Protein AF-0000000066936288 (afdb_homodimer)

pLDDT: mean 89.57, std 16.71, range [20.44, 98.94]

Secondary structure (DSSP, 8-state):
-----GGGGSPPP-GGGGTTSS-EEEEEEE-SSGGGGGHHHHHHHHHTSTTEEEEEEE-HHHHTT-EEEETTEEEGGGGGGSTTEEEEEEGGGGGSS---TTPPPHHHHHHHH-SEEEEEEE-HHHHHHHHTT---SHHHHHHHT--SSSSSSSS--EEEEEE---HHHHHSHHHHHHHHIIIIISSSSTT--EEE---EEEE-TTS-EEEEEPPPHHHHHHHHHHHHT-SSHHHHHHHH-/-----GGGGSPPP-GGGGTTSS-EEEEEEE-SSGGGGGHHHHHHHHHTSTTEEEEEEE-HHHHTT-EEEETTEEEGGGGGGSTTEEEEEEGGGGGSS---TTPPPHHHHHHHH-SEEEEEEE-HHHHHHHHTT---SHHHHHHHT--SSSSSSSS--EEEEEE---HHHHTSHHHHHHHHIIIIITTSSTT-SEEE---EEEE-TTS-EEEEEPPPHHHHHHHHHHHHT-TTHHHHHHHT-

InterPro domains:
  IPR003382 Flavoprotein [PF02441] (25-227)
  IPR036551 Flavin prenyltransferase-like [G3DSA:3.40.50.1950] (8-231)
  IPR036551 Flavin prenyltransferase-like [SSF52507] (21-228)

Structure (mmCIF, N/CA/C/O backbone):
data_AF-0000000066936288-model_v1
#
loop_
_entity.id
_entity.type
_entity.pdbx_description
1 polymer 'Flavoprotein domain-containing protein'
#
loop_
_atom_site.group_PDB
_atom_site.id
_atom_site.type_symbol
_atom_site.label_atom_id
_atom_site.label_alt_id
_atom_site.label_comp_id
_atom_site.label_asym_id
_atom_site.label_entity_id
_atom_site.label_seq_id
_atom_site.pdbx_PDB_ins_code
_atom_site.Cartn_x
_atom_site.Cartn_y
_atom_site.Cartn_z
_atom_site.occupancy
_atom_site.B_iso_or_equiv
_atom_site.auth_seq_id
_atom_site.auth_comp_id
_atom_site.auth_asym_id
_atom_site.auth_atom_id
_atom_site.pdbx_PDB_model_num
ATOM 1 N N . MET A 1 1 ? -22.75 30.391 -0.508 1 21.92 1 MET A N 1
ATOM 2 C CA . MET A 1 1 ? -21.438 30.922 -0.88 1 21.92 1 MET A CA 1
ATOM 3 C C . MET A 1 1 ? -20.438 29.781 -1.119 1 21.92 1 MET A C 1
ATOM 5 O O . MET A 1 1 ? -20.188 28.969 -0.222 1 21.92 1 MET A O 1
ATOM 9 N N . THR A 1 2 ? -20.422 29.188 -2.332 1 26.06 2 THR A N 1
ATOM 10 C CA . THR A 1 2 ? -19.625 28.047 -2.773 1 26.06 2 THR A CA 1
ATOM 11 C C . THR A 1 2 ? -18.172 28.219 -2.369 1 26.06 2 THR A C 1
ATOM 13 O O . THR A 1 2 ? -17.5 29.141 -2.818 1 26.06 2 THR A O 1
ATOM 16 N N . THR A 1 3 ? -17.875 28.094 -1.131 1 28.8 3 THR A N 1
ATOM 17 C CA . THR A 1 3 ? -16.531 28.328 -0.634 1 28.8 3 THR A CA 1
ATOM 18 C C . THR A 1 3 ? -15.5 27.625 -1.521 1 28.8 3 THR A C 1
ATOM 20 O O . THR A 1 3 ? -15.492 26.391 -1.613 1 28.8 3 THR A O 1
ATOM 23 N N . THR A 1 4 ? -15.258 28.141 -2.727 1 33.56 4 THR A N 1
ATOM 24 C CA . THR A 1 4 ? -14.297 27.812 -3.777 1 33.56 4 THR A CA 1
ATOM 25 C C . THR A 1 4 ? -12.906 27.609 -3.191 1 33.56 4 THR A C 1
ATOM 27 O O . THR A 1 4 ? -12.555 28.219 -2.182 1 33.56 4 THR A O 1
ATOM 30 N N . ASN A 1 5 ? -12.375 26.375 -3.205 1 42.38 5 ASN A N 1
ATOM 31 C CA . ASN A 1 5 ? -10.938 26.375 -2.959 1 42.38 5 ASN A CA 1
ATOM 32 C C . ASN A 1 5 ? -10.305 27.688 -3.42 1 42.38 5 ASN A C 1
ATOM 34 O O . ASN A 1 5 ? -10.758 28.297 -4.395 1 42.38 5 ASN A O 1
ATOM 38 N N . PRO A 1 6 ? -9.797 28.5 -2.543 1 40.56 6 PRO A N 1
ATOM 39 C CA . PRO A 1 6 ? -9.305 29.766 -3.066 1 40.56 6 PRO A CA 1
ATOM 40 C C . PRO A 1 6 ? -8.852 29.672 -4.523 1 40.56 6 PRO A C 1
ATOM 42 O O . PRO A 1 6 ? -8.297 30.641 -5.062 1 40.56 6 PRO A O 1
ATOM 45 N N . THR A 1 7 ? -8.93 28.438 -5.062 1 41.88 7 THR A N 1
ATOM 46 C CA . THR A 1 7 ? -8.5 28.641 -6.441 1 41.88 7 THR A CA 1
ATOM 47 C C . THR A 1 7 ? -9.562 29.406 -7.23 1 41.88 7 THR A C 1
ATOM 49 O O . THR A 1 7 ? -9.5 29.469 -8.461 1 41.88 7 THR A O 1
ATOM 52 N N . SER A 1 8 ? -10.641 29.656 -6.621 1 36.88 8 SER A N 1
ATOM 53 C CA . SER A 1 8 ? -11.531 30.312 -7.578 1 36.88 8 SER A CA 1
ATOM 54 C C . SER A 1 8 ? -10.852 31.5 -8.258 1 36.88 8 SER A C 1
ATOM 56 O O . SER A 1 8 ? -11.281 31.938 -9.32 1 36.88 8 SER A O 1
ATOM 58 N N . SER A 1 9 ? -10.242 32.375 -7.508 1 44.16 9 SER A N 1
ATOM 59 C CA . SER A 1 9 ? -9.75 33.531 -8.234 1 44.16 9 SER A CA 1
ATOM 60 C C . SER A 1 9 ? -8.594 33.156 -9.156 1 44.16 9 SER A C 1
ATOM 62 O O . SER A 1 9 ? -7.988 34.031 -9.781 1 44.16 9 SER A O 1
ATOM 64 N N . GLY A 1 10 ? -8.492 31.953 -9.648 1 58.69 10 GLY A N 1
ATOM 65 C CA . GLY A 1 10 ? -7.473 31.531 -10.594 1 58.69 10 GLY A CA 1
ATOM 66 C C . GLY A 1 10 ? -6.07 31.578 -10.016 1 58.69 10 GLY A C 1
ATOM 67 O O . GLY A 1 10 ? -5.105 31.219 -10.695 1 58.69 10 GLY A O 1
ATOM 68 N N . GLU A 1 11 ? -5.922 32.188 -8.742 1 71.62 11 GLU A N 1
ATOM 69 C CA . GLU A 1 11 ? -4.555 32.344 -8.266 1 71.62 11 GLU A CA 1
ATOM 70 C C . GLU A 1 11 ? -4.086 31.141 -7.477 1 71.62 11 GLU A C 1
ATOM 72 O O . GLU A 1 11 ? -4.859 30.531 -6.73 1 71.62 11 GLU A O 1
ATOM 77 N N . ARG A 1 12 ? -2.887 30.812 -7.609 1 84.44 12 ARG A N 1
ATOM 78 C CA . ARG A 1 12 ? -2.219 29.703 -6.93 1 84.44 12 ARG A CA 1
ATOM 79 C C . ARG A 1 12 ? -2.037 30 -5.445 1 84.44 12 ARG A C 1
ATOM 81 O O . ARG A 1 12 ? -1.773 31.141 -5.066 1 84.44 12 ARG A O 1
ATOM 88 N N . PHE A 1 13 ? -2.285 29.047 -4.582 1 91.81 13 PHE A N 1
ATOM 89 C CA . PHE A 1 13 ? -2.094 29.172 -3.145 1 91.81 13 PHE A CA 1
ATOM 90 C C . PHE A 1 13 ? -0.708 29.719 -2.826 1 91.81 13 PHE A C 1
ATOM 92 O O . PHE A 1 13 ? 0.282 29.312 -3.439 1 91.81 13 PHE A O 1
ATOM 99 N N . SER A 1 14 ? -0.741 30.688 -1.933 1 94.12 14 SER A N 1
ATOM 100 C CA . SER A 1 14 ? 0.514 31.297 -1.49 1 94.12 14 SER A CA 1
ATOM 101 C C . SER A 1 14 ? 0.59 31.359 0.031 1 94.12 14 SER A C 1
ATOM 103 O O . SER A 1 14 ? -0.27 31.969 0.676 1 94.12 14 SER A O 1
ATOM 105 N N . ALA A 1 15 ? 1.593 30.781 0.597 1 96.19 15 ALA A N 1
ATOM 106 C CA . ALA A 1 15 ? 1.812 30.781 2.041 1 96.19 15 ALA A CA 1
ATOM 107 C C . ALA A 1 15 ? 2.043 32.188 2.559 1 96.19 15 ALA A C 1
ATOM 109 O O . ALA A 1 15 ? 1.669 32.531 3.688 1 96.19 15 ALA A O 1
ATOM 110 N N . ALA A 1 16 ? 2.652 33.031 1.725 1 94.56 16 ALA A N 1
ATOM 111 C CA . ALA A 1 16 ? 3.037 34.406 2.107 1 94.56 16 ALA A CA 1
ATOM 112 C C . ALA A 1 16 ? 1.824 35.188 2.568 1 94.56 16 ALA A C 1
ATOM 114 O O . ALA A 1 16 ? 1.937 36.062 3.451 1 94.56 16 ALA A O 1
ATOM 115 N N . ALA A 1 17 ? 0.7 34.906 2.008 1 94.5 17 ALA A N 1
ATOM 116 C CA . ALA A 1 17 ? -0.534 35.594 2.33 1 94.5 17 ALA A CA 1
ATOM 117 C C . ALA A 1 17 ? -0.953 35.344 3.775 1 94.5 17 ALA A C 1
ATOM 119 O O . ALA A 1 17 ? -1.767 36.094 4.332 1 94.5 17 ALA A O 1
ATOM 120 N N . TYR A 1 18 ? -0.385 34.344 4.391 1 95.69 18 TYR A N 1
ATOM 121 C CA . TYR A 1 18 ? -0.826 33.938 5.723 1 95.69 18 TYR A CA 1
ATOM 122 C C . TYR A 1 18 ? 0.306 34.062 6.734 1 95.69 18 TYR A C 1
ATOM 124 O O . TYR A 1 18 ? 0.187 33.594 7.871 1 95.69 18 TYR A O 1
ATOM 132 N N . GLU A 1 19 ? 1.289 34.656 6.176 1 90.62 19 GLU A N 1
ATOM 133 C CA . GLU A 1 19 ? 2.434 34.844 7.066 1 90.62 19 GLU A CA 1
ATOM 134 C C . GLU A 1 19 ? 2.086 35.75 8.234 1 90.62 19 GLU A C 1
ATOM 136 O O . GLU A 1 19 ? 1.449 36.781 8.055 1 90.62 19 GLU A O 1
ATOM 141 N N . ASN A 1 20 ? 2.172 35.5 9.492 1 91.19 20 ASN A N 1
ATOM 142 C CA . ASN A 1 20 ? 2.012 36.281 10.703 1 91.19 20 ASN A CA 1
ATOM 143 C C . ASN A 1 20 ? 0.54 36.531 11.023 1 91.19 20 ASN A C 1
ATOM 145 O O . ASN A 1 20 ? 0.18 37.625 11.508 1 91.19 20 ASN A O 1
ATOM 149 N N . ASP A 1 21 ? -0.331 35.688 10.562 1 95.19 21 ASP A N 1
ATOM 150 C CA . ASP A 1 21 ? -1.757 35.844 10.828 1 95.19 21 ASP A CA 1
ATOM 151 C C . ASP A 1 21 ? -2.102 35.406 12.25 1 95.19 21 ASP A C 1
ATOM 153 O O . ASP A 1 21 ? -3.268 35.438 12.648 1 95.19 21 ASP A O 1
ATOM 157 N N . GLY A 1 22 ? -1.112 35 13 1 94.62 22 GLY A N 1
ATOM 158 C CA . GLY A 1 22 ? -1.29 34.625 14.398 1 94.62 22 GLY A CA 1
ATOM 159 C C . GLY A 1 22 ? -1.948 33.281 14.594 1 94.62 22 GLY A C 1
ATOM 160 O O . GLY A 1 22 ? -2.334 32.938 15.711 1 94.62 22 GLY A O 1
ATOM 161 N N . LYS A 1 23 ? -2.027 32.5 13.562 1 97.31 23 LYS A N 1
ATOM 162 C CA . LYS A 1 23 ? -2.703 31.219 13.656 1 97.31 23 LYS A CA 1
ATOM 163 C C . LYS A 1 23 ? -1.698 30.062 13.617 1 97.31 23 LYS A C 1
ATOM 165 O O . LYS A 1 23 ? -0.566 30.234 13.164 1 97.31 23 LYS A O 1
ATOM 170 N N . HIS A 1 24 ? -2.088 28.969 14.203 1 97.44 24 HIS A N 1
ATOM 171 C CA . HIS A 1 24 ? -1.402 27.703 13.977 1 97.44 24 HIS A CA 1
ATOM 172 C C . HIS A 1 24 ? -1.866 27.047 12.68 1 97.44 24 HIS A C 1
ATOM 174 O O . HIS A 1 24 ? -3.061 26.812 12.492 1 97.44 24 HIS A O 1
ATOM 180 N N . HIS A 1 25 ? -0.959 26.781 11.773 1 98.56 25 HIS A N 1
ATOM 181 C CA . HIS A 1 25 ? -1.269 26.188 10.477 1 98.56 25 HIS A CA 1
ATOM 182 C C . HIS A 1 25 ? -1.025 24.688 10.484 1 98.56 25 HIS A C 1
ATOM 184 O O . HIS A 1 25 ? 0.121 24.234 10.562 1 98.56 25 HIS A O 1
ATOM 190 N N . ILE A 1 26 ? -2.09 23.922 10.391 1 98.81 26 ILE A N 1
ATOM 191 C CA . ILE A 1 26 ? -2.02 22.469 10.43 1 98.81 26 ILE A CA 1
ATOM 192 C C . ILE A 1 26 ? -2.322 21.891 9.039 1 98.81 26 ILE A C 1
ATOM 194 O O . ILE A 1 26 ? -3.41 22.109 8.5 1 98.81 26 ILE A O 1
ATOM 198 N N . LEU A 1 27 ? -1.35 21.266 8.438 1 98.94 27 LEU A N 1
ATOM 199 C CA . LEU A 1 27 ? -1.61 20.469 7.234 1 98.94 27 LEU A CA 1
ATOM 200 C C . LEU A 1 27 ? -2.029 19.062 7.598 1 98.94 27 LEU A C 1
ATOM 202 O O . LEU A 1 27 ? -1.202 18.25 8.039 1 98.94 27 LEU A O 1
ATOM 206 N N . LEU A 1 28 ? -3.32 18.766 7.523 1 98.88 28 LEU A N 1
ATOM 207 C CA . LEU A 1 28 ? -3.9 17.453 7.836 1 98.88 28 LEU A CA 1
ATOM 208 C C . LEU A 1 28 ? -4.023 16.594 6.578 1 98.88 28 LEU A C 1
ATOM 210 O O . LEU A 1 28 ? -4.625 17.016 5.59 1 98.88 28 LEU A O 1
ATOM 214 N N . SER A 1 29 ? -3.414 15.422 6.602 1 98.88 29 SER A N 1
ATOM 215 C CA . SER A 1 29 ? -3.383 14.602 5.398 1 98.88 29 SER A CA 1
ATOM 216 C C . SER A 1 29 ? -3.803 13.164 5.695 1 98.88 29 SER A C 1
ATOM 218 O O . SER A 1 29 ? -3.742 12.719 6.844 1 98.88 29 SER A O 1
ATOM 220 N N . ALA A 1 30 ? -4.27 12.469 4.676 1 98.69 30 ALA A N 1
ATOM 221 C CA . ALA A 1 30 ? -4.645 11.062 4.785 1 98.69 30 ALA A CA 1
ATOM 222 C C . ALA A 1 30 ? -4.164 10.273 3.572 1 98.69 30 ALA A C 1
ATOM 224 O O . ALA A 1 30 ? -4.238 10.75 2.439 1 98.69 30 ALA A O 1
ATOM 225 N N . SER A 1 31 ? -3.594 9.102 3.854 1 98.56 31 SER A N 1
ATOM 226 C CA . SER A 1 31 ? -3.305 8.133 2.805 1 98.56 31 SER A CA 1
ATOM 227 C C . SER A 1 31 ? -4.281 6.961 2.852 1 98.56 31 SER A C 1
ATOM 229 O O . SER A 1 31 ? -5.238 6.973 3.631 1 98.56 31 SER A O 1
ATOM 231 N N . GLY A 1 32 ? -4.098 6.027 1.947 1 96.38 32 GLY A N 1
ATOM 232 C CA . GLY A 1 32 ? -5.109 5.039 1.618 1 96.38 32 GLY A CA 1
ATOM 233 C C . GLY A 1 32 ? -5.277 3.977 2.688 1 96.38 32 GLY A C 1
ATOM 234 O O . GLY A 1 32 ? -4.695 2.893 2.59 1 96.38 32 GLY A O 1
ATOM 235 N N . SER A 1 33 ? -6.086 4.18 3.67 1 95.56 33 SER A N 1
ATOM 236 C CA . SER A 1 33 ? -6.559 3.268 4.707 1 95.56 33 SER A CA 1
ATOM 237 C C . SER A 1 33 ? -7.996 3.582 5.105 1 95.56 33 SER A C 1
ATOM 239 O O . SER A 1 33 ? -8.43 4.734 5.031 1 95.56 33 SER A O 1
ATOM 241 N N . VAL A 1 34 ? -8.711 2.555 5.566 1 93.69 34 VAL A N 1
ATOM 242 C CA . VAL A 1 34 ? -10.109 2.729 5.957 1 93.69 34 VAL A CA 1
ATOM 243 C C . VAL A 1 34 ? -10.211 3.797 7.043 1 93.69 34 VAL A C 1
ATOM 245 O O . VAL A 1 34 ? -11.195 4.539 7.102 1 93.69 34 VAL A O 1
ATOM 248 N N . ALA A 1 35 ? -9.188 4 7.82 1 96.19 35 ALA A N 1
ATOM 249 C CA . ALA A 1 35 ? -9.156 4.957 8.93 1 96.19 35 ALA A CA 1
ATOM 250 C C . ALA A 1 35 ? -9.273 6.391 8.422 1 96.19 35 ALA A C 1
ATOM 252 O O . ALA A 1 35 ? -9.5 7.316 9.203 1 96.19 35 ALA A O 1
ATOM 253 N N . ALA A 1 36 ? -9.219 6.605 7.109 1 97.06 36 ALA A N 1
ATOM 254 C CA . ALA A 1 36 ? -9.383 7.934 6.52 1 97.06 36 ALA A CA 1
ATOM 255 C C . ALA A 1 36 ? -10.758 8.516 6.852 1 97.06 36 ALA A C 1
ATOM 257 O O . ALA A 1 36 ? -10.953 9.727 6.797 1 97.06 36 ALA A O 1
ATOM 258 N N . ILE A 1 37 ? -11.656 7.641 7.25 1 95.75 37 ILE A N 1
ATOM 259 C CA . ILE A 1 37 ? -13.008 8.078 7.582 1 95.75 37 ILE A CA 1
ATOM 260 C C . ILE A 1 37 ? -12.977 8.945 8.836 1 95.75 37 ILE A C 1
ATOM 262 O O . ILE A 1 37 ? -13.961 9.609 9.172 1 95.75 37 ILE A O 1
ATOM 266 N N . LYS A 1 38 ? -11.867 8.953 9.602 1 96.94 38 LYS A N 1
ATOM 267 C CA . LYS A 1 38 ? -11.742 9.711 10.844 1 96.94 38 LYS A CA 1
ATOM 268 C C . LYS A 1 38 ? -11.273 11.141 10.562 1 96.94 38 LYS A C 1
ATOM 270 O O . LYS A 1 38 ? -11.234 11.969 11.477 1 96.94 38 LYS A O 1
ATOM 275 N N . ILE A 1 39 ? -10.914 11.508 9.305 1 97.81 39 ILE A N 1
ATOM 276 C CA . ILE A 1 39 ? -10.352 12.805 8.938 1 97.81 39 ILE A CA 1
ATOM 277 C C . ILE A 1 39 ? -11.336 13.914 9.32 1 97.81 39 ILE A C 1
ATOM 279 O O . ILE A 1 39 ? -10.938 14.914 9.93 1 97.81 39 ILE A O 1
ATOM 283 N N . PRO A 1 40 ? -12.68 13.766 9.062 1 97.38 40 PRO A N 1
ATOM 284 C CA . PRO A 1 40 ? -13.602 14.836 9.461 1 97.38 40 PRO A CA 1
ATOM 285 C C . PRO A 1 40 ? -13.625 15.062 10.969 1 97.38 40 PRO A C 1
ATOM 287 O O . PRO A 1 40 ? -13.734 16.203 11.422 1 97.38 40 PRO A O 1
ATOM 290 N N . LEU A 1 41 ? -13.484 13.992 11.75 1 97.88 41 LEU A N 1
ATOM 291 C CA . LEU A 1 41 ? -13.492 14.102 13.203 1 97.88 41 LEU A CA 1
ATOM 292 C C . LEU A 1 41 ? -12.258 14.836 13.703 1 97.88 41 LEU A C 1
ATOM 294 O O . LEU A 1 41 ? -12.359 15.711 14.562 1 97.88 41 LEU A O 1
ATOM 298 N N . ILE A 1 42 ? -11.125 14.516 13.141 1 98.44 42 ILE A N 1
ATOM 299 C CA . ILE A 1 42 ? -9.875 15.156 13.516 1 98.44 42 ILE A CA 1
ATOM 300 C C . ILE A 1 42 ? -9.914 16.641 13.133 1 98.44 42 ILE A C 1
ATOM 302 O O . ILE A 1 42 ? -9.578 17.5 13.938 1 98.44 42 ILE A O 1
ATOM 306 N N . ALA A 1 43 ? -10.375 16.922 11.922 1 98.44 43 ALA A N 1
ATOM 307 C CA . ALA A 1 43 ? -10.461 18.297 11.422 1 98.44 43 ALA A CA 1
ATOM 308 C C . ALA A 1 43 ? -11.383 19.141 12.289 1 98.44 43 ALA A C 1
ATOM 310 O O . ALA A 1 43 ? -11.023 20.25 12.68 1 98.44 43 ALA A O 1
ATOM 311 N N . ARG A 1 44 ? -12.531 18.609 12.617 1 97.75 44 ARG A N 1
ATOM 312 C CA . ARG A 1 44 ? -13.508 19.344 13.414 1 97.75 44 ARG A CA 1
ATOM 313 C C . ARG A 1 44 ? -12.953 19.656 14.805 1 97.75 44 ARG A C 1
ATOM 315 O O . ARG A 1 44 ? -13.117 20.766 15.312 1 97.75 44 ARG A O 1
ATOM 322 N N . SER A 1 45 ? -12.328 18.656 15.375 1 98 45 SER A N 1
ATOM 323 C CA . SER A 1 45 ? -11.789 18.828 16.719 1 98 45 SER A CA 1
ATOM 324 C C . SER A 1 45 ? -10.672 19.859 16.75 1 98 45 SER A C 1
ATOM 326 O O . SER A 1 45 ? -10.711 20.812 17.531 1 98 45 SER A O 1
ATOM 328 N N . LEU A 1 46 ? -9.734 19.766 15.898 1 98 46 LEU A N 1
ATOM 329 C CA . LEU A 1 46 ? -8.625 20.703 15.836 1 98 46 LEU A CA 1
ATOM 330 C C . LEU A 1 46 ? -9.102 22.078 15.406 1 98 46 LEU A C 1
ATOM 332 O O . LEU A 1 46 ? -8.609 23.094 15.914 1 98 46 LEU A O 1
ATOM 336 N N . GLY A 1 47 ? -10.039 22.094 14.461 1 97.56 47 GLY A N 1
ATOM 337 C CA . GLY A 1 47 ? -10.516 23.328 13.883 1 97.56 47 GLY A CA 1
ATOM 338 C C . GLY A 1 47 ? -11.398 24.125 14.828 1 97.56 47 GLY A C 1
ATOM 339 O O . GLY A 1 47 ? -11.734 25.281 14.555 1 97.56 47 GLY A O 1
ATOM 340 N N . SER A 1 48 ? -11.781 23.516 15.938 1 95.81 48 SER A N 1
ATOM 341 C CA . SER A 1 48 ? -12.609 24.203 16.922 1 95.81 48 SER A CA 1
ATOM 342 C C . SER A 1 48 ? -11.797 25.25 17.688 1 95.81 48 SER A C 1
ATOM 344 O O . SER A 1 48 ? -12.367 26.125 18.328 1 95.81 48 SER A O 1
ATOM 346 N N . HIS A 1 49 ? -10.477 25.156 17.672 1 95.56 49 HIS A N 1
ATOM 347 C CA . HIS A 1 49 ? -9.617 26.188 18.266 1 95.56 49 HIS A CA 1
ATOM 348 C C . HIS A 1 49 ? -9.641 27.469 17.438 1 95.56 49 HIS A C 1
ATOM 350 O O . HIS A 1 49 ? -9.5 27.422 16.219 1 95.56 49 HIS A O 1
ATOM 356 N N . PRO A 1 50 ? -9.836 28.625 18.062 1 92.38 50 PRO A N 1
ATOM 357 C CA . PRO A 1 50 ? -9.992 29.859 17.297 1 92.38 50 PRO A CA 1
ATOM 358 C C . PRO A 1 50 ? -8.727 30.25 16.531 1 92.38 50 PRO A C 1
ATOM 360 O O . PRO A 1 50 ? -8.797 30.938 15.516 1 92.38 50 PRO A O 1
ATOM 363 N N . ASN A 1 51 ? -7.609 29.906 16.906 1 95.75 51 ASN A N 1
ATOM 364 C CA . ASN A 1 51 ? -6.371 30.312 16.25 1 95.75 51 ASN A CA 1
ATOM 365 C C . ASN A 1 51 ? -5.75 29.172 15.461 1 95.75 51 ASN A C 1
ATOM 367 O O . ASN A 1 51 ? -4.523 29.047 15.406 1 95.75 51 ASN A O 1
ATOM 371 N N . VAL A 1 52 ? -6.586 28.328 14.922 1 97.94 52 VAL A N 1
ATOM 372 C CA . VAL A 1 52 ? -6.102 27.203 14.117 1 97.94 52 VAL A CA 1
ATOM 373 C C . VAL A 1 52 ? -6.637 27.328 12.688 1 97.94 52 VAL A C 1
ATOM 375 O O . VAL A 1 52 ? -7.805 27.656 12.484 1 97.94 52 VAL A O 1
ATOM 378 N N . SER A 1 53 ? -5.832 27.219 11.742 1 98.56 53 SER A N 1
ATOM 379 C CA . SER A 1 53 ? -6.168 27.047 10.328 1 98.56 53 SER A CA 1
ATOM 380 C C . SER A 1 53 ? -5.723 25.672 9.812 1 98.56 53 SER A C 1
ATOM 382 O O . SER A 1 53 ? -4.609 25.234 10.102 1 98.56 53 SER A O 1
ATOM 384 N N . ILE A 1 54 ? -6.656 25.016 9.086 1 98.75 54 ILE A N 1
ATOM 385 C CA . ILE A 1 54 ? -6.371 23.656 8.617 1 98.75 54 ILE A CA 1
ATOM 386 C C . ILE A 1 54 ? -6.465 23.625 7.094 1 98.75 54 ILE A C 1
ATOM 388 O O . ILE A 1 54 ? -7.379 24.203 6.504 1 98.75 54 ILE A O 1
ATOM 392 N N . ARG A 1 55 ? -5.539 23.047 6.469 1 98.69 55 ARG A N 1
ATOM 393 C CA . ARG A 1 55 ? -5.637 22.594 5.086 1 98.69 55 ARG A CA 1
ATOM 394 C C . ARG A 1 55 ? -5.449 21.094 4.98 1 98.69 55 ARG A C 1
ATOM 396 O O . ARG A 1 55 ? -4.617 20.516 5.684 1 98.69 55 ARG A O 1
ATOM 403 N N . ILE A 1 56 ? -6.238 20.453 4.098 1 98.75 56 ILE A N 1
ATOM 404 C CA . ILE A 1 56 ? -6.293 19 4.027 1 98.75 56 ILE A CA 1
ATOM 405 C C . ILE A 1 56 ? -5.738 18.516 2.684 1 98.75 56 ILE A C 1
ATOM 407 O O . ILE A 1 56 ? -6.066 19.078 1.637 1 98.75 56 ILE A O 1
ATOM 411 N N . VAL A 1 57 ? -4.824 17.562 2.709 1 98.62 57 VAL A N 1
ATOM 412 C CA . VAL A 1 57 ? -4.328 16.891 1.514 1 98.62 57 VAL A CA 1
ATOM 413 C C . VAL A 1 57 ? -4.723 15.406 1.556 1 98.62 57 VAL A C 1
ATOM 415 O O . VAL A 1 57 ? -4.402 14.703 2.514 1 98.62 57 VAL A O 1
ATOM 418 N N . LEU A 1 58 ? -5.391 14.93 0.532 1 98.19 58 LEU A N 1
ATOM 419 C CA . LEU A 1 58 ? -5.816 13.531 0.456 1 98.19 58 LEU A CA 1
ATOM 420 C C . LEU A 1 58 ? -5.191 12.836 -0.75 1 98.19 58 LEU A C 1
ATOM 422 O O . LEU A 1 58 ? -5.188 13.391 -1.854 1 98.19 58 LEU A O 1
ATOM 426 N N . THR A 1 59 ? -4.613 11.648 -0.523 1 98 59 THR A N 1
ATOM 427 C CA . THR A 1 59 ? -4.234 10.828 -1.667 1 98 59 THR A CA 1
ATOM 428 C C . THR A 1 59 ? -5.473 10.289 -2.379 1 98 59 THR A C 1
ATOM 430 O O . THR A 1 59 ? -6.566 10.281 -1.813 1 98 59 THR A O 1
ATOM 433 N N . GLU A 1 60 ? -5.254 9.82 -3.584 1 95.19 60 GLU A N 1
ATOM 434 C CA . GLU A 1 60 ? -6.352 9.242 -4.355 1 95.19 60 GLU A CA 1
ATOM 435 C C . GLU A 1 60 ? -6.988 8.07 -3.615 1 95.19 60 GLU A C 1
ATOM 437 O O . GLU A 1 60 ? -8.211 7.945 -3.574 1 95.19 60 GLU A O 1
ATOM 442 N N . SER A 1 61 ? -6.168 7.203 -3.055 1 95.94 61 SER A N 1
ATOM 443 C CA . SER A 1 61 ? -6.668 6.039 -2.33 1 95.94 61 SER A CA 1
ATOM 444 C C . SER A 1 61 ? -7.457 6.457 -1.093 1 95.94 61 SER A C 1
ATOM 446 O O . SER A 1 61 ? -8.477 5.848 -0.768 1 95.94 61 SER A O 1
ATOM 448 N N . ALA A 1 62 ? -7.023 7.488 -0.389 1 97.06 62 ALA A N 1
ATOM 449 C CA . ALA A 1 62 ? -7.75 7.969 0.782 1 97.06 62 ALA A CA 1
ATOM 450 C C . ALA A 1 62 ? -9.125 8.508 0.392 1 97.06 62 ALA A C 1
ATOM 452 O O . ALA A 1 62 ? -10.102 8.305 1.113 1 97.06 62 ALA A O 1
ATOM 453 N N . GLU A 1 63 ? -9.211 9.141 -0.729 1 96.25 63 GLU A N 1
ATOM 454 C CA . GLU A 1 63 ? -10.453 9.742 -1.192 1 96.25 63 GLU A CA 1
ATOM 455 C C . GLU A 1 63 ? -11.531 8.688 -1.422 1 96.25 63 GLU A C 1
ATOM 457 O O . GLU A 1 63 ? -12.727 8.977 -1.316 1 96.25 63 GLU A O 1
ATOM 462 N N . GLN A 1 64 ? -11.07 7.445 -1.72 1 93.75 64 GLN A N 1
ATOM 463 C CA . GLN A 1 64 ? -12.016 6.363 -1.986 1 93.75 64 GLN A CA 1
ATOM 464 C C . GLN A 1 64 ? -12.859 6.055 -0.754 1 93.75 64 GLN A C 1
ATOM 466 O O . GLN A 1 64 ? -13.961 5.508 -0.87 1 93.75 64 GLN A O 1
ATOM 471 N N . PHE A 1 65 ? -12.406 6.492 0.416 1 94.69 65 PHE A N 1
ATOM 472 C CA . PHE A 1 65 ? -13.117 6.199 1.656 1 94.69 65 PHE A CA 1
ATOM 473 C C . PHE A 1 65 ? -14 7.371 2.066 1 94.69 65 PHE A C 1
ATOM 475 O O . PHE A 1 65 ? -14.719 7.293 3.068 1 94.69 65 PHE A O 1
ATOM 482 N N . LEU A 1 66 ? -13.883 8.453 1.337 1 94.69 66 LEU A N 1
ATOM 483 C CA . LEU A 1 66 ? -14.617 9.672 1.66 1 94.69 66 LEU A CA 1
ATOM 484 C C . LEU A 1 66 ? -15.391 10.18 0.448 1 94.69 66 LEU A C 1
ATOM 486 O O . LEU A 1 66 ? -15.117 11.273 -0.057 1 94.69 66 LEU A O 1
ATOM 490 N N . GLN A 1 67 ? -16.375 9.438 0.013 1 92.25 67 GLN A N 1
ATOM 491 C CA . GLN A 1 67 ? -17.109 9.781 -1.204 1 92.25 67 GLN A CA 1
ATOM 492 C C . GLN A 1 67 ? -18.609 9.883 -0.934 1 92.25 67 GLN A C 1
ATOM 494 O O . GLN A 1 67 ? -19.422 9.711 -1.844 1 92.25 67 GLN A O 1
ATOM 499 N N . GLY A 1 68 ? -18.922 10.047 0.292 1 92.38 68 GLY A N 1
ATOM 500 C CA . GLY A 1 68 ? -20.344 10.203 0.605 1 92.38 68 GLY A CA 1
ATOM 501 C C . GLY A 1 68 ? -21.078 8.883 0.681 1 92.38 68 GLY A C 1
ATOM 502 O O . GLY A 1 68 ? -22.297 8.828 0.436 1 92.38 68 GLY A O 1
ATOM 503 N N . GLN A 1 69 ? -20.312 7.785 1.004 1 91 69 GLN A N 1
ATOM 504 C CA . GLN A 1 69 ? -20.891 6.438 1.012 1 91 69 GLN A CA 1
ATOM 505 C C . GLN A 1 69 ? -21.828 6.242 2.197 1 91 69 GLN A C 1
ATOM 507 O O . GLN A 1 69 ? -22.719 5.398 2.15 1 91 69 GLN A O 1
ATOM 512 N N . SER A 1 70 ? -21.609 6.91 3.285 1 90.75 70 SER A N 1
ATOM 513 C CA . SER A 1 70 ? -22.344 6.805 4.539 1 90.75 70 SER A CA 1
ATOM 514 C C . SER A 1 70 ? -22.188 8.07 5.379 1 90.75 70 SER A C 1
ATOM 516 O O . SER A 1 70 ? -21.484 9 4.988 1 90.75 70 SER A O 1
ATOM 518 N N . ALA A 1 71 ? -22.844 8.109 6.543 1 89.81 71 ALA A N 1
ATOM 519 C CA . ALA A 1 71 ? -22.766 9.258 7.441 1 89.81 71 ALA A CA 1
ATOM 520 C C . ALA A 1 71 ? -21.344 9.469 7.953 1 89.81 71 ALA A C 1
ATOM 522 O O . ALA A 1 71 ? -20.906 10.602 8.141 1 89.81 71 ALA A O 1
ATOM 523 N N . GLU A 1 72 ? -20.625 8.383 8.148 1 90.69 72 GLU A N 1
ATOM 524 C CA . GLU A 1 72 ? -19.25 8.477 8.648 1 90.69 72 GLU A CA 1
ATOM 525 C C . GLU A 1 72 ? -18.266 8.734 7.508 1 90.69 72 GLU A C 1
ATOM 527 O O . GLU A 1 72 ? -17.078 8.961 7.746 1 90.69 72 GLU A O 1
ATOM 532 N N . GLN A 1 73 ? -18.766 8.656 6.312 1 94.06 73 GLN A N 1
ATOM 533 C CA . GLN A 1 73 ? -17.984 8.859 5.102 1 94.06 73 GLN A CA 1
ATOM 534 C C . GLN A 1 73 ? -18.562 9.984 4.246 1 94.06 73 GLN A C 1
ATOM 536 O O . GLN A 1 73 ? -19 9.75 3.117 1 94.06 73 GLN A O 1
ATOM 541 N N . PRO A 1 74 ? -18.469 11.188 4.777 1 90.56 74 PRO A N 1
ATOM 542 C CA . PRO A 1 74 ? -19.062 12.32 4.059 1 90.56 74 PRO A CA 1
ATOM 543 C C . PRO A 1 74 ? -18.344 12.617 2.742 1 90.56 74 PRO A C 1
ATOM 545 O O . PRO A 1 74 ? -17.219 12.188 2.539 1 90.56 74 PRO A O 1
ATOM 548 N N . PRO A 1 75 ? -19.078 13.375 1.871 1 92.44 75 PRO A N 1
ATOM 549 C CA . PRO A 1 75 ? -18.406 13.797 0.636 1 92.44 75 PRO A CA 1
ATOM 550 C C . PRO A 1 75 ? -17.203 14.703 0.892 1 92.44 75 PRO A C 1
ATOM 552 O O . PRO A 1 75 ? -17.203 15.477 1.854 1 92.44 75 PRO A O 1
ATOM 555 N N . LEU A 1 76 ? -16.297 14.609 -0.007 1 93 76 LEU A N 1
ATOM 556 C CA . LEU A 1 76 ? -15.047 15.352 0.121 1 93 76 LEU A CA 1
ATOM 557 C C . LEU A 1 76 ? -15.312 16.844 0.294 1 93 76 LEU A C 1
ATOM 559 O O . LEU A 1 76 ? -14.656 17.5 1.105 1 93 76 LEU A O 1
ATOM 563 N N . ARG A 1 77 ? -16.266 17.359 -0.376 1 90.81 77 ARG A N 1
ATOM 564 C CA . ARG A 1 77 ? -16.578 18.797 -0.344 1 90.81 77 ARG A CA 1
ATOM 565 C C . ARG A 1 77 ? -17.016 19.234 1.05 1 90.81 77 ARG A C 1
ATOM 567 O O . ARG A 1 77 ? -16.812 20.375 1.438 1 90.81 77 ARG A O 1
ATOM 574 N N . SER A 1 78 ? -17.578 18.312 1.781 1 93.19 78 SER A N 1
ATOM 575 C CA . SER A 1 78 ? -18.109 18.625 3.104 1 93.19 78 SER A CA 1
ATOM 576 C C . SER A 1 78 ? -16.984 18.906 4.094 1 93.19 78 SER A C 1
ATOM 578 O O . SER A 1 78 ? -17.219 19.469 5.164 1 93.19 78 SER A O 1
ATOM 580 N N . LEU A 1 79 ? -15.805 18.484 3.73 1 95.75 79 LEU A N 1
ATOM 581 C CA . LEU A 1 79 ? -14.648 18.75 4.59 1 95.75 79 LEU A CA 1
ATOM 582 C C . LEU A 1 79 ? -14.406 20.25 4.73 1 95.75 79 LEU A C 1
ATOM 584 O O . LEU A 1 79 ? -13.938 20.703 5.773 1 95.75 79 LEU A O 1
ATOM 588 N N . LEU A 1 80 ? -14.812 21.047 3.736 1 95 80 LEU A N 1
ATOM 589 C CA . LEU A 1 80 ? -14.641 22.484 3.746 1 95 80 LEU A CA 1
ATOM 590 C C . LEU A 1 80 ? -15.586 23.141 4.746 1 95 80 LEU A C 1
ATOM 592 O O . LEU A 1 80 ? -15.383 24.297 5.137 1 95 80 LEU A O 1
ATOM 596 N N . ASP A 1 81 ? -16.594 22.406 5.137 1 94.94 81 ASP A N 1
ATOM 597 C CA . ASP A 1 81 ? -17.578 22.938 6.094 1 94.94 81 ASP A CA 1
ATOM 598 C C . ASP A 1 81 ? -17.062 22.781 7.527 1 94.94 81 ASP A C 1
ATOM 600 O O . ASP A 1 81 ? -17.641 23.359 8.453 1 94.94 81 ASP A O 1
ATOM 604 N N . CYS A 1 82 ? -16.031 22.031 7.695 1 96.06 82 CYS A N 1
ATOM 605 C CA . CYS A 1 82 ? -15.453 21.891 9.031 1 96.06 82 CYS A CA 1
ATOM 606 C C . CYS A 1 82 ? -14.836 23.203 9.5 1 96.06 82 CYS A C 1
ATOM 608 O O . CYS A 1 82 ? -14.203 23.906 8.719 1 96.06 82 CYS A O 1
ATOM 610 N N . PRO A 1 83 ? -15.039 23.5 10.812 1 96.75 83 PRO A N 1
ATOM 611 C CA . PRO A 1 83 ? -14.406 24.719 11.336 1 96.75 83 PRO A CA 1
ATOM 612 C C . PRO A 1 83 ? -12.898 24.734 11.109 1 96.75 83 PRO A C 1
ATOM 614 O O . PRO A 1 83 ? -12.234 23.703 11.266 1 96.75 83 PRO A O 1
ATOM 617 N N . GLY A 1 84 ? -12.383 25.875 10.688 1 96.94 84 GLY A N 1
ATOM 618 C CA . GLY A 1 84 ? -10.945 26.078 10.594 1 96.94 84 GLY A CA 1
ATOM 619 C C . GLY A 1 84 ? -10.344 25.516 9.32 1 96.94 84 GLY A C 1
ATOM 620 O O . GLY A 1 84 ? -9.164 25.719 9.039 1 96.94 84 GLY A O 1
ATOM 621 N N . VAL A 1 85 ? -11.164 24.75 8.516 1 97.94 85 VAL A N 1
ATOM 622 C CA . VAL A 1 85 ? -10.641 24.188 7.273 1 97.94 85 VAL A CA 1
ATOM 623 C C . VAL A 1 85 ? -10.703 25.234 6.164 1 97.94 85 VAL A C 1
ATOM 625 O O . VAL A 1 85 ? -11.789 25.672 5.777 1 97.94 85 VAL A O 1
ATOM 628 N N . ASP A 1 86 ? -9.547 25.531 5.672 1 97.38 86 ASP A N 1
ATOM 629 C CA . ASP A 1 86 ? -9.453 26.641 4.73 1 97.38 86 ASP A CA 1
ATOM 630 C C . ASP A 1 86 ? -9.117 26.141 3.326 1 97.38 86 ASP A C 1
ATOM 632 O O . ASP A 1 86 ? -9.055 26.938 2.385 1 97.38 86 ASP A O 1
ATOM 636 N N . GLY A 1 87 ? -8.852 24.875 3.158 1 97.12 87 GLY A N 1
ATOM 637 C CA . GLY A 1 87 ? -8.539 24.312 1.854 1 97.12 87 GLY A CA 1
ATOM 638 C C . GLY A 1 87 ? -8.469 22.797 1.86 1 97.12 87 GLY A C 1
ATOM 639 O O . GLY A 1 87 ? -8.086 22.188 2.865 1 97.12 87 GLY A O 1
ATOM 640 N N . VAL A 1 88 ? -8.914 22.203 0.809 1 97.75 88 VAL A N 1
ATOM 641 C CA . VAL A 1 88 ? -8.789 20.766 0.562 1 97.75 88 VAL A CA 1
ATOM 642 C C . VAL A 1 88 ? -8.117 20.531 -0.785 1 97.75 88 VAL A C 1
ATOM 644 O O . VAL A 1 88 ? -8.523 21.094 -1.802 1 97.75 88 VAL A O 1
ATOM 647 N N . TYR A 1 89 ? -7.094 19.688 -0.761 1 97.19 89 TYR A N 1
ATOM 648 C CA . TYR A 1 89 ? -6.289 19.469 -1.955 1 97.19 89 TYR A CA 1
ATOM 649 C C . TYR A 1 89 ? -6.254 17.984 -2.316 1 97.19 89 TYR A C 1
ATOM 651 O O . TYR A 1 89 ? -6.238 17.125 -1.432 1 97.19 89 TYR A O 1
ATOM 659 N N . HIS A 1 90 ? -6.164 17.797 -3.572 1 95.19 90 HIS A N 1
ATOM 660 C CA . HIS A 1 90 ? -6.059 16.469 -4.172 1 95.19 90 HIS A CA 1
ATOM 661 C C . HIS A 1 90 ? -4.727 16.297 -4.895 1 95.19 90 HIS A C 1
ATOM 663 O O . HIS A 1 90 ? -4.02 17.281 -5.148 1 95.19 90 HIS A O 1
ATOM 669 N N . GLU A 1 91 ? -4.41 15.047 -5.219 1 92.88 91 GLU A N 1
ATOM 670 C CA . GLU A 1 91 ? -3.146 14.758 -5.895 1 92.88 91 GLU A CA 1
ATOM 671 C C . GLU A 1 91 ? -3.01 15.562 -7.184 1 92.88 91 GLU A C 1
ATOM 673 O O . GLU A 1 91 ? -1.931 16.062 -7.492 1 92.88 91 GLU A O 1
ATOM 678 N N . GLU A 1 92 ? -4 15.781 -7.859 1 90.44 92 GLU A N 1
ATOM 679 C CA . GLU A 1 92 ? -3.986 16.406 -9.18 1 90.44 92 GLU A CA 1
ATOM 680 C C . GLU A 1 92 ? -3.828 17.922 -9.07 1 90.44 92 GLU A C 1
ATOM 682 O O . GLU A 1 92 ? -3.512 18.578 -10.062 1 90.44 92 GLU A O 1
ATOM 687 N N . ASP A 1 93 ? -4.023 18.438 -7.914 1 92 93 ASP A N 1
ATOM 688 C CA . ASP A 1 93 ? -4 19.891 -7.746 1 92 93 ASP A CA 1
ATOM 689 C C . ASP A 1 93 ? -2.6 20.453 -7.984 1 92 93 ASP A C 1
ATOM 691 O O . ASP A 1 93 ? -2.436 21.641 -8.258 1 92 93 ASP A O 1
ATOM 695 N N . GLU A 1 94 ? -1.625 19.531 -7.852 1 87.81 94 GLU A N 1
ATOM 696 C CA . GLU A 1 94 ? -0.256 19.938 -8.156 1 87.81 94 GLU A CA 1
ATOM 697 C C . GLU A 1 94 ? -0.134 20.422 -9.594 1 87.81 94 GLU A C 1
ATOM 699 O O . GLU A 1 94 ? 0.686 21.297 -9.891 1 87.81 94 GLU A O 1
ATOM 704 N N . TRP A 1 95 ? -1.061 19.969 -10.492 1 84.5 95 TRP A N 1
ATOM 705 C CA . TRP A 1 95 ? -0.952 20.234 -11.922 1 84.5 95 TRP A CA 1
ATOM 706 C C . TRP A 1 95 ? -2.215 20.906 -12.445 1 84.5 95 TRP A C 1
ATOM 708 O O . TRP A 1 95 ? -2.525 20.812 -13.641 1 84.5 95 TRP A O 1
ATOM 718 N N . SER A 1 96 ? -2.955 21.453 -11.609 1 79.62 96 SER A N 1
ATOM 719 C CA . SER A 1 96 ? -4.254 22.016 -11.961 1 79.62 96 SER A CA 1
ATOM 720 C C . SER A 1 96 ? -4.121 23.078 -13.055 1 79.62 96 SER A C 1
ATOM 722 O O . SER A 1 96 ? -5.023 23.25 -13.875 1 79.62 96 SER A O 1
ATOM 724 N N . LYS A 1 97 ? -3.008 23.844 -13.094 1 77.75 97 LYS A N 1
ATOM 725 C CA . LYS A 1 97 ? -2.725 24.812 -14.148 1 77.75 97 LYS A CA 1
ATOM 726 C C . LYS A 1 97 ? -1.299 24.656 -14.672 1 77.75 97 LYS A C 1
ATOM 728 O O . LYS A 1 97 ? -0.385 24.344 -13.906 1 77.75 97 LYS A O 1
ATOM 733 N N . PRO A 1 98 ? -1.21 24.781 -15.984 1 83.12 98 PRO A N 1
ATOM 734 C CA . PRO A 1 98 ? 0.157 24.734 -16.516 1 83.12 98 PRO A CA 1
ATOM 735 C C . PRO A 1 98 ? 1.076 25.766 -15.844 1 83.12 98 PRO A C 1
ATOM 737 O O . PRO A 1 98 ? 0.688 26.922 -15.664 1 83.12 98 PRO A O 1
ATOM 740 N N . TRP A 1 99 ? 2.1 25.328 -15.383 1 84.38 99 TRP A N 1
ATOM 741 C CA . TRP A 1 99 ? 3.033 26.156 -14.625 1 84.38 99 TRP A CA 1
ATOM 742 C C . TRP A 1 99 ? 3.82 27.062 -15.562 1 84.38 99 TRP A C 1
ATOM 744 O O . TRP A 1 99 ? 4.258 26.641 -16.641 1 84.38 99 TRP A O 1
ATOM 754 N N . VAL A 1 100 ? 3.934 28.344 -15.25 1 85.06 100 VAL A N 1
ATOM 755 C CA . VAL A 1 100 ? 4.816 29.281 -15.914 1 85.06 100 VAL A CA 1
ATOM 756 C C . VAL A 1 100 ? 5.793 29.875 -14.898 1 85.06 100 VAL A C 1
ATOM 758 O O . VAL A 1 100 ? 5.523 29.891 -13.695 1 85.06 100 VAL A O 1
ATOM 761 N N . ARG A 1 101 ? 6.93 30.281 -15.477 1 89.56 101 ARG A N 1
ATOM 762 C CA . ARG A 1 101 ? 7.945 30.844 -14.586 1 89.56 101 ARG A CA 1
ATOM 763 C C . ARG A 1 101 ? 7.367 31.969 -13.727 1 89.56 101 ARG A C 1
ATOM 765 O O . ARG A 1 101 ? 6.645 32.812 -14.227 1 89.56 101 ARG A O 1
ATOM 772 N N . GLY A 1 102 ? 7.594 31.922 -12.398 1 87.94 102 GLY A N 1
ATOM 773 C CA . GLY A 1 102 ? 7.055 32.906 -11.461 1 87.94 102 GLY A CA 1
ATOM 774 C C . GLY A 1 102 ? 5.8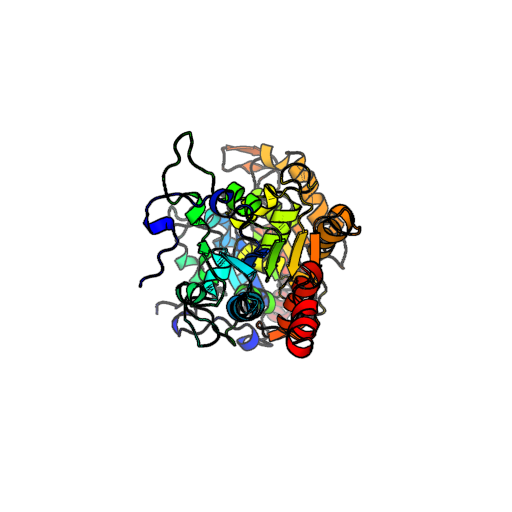98 32.344 -10.641 1 87.94 102 GLY A C 1
ATOM 775 O O . GLY A 1 102 ? 5.586 32.906 -9.578 1 87.94 102 GLY A O 1
ATOM 776 N N . ASP A 1 103 ? 5.316 31.328 -11.148 1 89.38 103 ASP A N 1
ATOM 777 C CA . ASP A 1 103 ? 4.207 30.719 -10.422 1 89.38 103 ASP A CA 1
ATOM 778 C C . ASP A 1 103 ? 4.699 30.031 -9.156 1 89.38 103 ASP A C 1
ATOM 780 O O . ASP A 1 103 ? 5.801 29.484 -9.125 1 89.38 103 ASP A O 1
ATOM 784 N N . LYS A 1 104 ? 3.855 30.062 -8.203 1 92 104 LYS A N 1
ATOM 785 C CA . LYS A 1 104 ? 4.141 29.328 -6.977 1 92 104 LYS A CA 1
ATOM 786 C C . LYS A 1 104 ? 3.945 27.828 -7.184 1 92 104 LYS A C 1
ATOM 788 O O . LYS A 1 104 ? 3.156 27.406 -8.031 1 92 104 LYS A O 1
ATOM 793 N N . ILE A 1 105 ? 4.738 27.125 -6.484 1 94.62 105 ILE A N 1
ATOM 794 C CA . ILE A 1 105 ? 4.664 25.656 -6.543 1 94.62 105 ILE A CA 1
ATOM 795 C C . ILE A 1 105 ? 3.891 25.141 -5.336 1 94.62 105 ILE A C 1
ATOM 797 O O . ILE A 1 105 ? 4.285 25.359 -4.188 1 94.62 105 ILE A O 1
ATOM 801 N N . LEU A 1 106 ? 2.889 24.359 -5.562 1 96.31 106 LEU A N 1
ATOM 802 C CA . LEU A 1 106 ? 1.889 24.047 -4.547 1 96.31 106 LEU A CA 1
ATOM 803 C C . LEU A 1 106 ? 2.518 23.297 -3.377 1 96.31 106 LEU A C 1
ATOM 805 O O . LEU A 1 106 ? 2.32 23.672 -2.217 1 96.31 106 LEU A O 1
ATOM 809 N N . HIS A 1 107 ? 3.279 22.141 -3.6 1 97.81 107 HIS A N 1
ATOM 810 C CA . HIS A 1 107 ? 3.826 21.375 -2.484 1 97.81 107 HIS A CA 1
ATOM 811 C C . HIS A 1 107 ? 4.84 22.203 -1.698 1 97.81 107 HIS A C 1
ATOM 813 O O . HIS A 1 107 ? 5.02 22 -0.496 1 97.81 107 HIS A O 1
ATOM 819 N N . ILE A 1 108 ? 5.484 23.156 -2.309 1 97.69 108 ILE A N 1
ATOM 820 C CA . ILE A 1 108 ? 6.418 24.047 -1.624 1 97.69 108 ILE A CA 1
ATOM 821 C C . ILE A 1 108 ? 5.645 25.016 -0.739 1 97.69 108 ILE A C 1
ATOM 823 O O . ILE A 1 108 ? 6.004 25.234 0.423 1 97.69 108 ILE A O 1
ATOM 827 N N . GLU A 1 109 ? 4.602 25.594 -1.33 1 97.62 109 GLU A N 1
ATOM 828 C CA . GLU A 1 109 ? 3.799 26.562 -0.598 1 97.62 109 GLU A CA 1
ATOM 829 C C . GLU A 1 109 ? 3.098 25.922 0.593 1 97.62 109 GLU A C 1
ATOM 831 O O . GLU A 1 109 ? 2.986 26.531 1.659 1 97.62 109 GLU A O 1
ATOM 836 N N . LEU A 1 110 ? 2.635 24.703 0.408 1 98.38 110 LEU A N 1
ATOM 837 C CA . LEU A 1 110 ? 2.006 23.984 1.515 1 98.38 110 LEU A CA 1
ATOM 838 C C . LEU A 1 110 ? 3.012 23.719 2.629 1 98.38 110 LEU A C 1
ATOM 840 O O . LEU A 1 110 ? 2.697 23.891 3.809 1 98.38 110 LEU A O 1
ATOM 844 N N . ARG A 1 111 ? 4.199 23.281 2.242 1 98.44 111 ARG A N 1
ATOM 845 C CA . ARG A 1 111 ? 5.258 23.109 3.232 1 98.44 111 ARG A CA 1
ATOM 846 C C . ARG A 1 111 ? 5.543 24.406 3.965 1 98.44 111 ARG A C 1
ATOM 848 O O . ARG A 1 111 ? 5.625 24.438 5.195 1 98.44 111 ARG A O 1
ATOM 855 N N . ARG A 1 112 ? 5.691 25.531 3.221 1 98 112 ARG A N 1
ATOM 856 C CA . ARG A 1 112 ? 5.977 26.828 3.812 1 98 112 ARG A CA 1
ATOM 857 C C . ARG A 1 112 ? 4.875 27.25 4.781 1 98 112 ARG A C 1
ATOM 859 O O . ARG A 1 112 ? 5.156 27.781 5.859 1 98 112 ARG A O 1
ATOM 866 N N . TRP A 1 113 ? 3.686 27 4.379 1 98.38 113 TRP A N 1
ATOM 867 C CA . TRP A 1 113 ? 2.498 27.422 5.113 1 98.38 113 TRP A CA 1
ATOM 868 C C . TRP A 1 113 ? 2.35 26.641 6.41 1 98.38 113 TRP A C 1
ATOM 870 O O . TRP A 1 113 ? 2.047 27.203 7.461 1 98.38 113 TRP A O 1
ATOM 880 N N . ALA A 1 114 ? 2.662 25.391 6.434 1 98.62 114 ALA A N 1
ATOM 881 C CA . ALA A 1 114 ? 2.344 24.484 7.527 1 98.62 114 ALA A CA 1
ATOM 882 C C . ALA A 1 114 ? 3.332 24.641 8.68 1 98.62 114 ALA A C 1
ATOM 884 O O . ALA A 1 114 ? 4.547 24.688 8.461 1 98.62 114 ALA A O 1
ATOM 885 N N . HIS A 1 115 ? 2.748 24.734 9.883 1 97.75 115 HIS A N 1
ATOM 886 C CA . HIS A 1 115 ? 3.568 24.656 11.086 1 97.75 115 HIS A CA 1
ATOM 887 C C . HIS A 1 115 ? 3.77 23.203 11.531 1 97.75 115 HIS A C 1
ATOM 889 O O . HIS A 1 115 ? 4.773 22.891 12.164 1 97.75 115 HIS A O 1
ATOM 895 N N . VAL A 1 116 ? 2.861 22.375 11.211 1 98.12 116 VAL A N 1
ATOM 896 C CA . VAL A 1 116 ? 2.887 20.938 11.508 1 98.12 116 VAL A CA 1
ATOM 897 C C . VAL A 1 116 ? 2.168 20.172 10.406 1 98.12 116 VAL A C 1
ATOM 899 O O . VAL A 1 116 ? 1.21 20.672 9.812 1 98.12 116 VAL A O 1
ATOM 902 N N . LEU A 1 117 ? 2.664 19.016 10.047 1 98.81 117 LEU A N 1
ATOM 903 C CA . LEU A 1 117 ? 2.002 18.078 9.148 1 98.81 117 LEU A CA 1
ATOM 904 C C . LEU A 1 117 ? 1.545 16.828 9.906 1 98.81 117 LEU A C 1
ATOM 906 O O . LEU A 1 117 ? 2.305 16.266 10.695 1 98.81 117 LEU A O 1
ATOM 910 N N . ILE A 1 118 ? 0.328 16.469 9.742 1 98.88 118 ILE A N 1
ATOM 911 C CA . ILE A 1 118 ? -0.232 15.234 10.289 1 98.88 118 ILE A CA 1
ATOM 912 C C . ILE A 1 118 ? -0.671 14.32 9.148 1 98.88 118 ILE A C 1
ATOM 914 O O . ILE A 1 118 ? -1.446 14.719 8.281 1 98.88 118 ILE A O 1
ATOM 918 N N . VAL A 1 119 ? -0.111 13.125 9.125 1 98.94 119 VAL A N 1
ATOM 919 C CA . VAL A 1 119 ? -0.598 12.109 8.195 1 98.94 119 VAL A CA 1
ATOM 920 C C . VAL A 1 119 ? -1.352 11.023 8.969 1 98.94 119 VAL A C 1
ATOM 922 O O . VAL A 1 119 ? -0.738 10.164 9.602 1 98.94 119 VAL A O 1
ATOM 925 N N . ALA A 1 120 ? -2.676 11.109 8.93 1 98.75 120 ALA A N 1
ATOM 926 C CA . ALA A 1 120 ? -3.559 10.227 9.695 1 98.75 120 ALA A CA 1
ATOM 927 C C . ALA A 1 120 ? -4.812 9.883 8.898 1 98.75 120 ALA A C 1
ATOM 929 O O . ALA A 1 120 ? -5.797 10.625 8.93 1 98.75 120 ALA A O 1
ATOM 930 N N . PRO A 1 121 ? -4.77 8.734 8.305 1 98.69 121 PRO A N 1
ATOM 931 C CA . PRO A 1 121 ? -3.855 7.602 8.5 1 98.69 121 PRO A CA 1
ATOM 932 C C . PRO A 1 121 ? -2.658 7.645 7.551 1 98.69 121 PRO A C 1
ATOM 934 O O . PRO A 1 121 ? -2.736 8.242 6.477 1 98.69 121 PRO A O 1
ATOM 937 N N . LEU A 1 122 ? -1.561 7.016 8.047 1 98.88 122 LEU A N 1
ATOM 938 C CA . LEU A 1 122 ? -0.437 6.672 7.18 1 98.88 122 LEU A CA 1
ATOM 939 C C . LEU A 1 122 ? -0.505 5.207 6.754 1 98.88 122 LEU A C 1
ATOM 941 O O . LEU A 1 122 ? -0.357 4.309 7.582 1 98.88 122 LEU A O 1
ATOM 945 N N . SER A 1 123 ? -0.7 4.961 5.5 1 98.75 123 SER A N 1
ATOM 946 C CA . SER A 1 123 ? -0.799 3.602 4.977 1 98.75 123 SER A CA 1
ATOM 947 C C . SER A 1 123 ? 0.578 2.961 4.836 1 98.75 123 SER A C 1
ATOM 949 O O . SER A 1 123 ? 1.594 3.658 4.816 1 98.75 123 SER A O 1
ATOM 951 N N . ALA A 1 124 ? 0.623 1.633 4.672 1 98.75 124 ALA A N 1
ATOM 952 C CA . ALA A 1 124 ? 1.863 0.896 4.445 1 98.75 124 ALA A CA 1
ATOM 953 C C . ALA A 1 124 ? 2.566 1.381 3.184 1 98.75 124 ALA A C 1
ATOM 955 O O . ALA A 1 124 ? 3.787 1.566 3.176 1 98.75 124 ALA A O 1
ATOM 956 N N . ASN A 1 125 ? 1.821 1.594 2.16 1 98.75 125 ASN A N 1
ATOM 957 C CA . ASN A 1 125 ? 2.381 2.025 0.883 1 98.75 125 ASN A CA 1
ATOM 958 C C . ASN A 1 125 ? 3.016 3.41 0.99 1 98.75 125 ASN A C 1
ATOM 960 O O . ASN A 1 125 ? 4.152 3.611 0.56 1 98.75 125 ASN A O 1
ATOM 964 N N . THR A 1 126 ? 2.289 4.367 1.513 1 98.88 126 THR A N 1
ATOM 965 C CA . THR A 1 126 ? 2.807 5.723 1.648 1 98.88 126 THR A CA 1
ATOM 966 C C . THR A 1 126 ? 4.016 5.75 2.576 1 98.88 126 THR A C 1
ATOM 968 O O . THR A 1 126 ? 4.992 6.457 2.314 1 98.88 126 THR A O 1
ATOM 971 N N . MET A 1 127 ? 3.969 4.957 3.627 1 98.88 127 MET A N 1
ATOM 972 C CA . MET A 1 127 ? 5.117 4.844 4.52 1 98.88 127 MET A CA 1
ATOM 973 C C . MET A 1 127 ? 6.344 4.344 3.766 1 98.88 127 MET A C 1
ATOM 975 O O . MET A 1 127 ? 7.43 4.914 3.887 1 98.88 127 MET A O 1
ATOM 979 N N . ALA A 1 128 ? 6.141 3.311 2.992 1 98.88 128 ALA A N 1
ATOM 980 C CA . ALA A 1 128 ? 7.23 2.744 2.199 1 98.88 128 ALA A CA 1
ATOM 981 C C . ALA A 1 128 ? 7.816 3.787 1.252 1 98.88 128 ALA A C 1
ATOM 983 O O . ALA A 1 128 ? 9.039 3.9 1.124 1 98.88 128 ALA A O 1
ATOM 984 N N . LYS A 1 129 ? 6.953 4.555 0.62 1 98.88 129 LYS A N 1
ATOM 985 C CA . LYS A 1 129 ? 7.414 5.562 -0.329 1 98.88 129 LYS A CA 1
ATOM 986 C C . LYS A 1 129 ? 8.188 6.668 0.379 1 98.88 129 LYS A C 1
ATOM 988 O O . LYS A 1 129 ? 9.219 7.129 -0.119 1 98.88 129 LYS A O 1
ATOM 993 N N . ILE A 1 130 ? 7.742 7.047 1.524 1 98.81 130 ILE A N 1
ATOM 994 C CA . ILE A 1 130 ? 8.406 8.102 2.281 1 98.81 130 ILE A CA 1
ATOM 995 C C . ILE A 1 130 ? 9.836 7.672 2.613 1 98.81 130 ILE A C 1
ATOM 997 O O . ILE A 1 130 ? 10.797 8.391 2.32 1 98.81 130 ILE A O 1
ATOM 1001 N N . VAL A 1 131 ? 10.023 6.465 3.156 1 98.62 131 VAL A N 1
ATOM 1002 C CA . VAL A 1 131 ? 11.32 6.055 3.682 1 98.62 131 VAL A CA 1
ATOM 1003 C C . VAL A 1 131 ? 12.281 5.77 2.529 1 98.62 131 VAL A C 1
ATOM 1005 O O . VAL A 1 131 ? 13.5 5.789 2.709 1 98.62 131 VAL A O 1
ATOM 1008 N N . ASN A 1 132 ? 11.664 5.508 1.361 1 98.31 132 ASN A N 1
ATOM 1009 C CA . ASN A 1 132 ? 12.492 5.25 0.192 1 98.31 132 ASN A CA 1
ATOM 1010 C C . ASN A 1 132 ? 12.68 6.508 -0.652 1 98.31 132 ASN A C 1
ATOM 1012 O O . ASN A 1 132 ? 13.266 6.453 -1.737 1 98.31 132 ASN A O 1
ATOM 1016 N N . GLY A 1 133 ? 12.109 7.664 -0.244 1 98.12 133 GLY A N 1
ATOM 1017 C CA . GLY A 1 133 ? 12.336 8.945 -0.893 1 98.12 133 GLY A CA 1
ATOM 1018 C C . GLY A 1 133 ? 11.516 9.125 -2.158 1 98.12 133 GLY A C 1
ATOM 1019 O O . GLY A 1 133 ? 11.82 9.984 -2.986 1 98.12 133 GLY A O 1
ATOM 1020 N N . ILE A 1 134 ? 10.531 8.273 -2.334 1 98.38 134 ILE A N 1
ATOM 1021 C CA . ILE A 1 134 ? 9.672 8.352 -3.514 1 98.38 134 ILE A CA 1
ATOM 1022 C C . ILE A 1 134 ? 8.625 9.445 -3.314 1 98.38 134 ILE A C 1
ATOM 1024 O O . ILE A 1 134 ? 7.984 9.516 -2.262 1 98.38 134 ILE A O 1
ATOM 1028 N N . SER A 1 135 ? 8.438 10.32 -4.277 1 97.75 135 SER A N 1
ATOM 1029 C CA . SER A 1 135 ? 7.508 11.43 -4.148 1 97.75 135 SER A CA 1
ATOM 1030 C C . SER A 1 135 ? 6.676 11.602 -5.414 1 97.75 135 SER A C 1
ATOM 1032 O O . SER A 1 135 ? 6.707 12.656 -6.047 1 97.75 135 SER A O 1
ATOM 1034 N N . ASP A 1 136 ? 5.812 10.672 -5.633 1 96.69 136 ASP A N 1
ATOM 1035 C CA . ASP A 1 136 ? 5.016 10.648 -6.855 1 96.69 136 ASP A CA 1
ATOM 1036 C C . ASP A 1 136 ? 3.582 11.094 -6.582 1 96.69 136 ASP A C 1
ATOM 1038 O O . ASP A 1 136 ? 2.637 10.562 -7.16 1 96.69 136 ASP A O 1
ATOM 1042 N N . GLY A 1 137 ? 3.377 12.031 -5.699 1 96.69 137 GLY A N 1
ATOM 1043 C CA . GLY A 1 137 ? 2.109 12.641 -5.34 1 96.69 137 GLY A CA 1
ATOM 1044 C C . GLY A 1 137 ? 2.268 13.891 -4.496 1 96.69 137 GLY A C 1
ATOM 1045 O O . GLY A 1 137 ? 3.359 14.18 -4 1 96.69 137 GLY A O 1
ATOM 1046 N N . LEU A 1 138 ? 1.185 14.656 -4.383 1 98.06 138 LEU A N 1
ATOM 1047 C CA . LEU A 1 138 ? 1.243 15.945 -3.699 1 98.06 138 LEU A CA 1
ATOM 1048 C C . LEU A 1 138 ? 1.705 15.773 -2.256 1 98.06 138 LEU A C 1
ATOM 1050 O O . LEU A 1 138 ? 2.633 16.453 -1.812 1 98.06 138 LEU A O 1
ATOM 1054 N N . LEU A 1 139 ? 1.065 14.82 -1.531 1 98.69 139 LEU A N 1
ATOM 1055 C CA . LEU A 1 139 ? 1.442 14.594 -0.14 1 98.69 139 LEU A CA 1
ATOM 1056 C C . LEU A 1 139 ? 2.914 14.203 -0.033 1 98.69 139 LEU A C 1
ATOM 1058 O O . LEU A 1 139 ? 3.648 14.758 0.786 1 98.69 139 LEU A O 1
ATOM 1062 N N . LEU A 1 140 ? 3.287 13.289 -0.856 1 98.75 140 LEU A N 1
ATOM 1063 C CA . LEU A 1 140 ? 4.664 12.805 -0.832 1 98.75 140 LEU A CA 1
ATOM 1064 C C . LEU A 1 140 ? 5.637 13.914 -1.222 1 98.75 140 LEU A C 1
ATOM 1066 O O . LEU A 1 140 ? 6.734 14 -0.671 1 98.75 140 LEU A O 1
ATOM 1070 N N . ASN A 1 141 ? 5.258 14.781 -2.156 1 98.56 141 ASN A N 1
ATOM 1071 C CA . ASN A 1 141 ? 6.082 15.93 -2.525 1 98.56 141 ASN A CA 1
ATOM 1072 C C . ASN A 1 141 ? 6.27 16.891 -1.353 1 98.56 141 ASN A C 1
ATOM 1074 O O . ASN A 1 141 ? 7.367 17.391 -1.131 1 98.56 141 ASN A O 1
ATOM 1078 N N . VAL A 1 142 ? 5.215 17.125 -0.615 1 98.75 142 VAL A N 1
ATOM 1079 C CA . VAL A 1 142 ? 5.297 18 0.551 1 98.75 142 VAL A CA 1
ATOM 1080 C C . VAL A 1 142 ? 6.289 17.438 1.56 1 98.75 142 VAL A C 1
ATOM 1082 O O . VAL A 1 142 ? 7.156 18.141 2.061 1 98.75 142 VAL A O 1
ATOM 1085 N N . ILE A 1 143 ? 6.184 16.141 1.815 1 98.81 143 ILE A N 1
ATOM 1086 C CA . ILE A 1 143 ? 7.035 15.477 2.801 1 98.81 143 ILE A CA 1
ATOM 1087 C C . ILE A 1 143 ? 8.484 15.508 2.326 1 98.81 143 ILE A C 1
ATOM 1089 O O . ILE A 1 143 ? 9.398 15.797 3.105 1 98.81 143 ILE A O 1
ATOM 1093 N N . ARG A 1 144 ? 8.664 15.234 1.039 1 98.62 144 ARG A N 1
ATOM 1094 C CA . ARG A 1 144 ? 10.008 15.211 0.47 1 98.62 144 ARG A CA 1
ATOM 1095 C C . ARG A 1 144 ? 10.648 16.594 0.518 1 98.62 144 ARG A C 1
ATOM 1097 O O . ARG A 1 144 ? 11.867 16.719 0.667 1 98.62 144 ARG A O 1
ATOM 1104 N N . ALA A 1 145 ? 9.836 17.641 0.438 1 98.5 145 ALA A N 1
ATOM 1105 C CA . ALA A 1 145 ? 10.305 19.016 0.443 1 98.5 145 ALA A CA 1
ATOM 1106 C C . ALA A 1 145 ? 10.305 19.594 1.857 1 98.5 145 ALA A C 1
ATOM 1108 O O . ALA A 1 145 ? 10.602 20.781 2.055 1 98.5 145 ALA A O 1
ATOM 1109 N N . TRP A 1 146 ? 9.969 18.828 2.885 1 98.44 146 TRP A N 1
ATOM 1110 C CA . TRP A 1 146 ? 9.844 19.312 4.258 1 98.44 146 TRP A CA 1
ATOM 1111 C C . TRP A 1 146 ? 11.156 19.891 4.754 1 98.44 146 TRP A C 1
ATOM 1113 O O . TRP A 1 146 ? 12.234 19.359 4.477 1 98.44 146 TRP A O 1
ATOM 1123 N N . ASP A 1 147 ? 11.141 21 5.43 1 97.5 147 ASP A N 1
ATOM 1124 C CA . ASP A 1 147 ? 12.336 21.562 6.043 1 97.5 147 ASP A CA 1
ATOM 1125 C C . ASP A 1 147 ? 12.734 20.781 7.293 1 97.5 147 ASP A C 1
ATOM 1127 O O . ASP A 1 147 ? 12.281 21.078 8.398 1 97.5 147 ASP A O 1
ATOM 1131 N N . THR A 1 148 ? 13.625 19.781 7.145 1 95.88 148 THR A N 1
ATOM 1132 C CA . THR A 1 148 ? 13.984 18.859 8.211 1 95.88 148 THR A CA 1
ATOM 1133 C C . THR A 1 148 ? 14.953 19.5 9.195 1 95.88 148 THR A C 1
ATOM 1135 O O . THR A 1 148 ? 15.203 18.969 10.273 1 95.88 148 THR A O 1
ATOM 1138 N N . THR A 1 149 ? 15.438 20.734 8.867 1 94 149 THR A N 1
ATOM 1139 C CA . THR A 1 149 ? 16.469 21.359 9.68 1 94 149 THR A CA 1
ATOM 1140 C C . THR A 1 149 ? 15.891 22.531 10.477 1 94 149 THR A C 1
ATOM 1142 O O . THR A 1 149 ? 16.453 22.922 11.5 1 94 149 THR A O 1
ATOM 1145 N N . GLY A 1 150 ? 14.883 23.188 9.914 1 94.19 150 GLY A N 1
ATOM 1146 C CA . GLY A 1 150 ? 14.336 24.391 10.523 1 94.19 150 GLY A CA 1
ATOM 1147 C C . GLY A 1 150 ? 15.062 25.656 10.102 1 94.19 150 GLY A C 1
ATOM 1148 O O . GLY A 1 150 ? 14.727 26.75 10.547 1 94.19 150 GLY A O 1
ATOM 1149 N N . LEU A 1 151 ? 15.953 25.562 9.219 1 95.56 151 LEU A N 1
ATOM 1150 C CA . LEU A 1 151 ? 16.797 26.688 8.82 1 95.56 151 LEU A CA 1
ATOM 1151 C C . LEU A 1 151 ? 16.188 27.422 7.637 1 95.56 151 LEU A C 1
ATOM 1153 O O . LEU A 1 151 ? 16.406 28.625 7.473 1 95.56 151 LEU A O 1
ATOM 1157 N N . ILE A 1 152 ? 15.383 26.719 6.809 1 96.44 152 ILE A N 1
ATOM 1158 C CA . ILE A 1 152 ? 14.789 27.297 5.609 1 96.44 152 ILE A CA 1
ATOM 1159 C C . ILE A 1 152 ? 13.547 28.109 5.992 1 96.44 152 ILE A C 1
ATOM 1161 O O . ILE A 1 152 ? 13.422 29.281 5.637 1 96.44 152 ILE A O 1
ATOM 1165 N N . ASP A 1 153 ? 12.711 27.484 6.758 1 95.31 153 ASP A N 1
ATOM 1166 C CA . ASP A 1 153 ? 11.453 28.109 7.164 1 95.31 153 ASP A CA 1
ATOM 1167 C C . ASP A 1 153 ? 11.609 28.812 8.508 1 95.31 153 ASP A C 1
ATOM 1169 O O . ASP A 1 153 ? 10.648 29.391 9.023 1 95.31 153 ASP A O 1
ATOM 1173 N N . MET A 1 154 ? 12.789 28.781 9.133 1 93.94 154 MET A N 1
ATOM 1174 C CA . MET A 1 154 ? 13.156 29.453 10.383 1 93.94 154 MET A CA 1
ATOM 1175 C C . MET A 1 154 ? 12.289 28.953 11.539 1 93.94 154 MET A C 1
ATOM 1177 O O . MET A 1 154 ? 11.898 29.719 12.406 1 93.94 154 MET A O 1
ATOM 1181 N N . ARG A 1 155 ? 11.891 27.734 11.414 1 92 155 ARG A N 1
ATOM 1182 C CA . ARG A 1 155 ? 11.109 27.016 12.422 1 92 155 ARG A CA 1
ATOM 1183 C C . ARG A 1 155 ? 11.297 25.5 12.281 1 92 155 ARG A C 1
ATOM 1185 O O . ARG A 1 155 ? 11.219 24.969 11.18 1 92 155 ARG A O 1
ATOM 1192 N N . LYS A 1 156 ? 11.586 24.859 13.414 1 92.75 156 LYS A N 1
ATOM 1193 C CA . LYS A 1 156 ? 11.602 23.406 13.383 1 92.75 156 LYS A CA 1
ATOM 1194 C C . LYS A 1 156 ? 10.188 22.844 13.32 1 92.75 156 LYS A C 1
ATOM 1196 O O . LYS A 1 156 ? 9.398 23.031 14.25 1 92.75 156 LYS A O 1
ATOM 1201 N N . LYS A 1 157 ? 9.898 22.266 12.234 1 95.44 157 LYS A N 1
ATOM 1202 C CA . LYS A 1 157 ? 8.547 21.766 12.008 1 95.44 157 LYS A CA 1
ATOM 1203 C C . LYS A 1 157 ? 8.5 20.25 12.141 1 95.44 157 LYS A C 1
ATOM 1205 O O . LYS A 1 157 ? 9.461 19.547 11.781 1 95.44 157 LYS A O 1
ATOM 1210 N N . ARG A 1 158 ? 7.398 19.719 12.641 1 96.69 158 ARG A N 1
ATOM 1211 C CA . ARG A 1 158 ? 7.27 18.281 12.922 1 96.69 158 ARG A CA 1
ATOM 1212 C C . ARG A 1 158 ? 6.23 17.641 12.008 1 96.69 158 ARG A C 1
ATOM 1214 O O . ARG A 1 158 ? 5.254 18.281 11.617 1 96.69 158 ARG A O 1
ATOM 1221 N N . ILE A 1 159 ? 6.477 16.422 11.672 1 98.31 159 ILE A N 1
ATOM 1222 C CA . ILE A 1 159 ? 5.5 15.562 11.008 1 98.31 159 ILE A CA 1
ATOM 1223 C C . ILE A 1 159 ? 5.031 14.484 11.984 1 98.31 159 ILE A C 1
ATOM 1225 O O . ILE A 1 159 ? 5.844 13.727 12.523 1 98.31 159 ILE A O 1
ATOM 1229 N N . PHE A 1 160 ? 3.766 14.484 12.289 1 98.06 160 PHE A N 1
ATOM 1230 C CA . PHE A 1 160 ? 3.141 13.383 13.008 1 98.06 160 PHE A CA 1
ATOM 1231 C C . PHE A 1 160 ? 2.529 12.383 12.039 1 98.06 160 PHE A C 1
ATOM 1233 O O . PHE A 1 160 ? 1.792 12.758 11.125 1 98.06 160 PHE A O 1
ATOM 1240 N N . VAL A 1 161 ? 2.881 11.102 12.227 1 98.62 161 VAL A N 1
ATOM 1241 C CA . VAL A 1 161 ? 2.273 10.086 11.367 1 98.62 161 VAL A CA 1
ATOM 1242 C C . VAL A 1 161 ? 1.569 9.039 12.227 1 98.62 161 VAL A C 1
ATOM 1244 O O . VAL A 1 161 ? 2.092 8.625 13.266 1 98.62 161 VAL A O 1
ATOM 1247 N N . ALA A 1 162 ? 0.364 8.688 11.828 1 98.69 162 ALA A N 1
ATOM 1248 C CA . ALA A 1 162 ? -0.414 7.645 12.484 1 98.69 162 ALA A CA 1
ATOM 1249 C C . ALA A 1 162 ? -0.619 6.449 11.562 1 98.69 162 ALA A C 1
ATOM 1251 O O . ALA A 1 162 ? -1.618 6.375 10.836 1 98.69 162 ALA A O 1
ATOM 1252 N N . PRO A 1 163 ? 0.295 5.453 11.656 1 98.56 163 PRO A N 1
ATOM 1253 C CA . PRO A 1 163 ? 0.158 4.281 10.789 1 98.56 163 PRO A CA 1
ATOM 1254 C C . PRO A 1 163 ? -1.153 3.531 11.016 1 98.56 163 PRO A C 1
ATOM 1256 O O . PRO A 1 163 ? -1.616 3.418 12.156 1 98.56 163 PRO A O 1
ATOM 1259 N N . ALA A 1 164 ? -1.747 3.111 9.961 1 98.19 164 ALA A N 1
ATOM 1260 C CA . ALA A 1 164 ? -2.959 2.299 9.961 1 98.19 164 ALA A CA 1
ATOM 1261 C C . ALA A 1 164 ? -2.939 1.279 8.828 1 98.19 164 ALA A C 1
ATOM 1263 O O . ALA A 1 164 ? -2.922 1.651 7.648 1 98.19 164 ALA A O 1
ATOM 1264 N N . MET A 1 165 ? -2.996 0.023 9.148 1 97.19 165 MET A N 1
ATOM 1265 C CA . MET A 1 165 ? -2.934 -1.054 8.164 1 97.19 165 MET A CA 1
ATOM 1266 C C . MET A 1 165 ? -3.393 -2.375 8.773 1 97.19 165 MET A C 1
ATOM 1268 O O . MET A 1 165 ? -3.598 -2.467 9.984 1 97.19 165 MET A O 1
ATOM 1272 N N . ASN A 1 166 ? -3.652 -3.299 7.926 1 95.12 166 ASN A N 1
ATOM 1273 C CA . ASN A 1 166 ? -3.986 -4.641 8.391 1 95.12 166 ASN A CA 1
ATOM 1274 C C . ASN A 1 166 ? -2.877 -5.223 9.266 1 95.12 166 ASN A C 1
ATOM 1276 O O . ASN A 1 166 ? -1.699 -4.922 9.062 1 95.12 166 ASN A O 1
ATOM 1280 N N . THR A 1 167 ? -3.227 -6.074 10.172 1 95.81 167 THR A N 1
ATOM 1281 C CA . THR A 1 167 ? -2.297 -6.68 11.125 1 95.81 167 THR A CA 1
ATOM 1282 C C . THR A 1 167 ? -1.146 -7.363 10.391 1 95.81 167 THR A C 1
ATOM 1284 O O . THR A 1 167 ? 0.017 -7.211 10.766 1 95.81 167 THR A O 1
ATOM 1287 N N . ALA A 1 168 ? -1.446 -8.094 9.383 1 96.5 168 ALA A N 1
ATOM 1288 C CA . ALA A 1 168 ? -0.402 -8.797 8.633 1 96.5 168 ALA A CA 1
ATOM 1289 C C . ALA A 1 168 ? 0.583 -7.805 8.016 1 96.5 168 ALA A C 1
ATOM 1291 O O . ALA A 1 168 ? 1.785 -8.078 7.953 1 96.5 168 ALA A O 1
ATOM 1292 N N . MET A 1 169 ? 0.094 -6.656 7.555 1 97.94 169 MET A N 1
ATOM 1293 C CA . MET A 1 169 ? 0.96 -5.625 6.996 1 97.94 169 MET A CA 1
ATOM 1294 C C . MET A 1 169 ? 1.834 -5 8.078 1 97.94 169 MET A C 1
ATOM 1296 O O . MET A 1 169 ? 3.023 -4.758 7.863 1 97.94 169 MET A O 1
ATOM 1300 N N . TRP A 1 170 ? 1.247 -4.766 9.242 1 97.5 170 TRP A N 1
ATOM 1301 C CA . TRP A 1 170 ? 1.971 -4.148 10.352 1 97.5 170 TRP A CA 1
ATOM 1302 C C . TRP A 1 170 ? 3.086 -5.062 10.844 1 97.5 170 TRP A C 1
ATOM 1304 O O . TRP A 1 170 ? 4.184 -4.602 11.156 1 97.5 170 TRP A O 1
ATOM 1314 N N . ARG A 1 171 ? 2.805 -6.352 10.789 1 95.62 171 ARG A N 1
ATOM 1315 C CA . ARG A 1 171 ? 3.75 -7.324 11.328 1 95.62 171 ARG A CA 1
ATOM 1316 C C . ARG A 1 171 ? 4.766 -7.738 10.273 1 95.62 171 ARG A C 1
ATOM 1318 O O . ARG A 1 171 ? 5.711 -8.477 10.57 1 95.62 171 ARG A O 1
ATOM 1325 N N . HIS A 1 172 ? 4.547 -7.344 9.086 1 96.62 172 HIS A N 1
ATOM 1326 C CA . HIS A 1 172 ? 5.488 -7.656 8.016 1 96.62 172 HIS A CA 1
ATOM 1327 C C . HIS A 1 172 ? 6.887 -7.152 8.344 1 96.62 172 HIS A C 1
ATOM 1329 O O . HIS A 1 172 ? 7.051 -6.012 8.789 1 96.62 172 HIS A O 1
ATOM 1335 N N . PRO A 1 173 ? 7.941 -7.887 8.141 1 96.06 173 PRO A N 1
ATOM 1336 C CA . PRO A 1 173 ? 9.305 -7.496 8.508 1 96.06 173 PRO A CA 1
ATOM 1337 C C . PRO A 1 173 ? 9.719 -6.156 7.902 1 96.06 173 PRO A C 1
ATOM 1339 O O . PRO A 1 173 ? 10.453 -5.391 8.531 1 96.06 173 PRO A O 1
ATOM 1342 N N . ILE A 1 174 ? 9.242 -5.855 6.766 1 97.88 174 ILE A N 1
ATOM 1343 C CA . ILE A 1 174 ? 9.656 -4.625 6.102 1 97.88 174 ILE A CA 1
ATOM 1344 C C . ILE A 1 174 ? 9.094 -3.418 6.852 1 97.88 174 ILE A C 1
ATOM 1346 O O . ILE A 1 174 ? 9.695 -2.34 6.844 1 97.88 174 ILE A O 1
ATOM 1350 N N . THR A 1 175 ? 7.887 -3.535 7.465 1 98.31 175 THR A N 1
ATOM 1351 C CA . THR A 1 175 ? 7.297 -2.447 8.234 1 98.31 175 THR A CA 1
ATOM 1352 C C . THR A 1 175 ? 8.195 -2.066 9.406 1 98.31 175 THR A C 1
ATOM 1354 O O . THR A 1 175 ? 8.375 -0.882 9.703 1 98.31 175 THR A O 1
ATOM 1357 N N . LYS A 1 176 ? 8.773 -3.076 10.047 1 97.06 176 LYS A N 1
ATOM 1358 C CA . LYS A 1 176 ? 9.703 -2.812 11.141 1 97.06 176 LYS A CA 1
ATOM 1359 C C . LYS A 1 176 ? 10.867 -1.938 10.672 1 97.06 176 LYS A C 1
ATOM 1361 O O . LYS A 1 176 ? 11.25 -0.994 11.359 1 97.06 176 LYS A O 1
ATOM 1366 N N . LYS A 1 177 ? 11.375 -2.254 9.531 1 97.88 177 LYS A N 1
ATOM 1367 C CA . LYS A 1 177 ? 12.477 -1.476 8.977 1 97.88 177 LYS A CA 1
ATOM 1368 C C . LYS A 1 177 ? 12.047 -0.037 8.695 1 97.88 177 LYS A C 1
ATOM 1370 O O . LYS A 1 177 ? 12.797 0.903 8.969 1 97.88 177 LYS A O 1
ATOM 1375 N N . HIS A 1 178 ? 10.852 0.143 8.102 1 98.62 178 HIS A N 1
ATOM 1376 C CA . HIS A 1 178 ? 10.336 1.477 7.809 1 98.62 178 HIS A CA 1
ATOM 1377 C C . HIS A 1 178 ? 10.172 2.295 9.086 1 98.62 178 HIS A C 1
ATOM 1379 O O . HIS A 1 178 ? 10.555 3.465 9.133 1 98.62 178 HIS A O 1
ATOM 1385 N N . ILE A 1 179 ? 9.656 1.679 10.148 1 97.62 179 ILE A N 1
ATOM 1386 C CA . ILE A 1 179 ? 9.422 2.342 11.43 1 97.62 179 ILE A CA 1
ATOM 1387 C C . ILE A 1 179 ? 10.758 2.752 12.047 1 97.62 179 ILE A C 1
ATOM 1389 O O . ILE A 1 179 ? 10.875 3.834 12.625 1 97.62 179 ILE A O 1
ATOM 1393 N N . GLN A 1 180 ? 11.719 1.916 11.914 1 96.88 180 GLN A N 1
ATOM 1394 C CA . GLN A 1 180 ? 13.039 2.236 12.438 1 96.88 180 GLN A CA 1
ATOM 1395 C C . GLN A 1 180 ? 13.594 3.508 11.797 1 96.88 180 GLN A C 1
ATOM 1397 O O . GLN A 1 180 ? 14.125 4.375 12.484 1 96.88 180 GLN A O 1
ATOM 1402 N N . VAL A 1 181 ? 13.438 3.643 10.531 1 97.69 181 VAL A N 1
ATOM 1403 C CA . VAL A 1 181 ? 13.914 4.828 9.828 1 97.69 181 VAL A CA 1
ATOM 1404 C C . VAL A 1 181 ? 13.172 6.062 10.336 1 97.69 181 VAL A C 1
ATOM 1406 O O . VAL A 1 181 ? 13.789 7.047 10.742 1 97.69 181 VAL A O 1
ATOM 1409 N N . LEU A 1 182 ? 11.852 6.027 10.383 1 97.5 182 LEU A N 1
ATOM 1410 C CA . LEU A 1 182 ? 11.023 7.172 10.758 1 97.5 182 LEU A CA 1
ATOM 1411 C C . LEU A 1 182 ? 11.273 7.57 12.211 1 97.5 182 LEU A C 1
ATOM 1413 O O . LEU A 1 182 ? 11.359 8.758 12.523 1 97.5 182 LEU A O 1
ATOM 1417 N N . GLN A 1 183 ? 11.43 6.586 13.023 1 94.25 183 GLN A N 1
ATOM 1418 C CA . GLN A 1 183 ? 11.469 6.824 14.461 1 94.25 183 GLN A CA 1
ATOM 1419 C C . GLN A 1 183 ? 12.891 7.078 14.938 1 94.25 183 GLN A C 1
ATOM 1421 O O . GLN A 1 183 ? 13.133 7.992 15.734 1 94.25 183 GLN A O 1
ATOM 1426 N N . GLU A 1 184 ? 13.812 6.289 14.5 1 93.19 184 GLU A N 1
ATOM 1427 C CA . GLU A 1 184 ? 15.172 6.344 15.023 1 93.19 184 GLU A CA 1
ATOM 1428 C C . GLU A 1 184 ? 16.047 7.262 14.18 1 93.19 184 GLU A C 1
ATOM 1430 O O . GLU A 1 184 ? 16.75 8.125 14.711 1 93.19 184 GLU A O 1
ATOM 1435 N N . ASP A 1 185 ? 15.945 7.141 12.93 1 94.5 185 ASP A N 1
ATOM 1436 C CA . ASP A 1 185 ? 16.828 7.914 12.062 1 94.5 185 ASP A CA 1
ATOM 1437 C C . ASP A 1 185 ? 16.328 9.344 11.906 1 94.5 185 ASP A C 1
ATOM 1439 O O . ASP A 1 185 ? 17.109 10.289 11.883 1 94.5 185 ASP A O 1
ATOM 1443 N N . TRP A 1 186 ? 14.984 9.508 11.836 1 95.31 186 TRP A N 1
ATOM 1444 C CA . TRP A 1 186 ? 14.453 10.812 11.445 1 95.31 186 TRP A CA 1
ATOM 1445 C C . TRP A 1 186 ? 13.773 11.492 12.633 1 95.31 186 TRP A C 1
ATOM 1447 O O . TRP A 1 186 ? 13.508 12.695 12.594 1 95.31 186 TRP A O 1
ATOM 1457 N N . GLY A 1 187 ? 13.305 10.625 13.914 1 84.69 187 GLY A N 1
ATOM 1458 C CA . GLY A 1 187 ? 12.516 11.375 14.883 1 84.69 187 GLY A CA 1
ATOM 1459 C C . GLY A 1 187 ? 12.867 11.055 16.328 1 84.69 187 GLY A C 1
ATOM 1460 O O . GLY A 1 187 ? 11.992 10.727 17.125 1 84.69 187 GLY A O 1
ATOM 1461 N N . ALA A 1 188 ? 13.945 10.531 17.031 1 65.38 188 ALA A N 1
ATOM 1462 C CA . ALA A 1 188 ? 14.047 10.133 18.438 1 65.38 188 ALA A CA 1
ATOM 1463 C C . ALA A 1 188 ? 14.32 11.344 19.328 1 65.38 188 ALA A C 1
ATOM 1465 O O . ALA A 1 188 ? 13.828 11.406 20.453 1 65.38 188 ALA A O 1
ATOM 1466 N N . ASP A 1 189 ? 14.867 12.359 18.766 1 71.62 189 ASP A N 1
ATOM 1467 C CA . ASP A 1 189 ? 15.281 13.391 19.719 1 71.62 189 ASP A CA 1
ATOM 1468 C C . ASP A 1 189 ? 14.742 14.758 19.328 1 71.62 189 ASP A C 1
ATOM 1470 O O . ASP A 1 189 ? 13.914 14.859 18.406 1 71.62 189 ASP A O 1
ATOM 1474 N N . LYS A 1 190 ? 14.828 15.648 20.156 1 74.69 190 LYS A N 1
ATOM 1475 C CA . LYS A 1 190 ? 14.398 17.031 19.984 1 74.69 190 LYS A CA 1
ATOM 1476 C C . LYS A 1 190 ? 14.828 17.578 18.625 1 74.69 190 LYS A C 1
ATOM 1478 O O . LYS A 1 190 ? 14.211 18.5 18.094 1 74.69 190 LYS A O 1
ATOM 1483 N N . ASP A 1 191 ? 15.664 16.844 18.047 1 84.62 191 ASP A N 1
ATOM 1484 C CA . ASP A 1 191 ? 16.203 17.359 16.797 1 84.62 191 ASP A CA 1
ATOM 1485 C C . ASP A 1 191 ? 15.555 16.656 15.594 1 84.62 191 ASP A C 1
ATOM 1487 O O . ASP A 1 191 ? 15.75 17.062 14.453 1 84.62 191 ASP A O 1
ATOM 1491 N N . GLY A 1 192 ? 14.703 15.648 15.891 1 93.06 192 GLY A N 1
ATOM 1492 C CA . GLY A 1 192 ? 14.062 14.938 14.797 1 93.06 192 GLY A CA 1
ATOM 1493 C C . GLY A 1 192 ? 12.828 15.633 14.266 1 93.06 192 GLY A C 1
ATOM 1494 O O . GLY A 1 192 ? 12.383 16.641 14.828 1 93.06 192 GLY A O 1
ATOM 1495 N N . TRP A 1 193 ? 12.328 15.18 13.203 1 95.75 193 TRP A N 1
ATOM 1496 C CA . TRP A 1 193 ? 11.211 15.883 12.57 1 95.75 193 TRP A CA 1
ATOM 1497 C C . TRP A 1 193 ? 10.055 14.922 12.289 1 95.75 193 TRP A C 1
ATOM 1499 O O . TRP A 1 193 ? 9.047 15.32 11.703 1 95.75 193 TRP A O 1
ATOM 1509 N N . PHE A 1 194 ? 10.211 13.641 12.672 1 97.06 194 PHE A N 1
ATOM 1510 C CA . PHE A 1 194 ? 9.117 12.68 12.594 1 97.06 194 PHE A CA 1
ATOM 1511 C C . PHE A 1 194 ? 8.719 12.203 13.984 1 97.06 194 PHE A C 1
ATOM 1513 O O . PHE A 1 194 ? 9.578 11.93 14.82 1 97.06 194 PHE A O 1
ATOM 1520 N N . THR A 1 195 ? 7.469 12.117 14.219 1 96.38 195 THR A N 1
ATOM 1521 C CA . THR A 1 195 ? 6.902 11.438 15.383 1 96.38 195 THR A CA 1
ATOM 1522 C C . THR A 1 195 ? 5.887 10.383 14.953 1 96.38 195 THR A C 1
ATOM 1524 O O . THR A 1 195 ? 4.957 10.68 14.195 1 96.38 195 THR A O 1
ATOM 1527 N N . ILE A 1 196 ? 6.066 9.164 15.414 1 97 196 ILE A N 1
ATOM 1528 C CA . ILE A 1 196 ? 5.145 8.086 15.078 1 97 196 ILE A CA 1
ATOM 1529 C C . ILE A 1 196 ? 4.109 7.93 16.188 1 97 196 ILE A C 1
ATOM 1531 O O . ILE A 1 196 ? 4.461 7.746 17.359 1 97 196 ILE A O 1
ATOM 1535 N N . LEU A 1 197 ? 2.896 8.062 15.812 1 97.19 197 LEU A N 1
ATOM 1536 C CA . LEU A 1 197 ? 1.773 7.723 16.688 1 97.19 197 LEU A CA 1
ATOM 1537 C C . LEU A 1 197 ? 1.329 6.285 16.453 1 97.19 197 LEU A C 1
ATOM 1539 O O . LEU A 1 197 ? 0.496 6.016 15.586 1 97.19 197 LEU A O 1
ATOM 1543 N N . ARG A 1 198 ? 1.813 5.391 17.203 1 96.06 198 ARG A N 1
ATOM 1544 C CA . ARG A 1 198 ? 1.782 3.955 16.938 1 96.06 198 ARG A CA 1
ATOM 1545 C C . ARG A 1 198 ? 0.355 3.42 16.984 1 96.06 198 ARG A C 1
ATOM 1547 O O . ARG A 1 198 ? -0.469 3.9 17.766 1 96.06 198 ARG A O 1
ATOM 1554 N N . PRO A 1 199 ? 0.142 2.355 16.156 1 96.25 199 PRO A N 1
ATOM 1555 C CA . PRO A 1 199 ? -1.185 1.734 16.141 1 96.25 199 PRO A CA 1
ATOM 1556 C C . PRO A 1 199 ? -1.529 1.054 17.469 1 96.25 199 PRO A C 1
ATOM 1558 O O . PRO A 1 199 ? -0.648 0.848 18.312 1 96.25 199 PRO A O 1
ATOM 1561 N N . THR A 1 200 ? -2.779 0.823 17.641 1 90.38 200 THR A N 1
ATOM 1562 C CA . THR A 1 200 ? -3.281 0.186 18.859 1 90.38 200 THR A CA 1
ATOM 1563 C C . THR A 1 200 ? -3.857 -1.192 18.547 1 90.38 200 THR A C 1
ATOM 1565 O O . THR A 1 200 ? -4.121 -1.514 17.391 1 90.38 200 THR A O 1
ATOM 1568 N N . GLU A 1 201 ? -3.902 -2.012 19.609 1 84 201 GLU A N 1
ATOM 1569 C CA . GLU A 1 201 ? -4.57 -3.303 19.469 1 84 201 GLU A CA 1
ATOM 1570 C C . GLU A 1 201 ? -6.09 -3.141 19.484 1 84 201 GLU A C 1
ATOM 1572 O O . GLU A 1 201 ? -6.668 -2.701 20.469 1 84 201 GLU A O 1
ATOM 1577 N N . LYS A 1 202 ? -6.746 -3.402 18.312 1 79.56 202 LYS A N 1
ATOM 1578 C CA . LYS A 1 202 ? -8.195 -3.297 18.188 1 79.56 202 LYS A CA 1
ATOM 1579 C C . LYS A 1 202 ? -8.727 -4.199 17.062 1 79.56 202 LYS A C 1
ATOM 1581 O O . LYS A 1 202 ? -7.941 -4.809 16.344 1 79.56 202 LYS A O 1
ATOM 1586 N N . GLU A 1 203 ? -10.078 -4.301 17.062 1 73.5 203 GLU A N 1
ATOM 1587 C CA . GLU A 1 203 ? -10.703 -4.91 15.898 1 73.5 203 GLU A CA 1
ATOM 1588 C C . GLU A 1 203 ? -10.531 -4.031 14.656 1 73.5 203 GLU A C 1
ATOM 1590 O O . GLU A 1 203 ? -10.852 -2.842 14.688 1 73.5 203 GLU A O 1
ATOM 1595 N N . LEU A 1 204 ? -10.031 -4.699 13.602 1 80.81 204 LEU A N 1
ATOM 1596 C CA . LEU A 1 204 ? -9.773 -3.959 12.375 1 80.81 204 LEU A CA 1
ATOM 1597 C C . LEU A 1 204 ? -10.984 -3.988 11.453 1 80.81 204 LEU A C 1
ATOM 1599 O O . LEU A 1 204 ? -11.82 -4.895 11.539 1 80.81 204 LEU A O 1
ATOM 1603 N N . ALA A 1 205 ? -11.117 -3.014 10.617 1 76 205 ALA A N 1
ATOM 1604 C CA . ALA A 1 205 ? -12.203 -2.906 9.648 1 76 205 ALA A CA 1
ATOM 1605 C C . ALA A 1 205 ? -12.25 -4.129 8.742 1 76 205 ALA A C 1
ATOM 1607 O O . ALA A 1 205 ? -13.312 -4.504 8.25 1 76 205 ALA A O 1
ATOM 1608 N N . CYS A 1 206 ? -11.094 -4.762 8.523 1 74.56 206 CYS A N 1
ATOM 1609 C CA . CYS A 1 206 ? -10.984 -5.895 7.609 1 74.56 206 CYS A CA 1
ATOM 1610 C C . CYS A 1 206 ? -11.43 -7.188 8.289 1 74.56 206 CYS A C 1
ATOM 1612 O O . CYS A 1 206 ? -11.5 -8.234 7.645 1 74.56 206 CYS A O 1
ATOM 1614 N N . GLY A 1 207 ? -11.805 -7.137 9.562 1 71 207 GLY A N 1
ATOM 1615 C CA . GLY A 1 207 ? -12.312 -8.305 10.273 1 71 207 GLY A CA 1
ATOM 1616 C C . GLY A 1 207 ? -11.242 -9.023 11.078 1 71 207 GLY A C 1
ATOM 1617 O O . GLY A 1 207 ? -11.555 -9.898 11.891 1 71 207 GLY A O 1
ATOM 1618 N N . ASP A 1 208 ? -10.047 -8.602 10.859 1 75.25 208 ASP A N 1
ATOM 1619 C CA . ASP A 1 208 ? -8.969 -9.148 11.672 1 75.25 208 ASP A CA 1
ATOM 1620 C C . ASP A 1 208 ? -8.883 -8.445 13.023 1 75.25 208 ASP A C 1
ATOM 1622 O O . ASP A 1 208 ? -9.414 -7.348 13.195 1 75.25 208 ASP A O 1
ATOM 1626 N N . THR A 1 209 ? -8.57 -9.164 14 1 73.56 209 THR A N 1
ATOM 1627 C CA . THR A 1 209 ? -8.164 -8.555 15.266 1 73.56 209 THR A CA 1
ATOM 1628 C C . THR A 1 209 ? -6.648 -8.391 15.328 1 73.56 209 THR A C 1
ATOM 1630 O O . THR A 1 209 ? -5.91 -9.289 14.906 1 73.56 209 THR A O 1
ATOM 1633 N N . GLY A 1 210 ? -6.273 -7.086 15.586 1 79.5 210 GLY A N 1
ATOM 1634 C CA . GLY A 1 210 ? -4.82 -7.031 15.656 1 79.5 210 GLY A CA 1
ATOM 1635 C C . GLY A 1 210 ? -4.293 -5.656 16.016 1 79.5 210 GLY A C 1
ATOM 1636 O O . GLY A 1 210 ? -5.016 -4.832 16.578 1 79.5 210 GLY A O 1
ATOM 1637 N N . ASP A 1 211 ? -3.053 -5.473 15.789 1 88.81 211 ASP A N 1
ATOM 1638 C CA . ASP A 1 211 ? -2.26 -4.367 16.312 1 88.81 211 ASP A CA 1
ATOM 1639 C C . ASP A 1 211 ? -1.925 -3.363 15.211 1 88.81 211 ASP A C 1
ATOM 1641 O O . ASP A 1 211 ? -0.969 -2.594 15.336 1 88.81 211 ASP A O 1
ATOM 1645 N N . GLY A 1 212 ? -2.732 -3.314 14.078 1 94.25 212 GLY A N 1
ATOM 1646 C CA . GLY A 1 212 ? -2.445 -2.414 12.977 1 94.25 212 GLY A CA 1
ATOM 1647 C C . GLY A 1 212 ? -3.441 -1.274 12.859 1 94.25 212 GLY A C 1
ATOM 1648 O O . GLY A 1 212 ? -3.383 -0.488 11.914 1 94.25 212 GLY A O 1
ATOM 1649 N N . ALA A 1 213 ? -4.383 -1.19 13.836 1 95.88 213 ALA A N 1
ATOM 1650 C CA . ALA A 1 213 ? -5.406 -0.147 13.805 1 95.88 213 ALA A C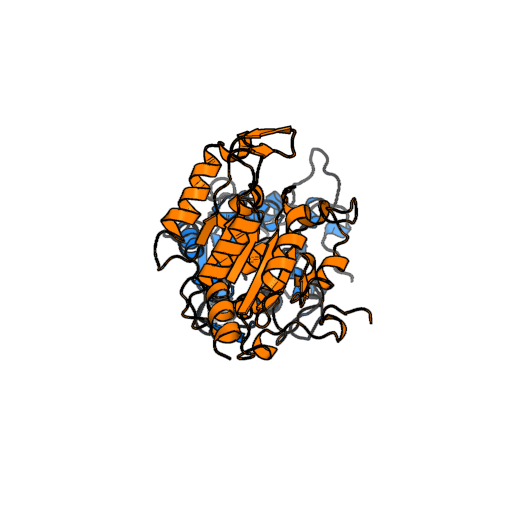A 1
ATOM 1651 C C . ALA A 1 213 ? -4.816 1.207 14.188 1 95.88 213 ALA A C 1
ATOM 1653 O O . ALA A 1 213 ? -4 1.296 15.109 1 95.88 213 ALA A O 1
ATOM 1654 N N . MET A 1 214 ? -5.23 2.209 13.531 1 97.81 214 MET A N 1
ATOM 1655 C CA . MET A 1 214 ? -4.746 3.555 13.82 1 97.81 214 MET A CA 1
ATOM 1656 C C . MET A 1 214 ? -5.012 3.924 15.281 1 97.81 214 MET A C 1
ATOM 1658 O O . MET A 1 214 ? -6.051 3.568 15.836 1 97.81 214 MET A O 1
ATOM 1662 N N . MET A 1 215 ? -4.098 4.664 15.883 1 97.69 215 MET A N 1
ATOM 1663 C CA . MET A 1 215 ? -4.367 5.289 17.172 1 97.69 215 MET A CA 1
ATOM 1664 C C . MET A 1 215 ? -5.703 6.02 17.156 1 97.69 215 MET A C 1
ATOM 1666 O O . MET A 1 215 ? -6.086 6.602 16.141 1 97.69 215 MET A O 1
ATOM 1670 N N . ASP A 1 216 ? -6.363 5.949 18.328 1 97.44 216 ASP A N 1
ATOM 1671 C CA . ASP A 1 216 ? -7.625 6.672 18.438 1 97.44 216 ASP A CA 1
ATOM 1672 C C . ASP A 1 216 ? -7.465 8.133 18.016 1 97.44 216 ASP A C 1
ATOM 1674 O O . ASP A 1 216 ? -6.5 8.789 18.406 1 97.44 216 ASP A O 1
ATOM 1678 N N . TRP A 1 217 ? -8.445 8.594 17.141 1 97.94 217 TRP A N 1
ATOM 1679 C CA . TRP A 1 217 ? -8.32 9.93 16.562 1 97.94 217 TRP A CA 1
ATOM 1680 C C . TRP A 1 217 ? -8.289 10.992 17.656 1 97.94 217 TRP A C 1
ATOM 1682 O O . TRP A 1 217 ? -7.637 12.023 17.5 1 97.94 217 TRP A O 1
ATOM 1692 N N . LYS A 1 218 ? -8.914 10.781 18.812 1 98.19 218 LYS A N 1
ATOM 1693 C CA . LYS A 1 218 ? -8.906 11.727 19.922 1 98.19 218 LYS A CA 1
ATOM 1694 C C . LYS A 1 218 ? -7.504 11.844 20.531 1 98.19 218 LYS A C 1
ATOM 1696 O O . LYS A 1 218 ? -7.086 12.93 20.922 1 98.19 218 LYS A O 1
ATOM 1701 N N . GLU A 1 219 ? -6.871 10.695 20.609 1 98 219 GLU A N 1
ATOM 1702 C CA . GLU A 1 219 ? -5.5 10.695 21.109 1 98 219 GLU A CA 1
ATOM 1703 C C . GLU A 1 219 ? -4.562 11.43 20.156 1 98 219 GLU A C 1
ATOM 1705 O O . GLU A 1 219 ? -3.67 12.156 20.594 1 98 219 GLU A O 1
ATOM 1710 N N . ILE A 1 220 ? -4.746 11.234 18.875 1 98.12 220 ILE A N 1
ATOM 1711 C CA . ILE A 1 220 ? -3.961 11.945 17.875 1 98.12 220 ILE A CA 1
ATOM 1712 C C . ILE A 1 220 ? -4.125 13.445 18.062 1 98.12 220 ILE A C 1
ATOM 1714 O O . ILE A 1 220 ? -3.141 14.188 18.078 1 98.12 220 ILE A O 1
ATOM 1718 N N . VAL A 1 221 ? -5.348 13.898 18.25 1 98.38 221 VAL A N 1
ATOM 1719 C CA . VAL A 1 221 ? -5.641 15.312 18.469 1 98.38 221 VAL A CA 1
ATOM 1720 C C . VAL A 1 221 ? -4.93 15.805 19.719 1 98.38 221 VAL A C 1
ATOM 1722 O O . VAL A 1 221 ? -4.363 16.906 19.719 1 98.38 221 VAL A O 1
ATOM 1725 N N . SER A 1 222 ? -4.914 15 20.734 1 97.62 222 SER A N 1
ATOM 1726 C CA . SER A 1 222 ? -4.266 15.38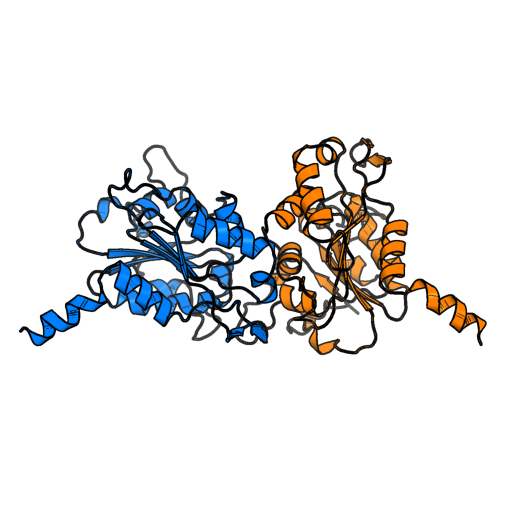3 22 1 97.62 222 SER A CA 1
ATOM 1727 C C . SER A 1 222 ? -2.771 15.609 21.797 1 97.62 222 SER A C 1
ATOM 1729 O O . SER A 1 222 ? -2.199 16.547 22.359 1 97.62 222 SER A O 1
ATOM 1731 N N . TYR A 1 223 ? -2.131 14.766 21.047 1 95.81 223 TYR A N 1
ATOM 1732 C CA . TYR A 1 223 ? -0.709 14.914 20.75 1 95.81 223 TYR A CA 1
ATOM 1733 C C . TYR A 1 223 ? -0.435 16.219 20.031 1 95.81 223 TYR A C 1
ATOM 1735 O O . TYR A 1 223 ? 0.518 16.938 20.359 1 95.81 223 TYR A O 1
ATOM 1743 N N . VAL A 1 224 ? -1.303 16.531 19.078 1 96.69 224 VAL A N 1
ATOM 1744 C CA . VAL A 1 224 ? -1.119 17.75 18.281 1 96.69 224 VAL A CA 1
ATOM 1745 C C . VAL A 1 224 ? -1.39 18.969 19.141 1 96.69 224 VAL A C 1
ATOM 1747 O O . VAL A 1 224 ? -0.639 19.953 19.094 1 96.69 224 VAL A O 1
ATOM 1750 N N . ASP A 1 225 ? -2.432 18.922 19.984 1 96.62 225 ASP A N 1
ATOM 1751 C CA . ASP A 1 225 ? -2.75 20 20.922 1 96.62 225 ASP A CA 1
ATOM 1752 C C . ASP A 1 225 ? -1.56 20.312 21.828 1 96.62 225 ASP A C 1
ATOM 1754 O O . ASP A 1 225 ? -1.203 21.469 22 1 96.62 225 ASP A O 1
ATOM 1758 N N . GLU A 1 226 ? -1.024 19.281 22.344 1 95.5 226 GLU A N 1
ATOM 1759 C CA . GLU A 1 226 ? 0.117 19.438 23.234 1 95.5 226 GLU A CA 1
ATOM 1760 C C . GLU A 1 226 ? 1.315 20.031 22.5 1 95.5 226 GLU A C 1
ATOM 1762 O O . GLU A 1 226 ? 1.973 20.938 23.016 1 95.5 226 GLU A O 1
ATOM 1767 N N . HIS A 1 227 ? 1.546 19.594 21.328 1 94.44 227 HIS A N 1
ATOM 1768 C CA . HIS A 1 227 ? 2.688 20.047 20.531 1 94.44 227 HIS A CA 1
ATOM 1769 C C . HIS A 1 227 ? 2.564 21.531 20.203 1 94.44 227 HIS A C 1
ATOM 1771 O O . HIS A 1 227 ? 3.553 22.266 20.25 1 94.44 227 HIS A O 1
ATOM 1777 N N . LEU A 1 228 ? 1.313 21.953 19.922 1 95.62 228 LEU A N 1
ATOM 1778 C CA . LEU A 1 228 ? 1.103 23.328 19.469 1 95.62 228 LEU A CA 1
ATOM 1779 C C . LEU A 1 228 ? 0.71 24.234 20.625 1 95.62 228 LEU A C 1
ATOM 1781 O O . LEU A 1 228 ? 0.557 25.438 20.453 1 95.62 228 LEU A O 1
ATOM 1785 N N . GLY A 1 229 ? 0.509 23.594 21.844 1 94.06 229 GLY A N 1
ATOM 1786 C CA . GLY A 1 229 ? 0.121 24.375 23 1 94.06 229 GLY A CA 1
ATOM 1787 C C . GLY A 1 229 ? -1.297 24.906 22.922 1 94.06 229 GLY A C 1
ATOM 1788 O O . GLY A 1 229 ? -1.562 26.047 23.328 1 94.06 229 GLY A O 1
ATOM 1789 N N . LEU A 1 230 ? -2.197 24.234 22.312 1 90.12 230 LEU A N 1
ATOM 1790 C CA . LEU A 1 230 ? -3.568 24.703 22.109 1 90.12 230 LEU A CA 1
ATOM 1791 C C . LEU A 1 230 ? -4.418 24.438 23.344 1 90.12 230 LEU A C 1
ATOM 1793 O O . LEU A 1 230 ? -5.438 25.094 23.562 1 90.12 230 LEU A O 1
ATOM 1797 N N . GLY A 1 231 ? -4.309 23.375 24.266 1 70.62 231 GLY A N 1
ATOM 1798 C CA . GLY A 1 231 ? -5.121 23.031 25.422 1 70.62 231 GLY A CA 1
ATOM 1799 C C . GLY A 1 231 ? -4.977 24.031 26.562 1 70.62 231 GLY A C 1
ATOM 1800 O O . GLY A 1 231 ? -5.879 24.172 27.391 1 70.62 231 GLY A O 1
ATOM 1801 N N . ILE A 1 232 ? -3.906 24.562 26.844 1 55.59 232 ILE A N 1
ATOM 1802 C CA . ILE A 1 232 ? -3.619 25.312 28.062 1 55.59 232 ILE A CA 1
ATOM 1803 C C . ILE A 1 232 ? -4.414 26.625 28.062 1 55.59 232 ILE A C 1
ATOM 1805 O O . ILE A 1 232 ? -4.879 27.062 29.109 1 55.59 232 ILE A O 1
ATOM 1809 N N . GLN A 1 233 ? -4.598 27.344 27.047 1 47.72 233 GLN A N 1
ATOM 1810 C CA . GLN A 1 233 ? -5.078 28.719 27.219 1 47.72 233 GLN A CA 1
ATOM 1811 C C . GLN A 1 233 ? -6.523 28.734 27.719 1 47.72 233 GLN A C 1
ATOM 1813 O O . GLN A 1 233 ? -6.898 29.594 28.516 1 47.72 233 GLN A O 1
ATOM 1818 N N . ASP A 1 234 ? -7.324 27.859 27.109 1 43.88 234 ASP A N 1
ATOM 1819 C CA . ASP A 1 234 ? -8.695 28.297 27.359 1 43.88 234 ASP A CA 1
ATOM 1820 C C . ASP A 1 234 ? -9.055 28.156 28.844 1 43.88 234 ASP A C 1
ATOM 1822 O O . ASP A 1 234 ? -10.125 28.578 29.266 1 43.88 234 ASP A O 1
ATOM 1826 N N . PHE A 1 235 ? -8.43 27.328 29.562 1 40.31 235 PHE A N 1
ATOM 1827 C CA . PHE A 1 235 ? -8.883 27.328 30.953 1 40.31 235 PHE A CA 1
ATOM 1828 C C . PHE A 1 235 ? -8.492 28.609 31.656 1 40.31 235 PHE A C 1
ATOM 1830 O O . PHE A 1 235 ? -9.203 29.094 32.531 1 40.31 235 PHE A O 1
ATOM 1837 N N . TYR A 1 236 ? -7.332 29.203 31.438 1 39.59 236 TYR A N 1
ATOM 1838 C CA . TYR A 1 236 ? -6.965 30.391 32.219 1 39.59 236 TYR A CA 1
ATOM 1839 C C . TYR A 1 236 ? -7.777 31.594 31.766 1 39.59 236 TYR A C 1
ATOM 1841 O O . TYR A 1 236 ? -8.109 32.469 32.594 1 39.59 236 TYR A O 1
ATOM 1849 N N . GLU A 1 237 ? -7.926 31.828 30.5 1 39.84 237 GLU A N 1
ATOM 1850 C CA . GLU A 1 237 ? -8.547 33.125 30.188 1 39.84 237 GLU A CA 1
ATOM 1851 C C . GLU A 1 237 ? -10.031 33.094 30.516 1 39.84 237 GLU A C 1
ATOM 1853 O O . GLU A 1 237 ? -10.641 34.156 30.703 1 39.84 237 GLU A O 1
ATOM 1858 N N . ALA A 1 238 ? -10.766 31.984 30.438 1 40.88 238 ALA A N 1
ATOM 1859 C CA . ALA A 1 238 ? -12.172 32.094 30.797 1 40.88 238 ALA A CA 1
ATOM 1860 C C . ALA A 1 238 ? -12.352 32.375 32.281 1 40.88 238 ALA A C 1
ATOM 1862 O O . ALA A 1 238 ? -13.289 33.094 32.688 1 40.88 238 ALA A O 1
ATOM 1863 N N . ASN A 1 239 ? -11.641 31.672 33.125 1 39.06 239 ASN A N 1
ATOM 1864 C CA . ASN A 1 239 ? -11.945 31.906 34.531 1 39.06 239 ASN A CA 1
ATOM 1865 C C . ASN A 1 239 ? -11.234 33.156 35.031 1 39.06 239 ASN A C 1
ATOM 1867 O O . ASN A 1 239 ? -11.383 33.531 36.219 1 39.06 239 ASN A O 1
ATOM 1871 N N . GLY A 1 240 ? -10.133 33.625 34.375 1 35.06 240 GLY A N 1
ATOM 1872 C CA . GLY A 1 240 ? -9.594 34.844 34.969 1 35.06 240 GLY A CA 1
ATOM 1873 C C . GLY A 1 240 ? -10.422 36.062 34.688 1 35.06 240 GLY A C 1
ATOM 1874 O O . GLY A 1 240 ? -10.133 37.156 35.219 1 35.06 240 GLY A O 1
ATOM 1875 N N . GLN A 1 241 ? -11.266 36.156 33.594 1 26.39 241 GLN A N 1
ATOM 1876 C CA . GLN A 1 241 ? -12.156 37.281 33.75 1 26.39 241 GLN A CA 1
ATOM 1877 C C . GLN A 1 241 ? -13.32 36.938 34.688 1 26.39 241 GLN A C 1
ATOM 1879 O O . GLN A 1 241 ? -13.82 35.812 34.656 1 26.39 241 GLN A O 1
ATOM 1884 N N . MET B 1 1 ? -23.469 -19.312 -20.859 1 20.44 1 MET B N 1
ATOM 1885 C CA . MET B 1 1 ? -23.578 -18.984 -19.453 1 20.44 1 MET B CA 1
ATOM 1886 C C . MET B 1 1 ? -22.422 -18.109 -19 1 20.44 1 MET B C 1
ATOM 1888 O O . MET B 1 1 ? -21.25 -18.531 -19.078 1 20.44 1 MET B O 1
ATOM 1892 N N . THR B 1 2 ? -22.422 -16.797 -19.219 1 24.91 2 THR B N 1
ATOM 1893 C CA . THR B 1 2 ? -21.391 -15.773 -19.031 1 24.91 2 THR B CA 1
ATOM 1894 C C . THR B 1 2 ? -20.797 -15.867 -17.625 1 24.91 2 THR B C 1
ATOM 1896 O O . THR B 1 2 ? -21.531 -15.734 -16.625 1 24.91 2 THR B O 1
ATOM 1899 N N . THR B 1 3 ? -19.984 -16.797 -17.359 1 27.56 3 THR B N 1
ATOM 1900 C CA . THR B 1 3 ? -19.406 -17.094 -16.047 1 27.56 3 THR B CA 1
ATOM 1901 C C . THR B 1 3 ? -18.938 -15.812 -15.367 1 27.56 3 THR B C 1
ATOM 1903 O O . THR B 1 3 ? -18.062 -15.117 -15.875 1 27.56 3 THR B O 1
ATOM 1906 N N . THR B 1 4 ? -19.828 -15.047 -14.812 1 32.28 4 THR B N 1
ATOM 1907 C CA . THR B 1 4 ? -19.781 -13.797 -14.055 1 32.28 4 THR B CA 1
ATOM 1908 C C . THR B 1 4 ? -18.719 -13.867 -12.961 1 32.28 4 THR B C 1
ATOM 1910 O O . THR B 1 4 ? -18.547 -14.906 -12.32 1 32.28 4 THR B O 1
ATOM 1913 N N . ASN B 1 5 ? -17.562 -13.375 -13.156 1 40.56 5 ASN B N 1
ATOM 1914 C CA . ASN B 1 5 ? -16.781 -13.227 -11.93 1 40.56 5 ASN B CA 1
ATOM 1915 C C . ASN B 1 5 ? -17.688 -13.086 -10.711 1 40.56 5 ASN B C 1
ATOM 1917 O O . ASN B 1 5 ? -18.766 -12.5 -10.797 1 40.56 5 ASN B O 1
ATOM 1921 N N . PRO B 1 6 ? -17.766 -14.016 -9.828 1 39.12 6 PRO B N 1
ATOM 1922 C CA . PRO B 1 6 ? -18.766 -13.82 -8.766 1 39.12 6 PRO B CA 1
ATOM 1923 C C . PRO B 1 6 ? -19.047 -12.344 -8.492 1 39.12 6 PRO B C 1
ATOM 1925 O O . PRO B 1 6 ? -19.75 -12.016 -7.539 1 39.12 6 PRO B O 1
ATOM 1928 N N . THR B 1 7 ? -18.328 -11.453 -9.211 1 41.16 7 THR B N 1
ATOM 1929 C CA . THR B 1 7 ? -18.844 -10.133 -8.844 1 41.16 7 THR B CA 1
ATOM 1930 C C . THR B 1 7 ? -20.25 -9.922 -9.391 1 41.16 7 THR B C 1
ATOM 1932 O O . THR B 1 7 ? -20.781 -8.812 -9.359 1 41.16 7 THR B O 1
ATOM 1935 N N . SER B 1 8 ? -20.688 -10.828 -10.164 1 36.5 8 SER B N 1
ATOM 1936 C CA . SER B 1 8 ? -21.984 -10.453 -10.688 1 36.5 8 SER B CA 1
ATOM 1937 C C . SER B 1 8 ? -22.953 -10.109 -9.555 1 36.5 8 SER B C 1
ATOM 1939 O O . SER B 1 8 ? -23.938 -9.391 -9.766 1 36.5 8 SER B O 1
ATOM 1941 N N . SER B 1 9 ? -23.047 -10.969 -8.602 1 44.03 9 SER B N 1
ATOM 1942 C CA . SER B 1 9 ? -24.109 -10.695 -7.637 1 44.03 9 SER B CA 1
ATOM 1943 C C . SER B 1 9 ? -23.797 -9.461 -6.805 1 44.03 9 SER B C 1
ATOM 1945 O O . SER B 1 9 ? -24.562 -9.109 -5.898 1 44.03 9 SER B O 1
ATOM 1947 N N . GLY B 1 10 ? -23.047 -8.523 -7.27 1 59.5 10 GLY B N 1
ATOM 1948 C CA . GLY B 1 10 ? -22.812 -7.27 -6.562 1 59.5 10 GLY B CA 1
ATOM 1949 C C . GLY B 1 10 ? -22.062 -7.449 -5.262 1 59.5 10 GLY B C 1
ATOM 1950 O O . GLY B 1 10 ? -21.719 -6.473 -4.594 1 59.5 10 GLY B O 1
ATOM 1951 N N . GLU B 1 11 ? -21.797 -8.828 -4.816 1 74.44 11 GLU B N 1
ATOM 1952 C CA . GLU B 1 11 ? -21.203 -9.023 -3.498 1 74.44 11 GLU B CA 1
ATOM 1953 C C . GLU B 1 11 ? -19.688 -9.102 -3.59 1 74.44 11 GLU B C 1
ATOM 1955 O O . GLU B 1 11 ? -19.141 -9.68 -4.535 1 74.44 11 GLU B O 1
ATOM 1960 N N . ARG B 1 12 ? -18.969 -8.562 -2.678 1 87.06 12 ARG B N 1
ATOM 1961 C CA . ARG B 1 12 ? -17.516 -8.586 -2.57 1 87.06 12 ARG B CA 1
ATOM 1962 C C . ARG B 1 12 ? -17.016 -9.992 -2.252 1 87.06 12 ARG B C 1
ATOM 1964 O O . ARG B 1 12 ? -17.641 -10.727 -1.482 1 87.06 12 ARG B O 1
ATOM 1971 N N . PHE B 1 13 ? -16 -10.453 -2.945 1 93.25 13 PHE B N 1
ATOM 1972 C CA . PHE B 1 13 ? -15.367 -11.75 -2.689 1 93.25 13 PHE B CA 1
ATOM 1973 C C . PHE B 1 13 ? -15.086 -11.93 -1.201 1 93.25 13 PHE B C 1
ATOM 1975 O O . PHE B 1 13 ? -14.641 -11 -0.531 1 93.25 13 PHE B O 1
ATOM 1982 N N . SER B 1 14 ? -15.477 -13.109 -0.706 1 94.31 14 SER B N 1
ATOM 1983 C CA . SER B 1 14 ? -15.227 -13.453 0.689 1 94.31 14 SER B CA 1
ATOM 1984 C C . SER B 1 14 ? -14.547 -14.812 0.81 1 94.31 14 SER B C 1
ATOM 1986 O O . SER B 1 14 ? -15.086 -15.828 0.357 1 94.31 14 SER B O 1
ATOM 1988 N N . ALA B 1 15 ? -13.398 -14.852 1.424 1 96.31 15 ALA B N 1
ATOM 1989 C CA . ALA B 1 15 ? -12.656 -16.078 1.642 1 96.31 15 ALA B CA 1
ATOM 1990 C C . ALA B 1 15 ? -13.438 -17.047 2.525 1 96.31 15 ALA B C 1
ATOM 1992 O O . ALA B 1 15 ? -13.328 -18.266 2.371 1 96.31 15 ALA B O 1
ATOM 1993 N N . ALA B 1 16 ? -14.227 -16.516 3.445 1 93.94 16 ALA B N 1
ATOM 1994 C CA . ALA B 1 16 ? -14.961 -17.297 4.434 1 93.94 16 ALA B CA 1
ATOM 1995 C C . ALA B 1 16 ? -15.883 -18.312 3.754 1 93.94 16 ALA B C 1
ATOM 1997 O O . ALA B 1 16 ? -16.109 -19.406 4.277 1 93.94 16 ALA B O 1
ATOM 1998 N N . ALA B 1 17 ? -16.375 -17.953 2.592 1 94.62 17 ALA B N 1
ATOM 1999 C CA . ALA B 1 17 ? -17.297 -18.812 1.845 1 94.62 17 ALA B CA 1
ATOM 2000 C C . ALA B 1 17 ? -16.594 -20.094 1.395 1 94.62 17 ALA B C 1
ATOM 2002 O O . ALA B 1 17 ? -17.266 -21.078 1.05 1 94.62 17 ALA B O 1
ATOM 2003 N N . TYR B 1 18 ? -15.289 -20.109 1.421 1 96.12 18 TYR B N 1
ATOM 2004 C CA . TYR B 1 18 ? -14.539 -21.234 0.872 1 96.12 18 TYR B CA 1
ATOM 2005 C C . TYR B 1 18 ? -13.719 -21.922 1.955 1 96.12 18 TYR B C 1
ATOM 2007 O O . TYR B 1 18 ? -12.875 -22.781 1.657 1 96.12 18 TYR B O 1
ATOM 2015 N N . GLU B 1 19 ? -14.023 -21.422 3.111 1 90.81 19 GLU B N 1
ATOM 2016 C CA . GLU B 1 19 ? -13.289 -22.016 4.223 1 90.81 19 GLU B CA 1
ATOM 2017 C C . GLU B 1 19 ? -13.625 -23.5 4.383 1 90.81 19 GLU B C 1
ATOM 2019 O O . GLU B 1 19 ? -14.797 -23.891 4.32 1 90.81 19 GLU B O 1
ATOM 2024 N N . ASN B 1 20 ? -12.781 -24.484 4.371 1 91.75 20 ASN B N 1
ATOM 2025 C CA . ASN B 1 20 ? -12.914 -25.906 4.633 1 91.75 20 ASN B CA 1
ATOM 2026 C C . ASN B 1 20 ? -13.586 -26.625 3.465 1 91.75 20 ASN B C 1
ATOM 2028 O O . ASN B 1 20 ? -14.367 -27.562 3.67 1 91.75 20 ASN B O 1
ATOM 2032 N N . ASP B 1 21 ? -13.492 -26.125 2.266 1 95.56 21 ASP B N 1
ATOM 2033 C CA . ASP B 1 21 ? -14.086 -26.766 1.094 1 95.56 21 ASP B CA 1
ATOM 2034 C C . ASP B 1 21 ? -13.234 -27.938 0.607 1 95.56 21 ASP B C 1
ATOM 2036 O O . ASP B 1 21 ? -13.555 -28.562 -0.401 1 95.56 21 ASP B O 1
ATOM 2040 N N . GLY B 1 22 ? -12.133 -28.172 1.285 1 94.81 22 GLY B N 1
ATOM 2041 C CA . GLY B 1 22 ? -11.297 -29.328 0.995 1 94.81 22 GLY B CA 1
ATOM 2042 C C . GLY B 1 22 ? -10.398 -29.125 -0.212 1 94.81 22 GLY B C 1
ATOM 2043 O O . GLY B 1 22 ? -9.766 -30.062 -0.69 1 94.81 22 GLY B O 1
ATOM 2044 N N . LYS B 1 23 ? -10.305 -27.938 -0.67 1 97.44 23 LYS B N 1
ATOM 2045 C CA . LYS B 1 23 ? -9.516 -27.672 -1.866 1 97.44 23 LYS B CA 1
ATOM 2046 C C . LYS B 1 23 ? -8.219 -26.953 -1.515 1 97.44 23 LYS B C 1
ATOM 2048 O O . LYS B 1 23 ? -8.102 -26.344 -0.444 1 97.44 23 LYS B O 1
ATOM 2053 N N . HIS B 1 24 ? -7.223 -27.109 -2.365 1 97.62 24 HIS B N 1
ATOM 2054 C CA . HIS B 1 24 ? -6.047 -26.25 -2.361 1 97.62 24 HIS B CA 1
ATOM 2055 C C . HIS B 1 24 ? -6.312 -24.953 -3.115 1 97.62 24 HIS B C 1
ATOM 2057 O O . HIS B 1 24 ? -6.695 -24.969 -4.289 1 97.62 24 HIS B O 1
ATOM 2063 N N . HIS B 1 25 ? -6.16 -23.812 -2.447 1 98.62 25 HIS B N 1
ATOM 2064 C CA . HIS B 1 25 ? -6.414 -22.516 -3.035 1 98.62 25 HIS B CA 1
ATOM 2065 C C . HIS B 1 25 ? -5.125 -21.859 -3.529 1 98.62 25 HIS B C 1
ATOM 2067 O O . HIS B 1 25 ? -4.266 -21.484 -2.725 1 98.62 25 HIS B O 1
ATOM 2073 N N . ILE B 1 26 ? -5.004 -21.734 -4.84 1 98.81 26 ILE B N 1
ATOM 2074 C CA . ILE B 1 26 ? -3.803 -21.172 -5.461 1 98.81 26 ILE B CA 1
ATOM 2075 C C . ILE B 1 26 ? -4.109 -19.797 -6.035 1 98.81 26 ILE B C 1
ATOM 2077 O O . ILE B 1 26 ? -4.969 -19.656 -6.91 1 98.81 26 ILE B O 1
ATOM 2081 N N . LEU B 1 27 ? -3.49 -18.766 -5.492 1 98.94 27 LEU B N 1
ATOM 2082 C CA . LEU B 1 27 ? -3.523 -17.453 -6.125 1 98.94 27 LEU B CA 1
ATOM 2083 C C . LEU B 1 27 ? -2.402 -17.312 -7.148 1 98.94 27 LEU B C 1
ATOM 2085 O O . LEU B 1 27 ? -1.229 -17.219 -6.781 1 98.94 27 LEU B O 1
ATOM 2089 N N . LEU B 1 28 ? -2.732 -17.422 -8.414 1 98.88 28 LEU B N 1
ATOM 2090 C CA . LEU B 1 28 ? -1.793 -17.328 -9.531 1 98.88 28 LEU B CA 1
ATOM 2091 C C . LEU B 1 28 ? -1.74 -15.898 -10.07 1 98.88 28 LEU B C 1
ATOM 2093 O O . LEU B 1 28 ? -2.773 -15.328 -10.422 1 98.88 28 LEU B O 1
ATOM 2097 N N . SER B 1 29 ? -0.543 -15.312 -10.094 1 98.88 29 SER B N 1
ATOM 2098 C CA . SER B 1 29 ? -0.436 -13.906 -10.477 1 98.88 29 SER B CA 1
ATOM 2099 C C . SER B 1 29 ? 0.669 -13.695 -11.508 1 98.88 29 SER B C 1
ATOM 2101 O O . SER B 1 29 ? 1.577 -14.523 -11.625 1 98.88 29 SER B O 1
ATOM 2103 N N . ALA B 1 30 ? 0.548 -12.617 -12.258 1 98.69 30 ALA B N 1
ATOM 2104 C CA . ALA B 1 30 ? 1.563 -12.25 -13.242 1 98.69 30 ALA B CA 1
ATOM 2105 C C . ALA B 1 30 ? 1.821 -10.742 -13.227 1 98.69 30 ALA B C 1
ATOM 2107 O O . ALA B 1 30 ? 0.887 -9.945 -13.117 1 98.69 30 ALA B O 1
ATOM 2108 N N . SER B 1 31 ? 3.094 -10.398 -13.281 1 98.62 31 SER B N 1
ATOM 2109 C CA . SER B 1 31 ? 3.488 -9.016 -13.508 1 98.62 31 SER B CA 1
ATOM 2110 C C . SER B 1 31 ? 4.047 -8.82 -14.914 1 98.62 31 SER B C 1
ATOM 2112 O O . SER B 1 31 ? 4.012 -9.742 -15.734 1 98.62 31 SER B O 1
ATOM 2114 N N . GLY B 1 32 ? 4.465 -7.617 -15.234 1 97.5 32 GLY B N 1
ATOM 2115 C CA . GLY B 1 32 ? 4.695 -7.184 -16.609 1 97.5 32 GLY B CA 1
ATOM 2116 C C . GLY B 1 32 ? 5.953 -7.77 -17.219 1 97.5 32 GLY B C 1
ATOM 2117 O O . GLY B 1 32 ? 7.02 -7.148 -17.172 1 97.5 32 GLY B O 1
ATOM 2118 N N . SER B 1 33 ? 5.891 -8.883 -17.797 1 96.31 33 SER B N 1
ATOM 2119 C CA . SER B 1 33 ? 6.902 -9.555 -18.609 1 96.31 33 SER B CA 1
ATOM 2120 C C . SER B 1 33 ? 6.262 -10.375 -19.719 1 96.31 33 SER B C 1
ATOM 2122 O O . SER B 1 33 ? 5.145 -10.875 -19.578 1 96.31 33 SER B O 1
ATOM 2124 N N . VAL B 1 34 ? 6.969 -10.555 -20.797 1 94.69 34 VAL B N 1
ATOM 2125 C CA . VAL B 1 34 ? 6.449 -11.312 -21.938 1 94.69 34 VAL B CA 1
ATOM 2126 C C . VAL B 1 34 ? 6.078 -12.719 -21.5 1 94.69 34 VAL B C 1
ATOM 2128 O O . VAL B 1 34 ? 5.129 -13.312 -22.016 1 94.69 34 VAL B O 1
ATOM 2131 N N . ALA B 1 35 ? 6.707 -13.219 -20.5 1 96.25 35 ALA B N 1
ATOM 2132 C CA . ALA B 1 35 ? 6.477 -14.578 -20 1 96.25 35 ALA B CA 1
ATOM 2133 C C . ALA B 1 35 ? 5.066 -14.727 -19.438 1 96.25 35 ALA B C 1
ATOM 2135 O O . ALA B 1 35 ? 4.605 -15.844 -19.188 1 96.25 35 ALA B O 1
ATOM 2136 N N . ALA B 1 36 ? 4.305 -13.625 -19.297 1 97.44 36 ALA B N 1
ATOM 2137 C CA . ALA B 1 36 ? 2.92 -13.672 -18.844 1 97.44 36 ALA B CA 1
ATOM 2138 C C . ALA B 1 36 ? 2.055 -14.516 -19.766 1 97.44 36 ALA B C 1
ATOM 2140 O O . ALA B 1 36 ? 0.994 -15 -19.375 1 97.44 36 ALA B O 1
ATOM 2141 N N . ILE B 1 37 ? 2.525 -14.75 -20.969 1 96.19 37 ILE B N 1
ATOM 2142 C CA . ILE B 1 37 ? 1.782 -15.531 -21.938 1 96.19 37 ILE B CA 1
ATOM 2143 C C . ILE B 1 37 ? 1.691 -16.984 -21.484 1 96.19 37 ILE B C 1
ATOM 2145 O O . ILE B 1 37 ? 0.916 -17.766 -22.031 1 96.19 37 ILE B O 1
ATOM 2149 N N . LYS B 1 38 ? 2.504 -17.406 -20.453 1 96.62 38 LYS B N 1
ATOM 2150 C CA . LYS B 1 38 ? 2.523 -18.781 -19.969 1 96.62 38 LYS B CA 1
ATOM 2151 C C . LYS B 1 38 ? 1.457 -19 -18.906 1 96.62 38 LYS B C 1
ATOM 2153 O O . LYS B 1 38 ? 1.231 -20.141 -18.469 1 96.62 38 LYS B O 1
ATOM 2158 N N . ILE B 1 39 ? 0.713 -17.953 -18.438 1 97.62 39 ILE B N 1
ATOM 2159 C CA . ILE B 1 39 ? -0.251 -18.016 -17.344 1 97.62 39 ILE B CA 1
ATOM 2160 C C . ILE B 1 39 ? -1.352 -19.016 -17.688 1 97.62 39 ILE B C 1
ATOM 2162 O O . ILE B 1 39 ? -1.698 -19.875 -16.859 1 97.62 39 ILE B O 1
ATOM 2166 N N . PRO B 1 40 ? -1.896 -19.031 -18.953 1 96.94 40 PRO B N 1
ATOM 2167 C CA . PRO B 1 40 ? -2.932 -20.031 -19.25 1 96.94 40 PRO B CA 1
ATOM 2168 C C . PRO B 1 40 ? -2.426 -21.453 -19.141 1 96.94 40 PRO B C 1
ATOM 2170 O O . PRO B 1 40 ? -3.162 -22.344 -18.688 1 96.94 40 PRO B O 1
ATOM 2173 N N . LEU B 1 41 ? -1.162 -21.703 -19.5 1 97.44 41 LEU B N 1
ATOM 2174 C CA . LEU B 1 41 ? -0.58 -23.047 -19.422 1 97.44 41 LEU B CA 1
ATOM 2175 C C . LEU B 1 41 ? -0.421 -23.5 -17.984 1 97.44 41 LEU B C 1
ATOM 2177 O O . LEU B 1 41 ? -0.76 -24.625 -17.641 1 97.44 41 LEU B O 1
ATOM 2181 N N . ILE B 1 42 ? 0.028 -22.594 -17.141 1 98.25 42 ILE B N 1
ATOM 2182 C CA . ILE B 1 42 ? 0.201 -22.875 -15.727 1 98.25 42 ILE B CA 1
ATOM 2183 C C . ILE B 1 42 ? -1.16 -23.141 -15.078 1 98.25 42 ILE B C 1
ATOM 2185 O O . ILE B 1 42 ? -1.334 -24.109 -14.352 1 98.25 42 ILE B O 1
ATOM 2189 N N . ALA B 1 43 ? -2.141 -22.281 -15.398 1 98.31 43 ALA B N 1
ATOM 2190 C CA . ALA B 1 43 ? -3.484 -22.391 -14.836 1 98.31 43 ALA B CA 1
ATOM 2191 C C . ALA B 1 43 ? -4.125 -23.734 -15.227 1 98.31 43 ALA B C 1
ATOM 2193 O O . ALA B 1 43 ? -4.684 -24.422 -14.375 1 98.31 43 ALA B O 1
ATOM 2194 N N . ARG B 1 44 ? -4.027 -24.094 -16.469 1 97.44 44 ARG B N 1
ATOM 2195 C CA . ARG B 1 44 ? -4.641 -25.328 -16.953 1 97.44 44 ARG B CA 1
ATOM 2196 C C . ARG B 1 44 ? -4.02 -26.547 -16.297 1 97.44 44 ARG B C 1
ATOM 2198 O O . ARG B 1 44 ? -4.73 -27.484 -15.891 1 97.44 44 ARG B O 1
ATOM 2205 N N . SER B 1 45 ? -2.699 -26.516 -16.219 1 97.75 45 SER B N 1
ATOM 2206 C CA . SER B 1 45 ? -1.996 -27.656 -15.625 1 97.75 45 SER B CA 1
ATOM 2207 C C . SER B 1 45 ? -2.348 -27.812 -14.156 1 97.75 45 SER B C 1
ATOM 2209 O O . SER B 1 45 ? -2.76 -28.891 -13.727 1 97.75 45 SER B O 1
ATOM 2211 N N . LEU B 1 46 ? -2.275 -26.797 -13.375 1 97.94 46 LEU B N 1
ATOM 2212 C CA . LEU B 1 46 ? -2.594 -26.844 -11.953 1 97.94 46 LEU B CA 1
ATOM 2213 C C . LEU B 1 46 ? -4.074 -27.125 -11.734 1 97.94 46 LEU B C 1
ATOM 2215 O O . LEU B 1 46 ? -4.445 -27.859 -10.82 1 97.94 46 LEU B O 1
ATOM 2219 N N . GLY B 1 47 ? -4.914 -26.516 -12.578 1 97.56 47 GLY B N 1
ATOM 2220 C CA . GLY B 1 47 ? -6.359 -26.609 -12.43 1 97.56 47 GLY B CA 1
ATOM 2221 C C . GLY B 1 47 ? -6.91 -27.969 -12.82 1 97.56 47 GLY B C 1
ATOM 2222 O O . GLY B 1 47 ? -8.086 -28.25 -12.586 1 97.56 47 GLY B O 1
ATOM 2223 N N . SER B 1 48 ? -6.047 -28.797 -13.414 1 95.69 48 SER B N 1
ATOM 2224 C CA . SER B 1 48 ? -6.48 -30.141 -13.805 1 95.69 48 SER B CA 1
ATOM 2225 C C . SER B 1 48 ? -6.621 -31.047 -12.586 1 95.69 48 SER B C 1
ATOM 2227 O O . SER B 1 48 ? -7.258 -32.094 -12.656 1 95.69 48 SER B O 1
ATOM 2229 N N . HIS B 1 49 ? -6.016 -30.688 -11.461 1 95.38 49 HIS B N 1
ATOM 2230 C CA . HIS B 1 49 ? -6.211 -31.406 -10.211 1 95.38 49 HIS B CA 1
ATOM 2231 C C . HIS B 1 49 ? -7.613 -31.188 -9.656 1 95.38 49 HIS B C 1
ATOM 2233 O O . HIS B 1 49 ? -8.086 -30.047 -9.586 1 95.38 49 HIS B O 1
ATOM 2239 N N . PRO B 1 50 ? -8.344 -32.25 -9.273 1 92.5 50 PRO B N 1
ATOM 2240 C CA . PRO B 1 50 ? -9.734 -32.094 -8.852 1 92.5 50 PRO B CA 1
ATOM 2241 C C . PRO B 1 50 ? -9.883 -31.266 -7.57 1 92.5 50 PRO B C 1
ATOM 2243 O O . PRO B 1 50 ? -10.922 -30.656 -7.344 1 92.5 50 PRO B O 1
ATOM 2246 N N . ASN B 1 51 ? -8.984 -31.156 -6.734 1 95.81 51 ASN B N 1
ATOM 2247 C CA . ASN B 1 51 ? -9.117 -30.453 -5.469 1 95.81 51 ASN B CA 1
ATOM 2248 C C . ASN B 1 51 ? -8.32 -29.156 -5.469 1 95.81 51 ASN B C 1
ATOM 2250 O O . ASN B 1 51 ? -7.75 -28.766 -4.445 1 95.81 51 ASN B O 1
ATOM 2254 N N . VAL B 1 52 ? -8.234 -28.562 -6.625 1 97.88 52 VAL B N 1
ATOM 2255 C CA . VAL B 1 52 ? -7.52 -27.297 -6.742 1 97.88 52 VAL B CA 1
ATOM 2256 C C . VAL B 1 52 ? -8.484 -26.188 -7.191 1 97.88 52 VAL B C 1
ATOM 2258 O O . VAL B 1 52 ? -9.312 -26.406 -8.078 1 97.88 52 VAL B O 1
ATOM 2261 N N . SER B 1 53 ? -8.508 -25.094 -6.551 1 98.56 53 SER B N 1
ATOM 2262 C CA . SER B 1 53 ? -9.148 -23.844 -6.961 1 98.56 53 SER B CA 1
ATOM 2263 C C . SER B 1 53 ? -8.125 -22.75 -7.223 1 98.56 53 SER B C 1
ATOM 2265 O O . SER B 1 53 ? -7.188 -22.578 -6.441 1 98.56 53 SER B O 1
ATOM 2267 N N . ILE B 1 54 ? -8.305 -22.078 -8.375 1 98.75 54 ILE B N 1
ATOM 2268 C CA . ILE B 1 54 ? -7.34 -21.062 -8.773 1 98.75 54 ILE B CA 1
ATOM 2269 C C . ILE B 1 54 ? -8.039 -19.703 -8.914 1 98.75 54 ILE B C 1
ATOM 2271 O O . ILE B 1 54 ? -9.141 -19.625 -9.461 1 98.75 54 ILE B O 1
ATOM 2275 N N . ARG B 1 55 ? -7.496 -18.719 -8.398 1 98.69 55 ARG B N 1
ATOM 2276 C CA . ARG B 1 55 ? -7.812 -17.328 -8.727 1 98.69 55 ARG B CA 1
ATOM 2277 C C . ARG B 1 55 ? -6.59 -16.594 -9.273 1 98.69 55 ARG B C 1
ATOM 2279 O O . ARG B 1 55 ? -5.473 -16.812 -8.797 1 98.69 55 ARG B O 1
ATOM 2286 N N . ILE B 1 56 ? -6.82 -15.75 -10.281 1 98.75 56 ILE B N 1
ATOM 2287 C CA . ILE B 1 56 ? -5.723 -15.125 -11.008 1 98.75 56 ILE B CA 1
ATOM 2288 C C . ILE B 1 56 ? -5.742 -13.617 -10.773 1 98.75 56 ILE B C 1
ATOM 2290 O O . ILE B 1 56 ? -6.797 -12.984 -10.836 1 98.75 56 ILE B O 1
ATOM 2294 N N . VAL B 1 57 ? -4.613 -13.047 -10.43 1 98.62 57 VAL B N 1
ATOM 2295 C CA . VAL B 1 57 ? -4.426 -11.602 -10.336 1 98.62 57 VAL B CA 1
ATOM 2296 C C . VAL B 1 57 ? -3.402 -11.148 -11.375 1 98.62 57 VAL B C 1
ATOM 2298 O O . VAL B 1 57 ? -2.273 -11.641 -11.398 1 98.62 57 VAL B O 1
ATOM 2301 N N . LEU B 1 58 ? -3.77 -10.188 -12.219 1 98.25 58 LEU B N 1
ATOM 2302 C CA . LEU B 1 58 ? -2.879 -9.672 -13.25 1 98.25 58 LEU B CA 1
ATOM 2303 C C . LEU B 1 58 ? -2.629 -8.18 -13.055 1 98.25 58 LEU B C 1
ATOM 2305 O O . LEU B 1 58 ? -3.568 -7.414 -12.828 1 98.25 58 LEU B O 1
ATOM 2309 N N . THR B 1 59 ? -1.344 -7.777 -13.109 1 98.38 59 THR B N 1
ATOM 2310 C CA . THR B 1 59 ? -1.064 -6.348 -13.188 1 98.38 59 THR B CA 1
ATOM 2311 C C . THR B 1 59 ? -1.465 -5.789 -14.547 1 98.38 59 THR B C 1
ATOM 2313 O O . THR B 1 59 ? -1.645 -6.543 -15.508 1 98.38 59 THR B O 1
ATOM 2316 N N . GLU B 1 60 ? -1.571 -4.469 -14.586 1 96.94 60 GLU B N 1
ATOM 2317 C CA . GLU B 1 60 ? -1.908 -3.814 -15.852 1 96.94 60 GLU B CA 1
ATOM 2318 C C . GLU B 1 60 ? -0.891 -4.152 -16.938 1 96.94 60 GLU B C 1
ATOM 2320 O O . GLU B 1 60 ? -1.263 -4.422 -18.078 1 96.94 60 GLU B O 1
ATOM 2325 N N . SER B 1 61 ? 0.372 -4.105 -16.578 1 97.88 61 SER B N 1
ATOM 2326 C CA . SER B 1 61 ? 1.437 -4.395 -17.531 1 97.88 61 SER B CA 1
ATOM 2327 C C . SER B 1 61 ? 1.368 -5.84 -18.016 1 97.88 61 SER B C 1
ATOM 2329 O O . SER B 1 61 ? 1.6 -6.117 -19.188 1 97.88 61 SER B O 1
ATOM 2331 N N . ALA B 1 62 ? 1.056 -6.789 -17.141 1 97.88 62 ALA B N 1
ATOM 2332 C CA . ALA B 1 62 ? 0.937 -8.188 -17.531 1 97.88 62 ALA B CA 1
ATOM 2333 C C . ALA B 1 62 ? -0.219 -8.391 -18.516 1 97.88 62 ALA B C 1
ATOM 2335 O O . ALA B 1 62 ? -0.117 -9.18 -19.453 1 97.88 62 ALA B O 1
ATOM 2336 N N . GLU B 1 63 ? -1.292 -7.691 -18.297 1 97 63 GLU B N 1
ATOM 2337 C CA . GLU B 1 63 ? -2.484 -7.82 -19.141 1 97 63 GLU B CA 1
ATOM 2338 C C . GLU B 1 63 ? -2.188 -7.457 -20.594 1 97 63 GLU B C 1
ATOM 2340 O O . GLU B 1 63 ? -2.85 -7.949 -21.5 1 97 63 GLU B O 1
ATOM 2345 N N . GLN B 1 64 ? -1.198 -6.562 -20.781 1 96.19 64 GLN B N 1
ATOM 2346 C CA . GLN B 1 64 ? -0.852 -6.121 -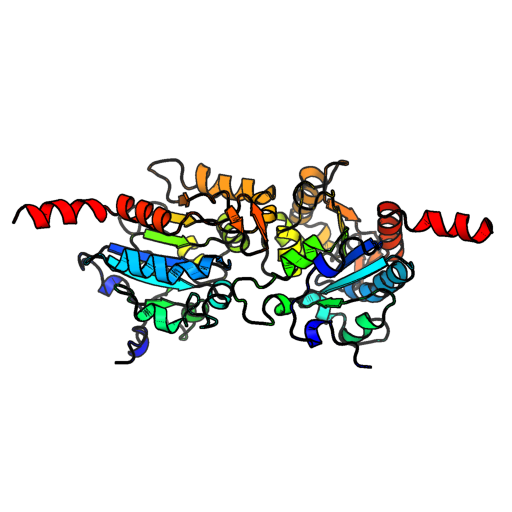22.125 1 96.19 64 GLN B CA 1
ATOM 2347 C C . GLN B 1 64 ? -0.371 -7.285 -22.984 1 96.19 64 GLN B C 1
ATOM 2349 O O . GLN B 1 64 ? -0.433 -7.227 -24.219 1 96.19 64 GLN B O 1
ATOM 2354 N N . PHE B 1 65 ? 0.024 -8.398 -22.328 1 95.25 65 PHE B N 1
ATOM 2355 C CA . PHE B 1 65 ? 0.543 -9.547 -23.062 1 95.25 65 PHE B CA 1
ATOM 2356 C C . PHE B 1 65 ? -0.558 -10.57 -23.312 1 95.25 65 PHE B C 1
ATOM 2358 O O . PHE B 1 65 ? -0.339 -11.57 -24.016 1 95.25 65 PHE B O 1
ATOM 2365 N N . LEU B 1 66 ? -1.674 -10.352 -22.703 1 94.81 66 LEU B N 1
ATOM 2366 C CA . LEU B 1 66 ? -2.787 -11.289 -22.797 1 94.81 66 LEU B CA 1
ATOM 2367 C C . LEU B 1 66 ? -4.047 -10.586 -23.281 1 94.81 66 LEU B C 1
ATOM 2369 O O . LEU B 1 66 ? -5.035 -10.492 -22.547 1 94.81 66 LEU B O 1
ATOM 2373 N N . GLN B 1 67 ? -4.105 -10.141 -24.5 1 93.19 67 GLN B N 1
ATOM 2374 C CA . GLN B 1 67 ? -5.219 -9.375 -25.047 1 93.19 67 GLN B CA 1
ATOM 2375 C C . GLN B 1 67 ? -5.781 -10.031 -26.297 1 93.19 67 GLN B C 1
ATOM 2377 O O . GLN B 1 67 ? -6.352 -9.352 -27.156 1 93.19 67 GLN B O 1
ATOM 2382 N N . GLY B 1 68 ? -5.523 -11.273 -26.438 1 91.38 68 GLY B N 1
ATOM 2383 C CA . GLY B 1 68 ? -6.078 -11.969 -27.578 1 91.38 68 GLY B 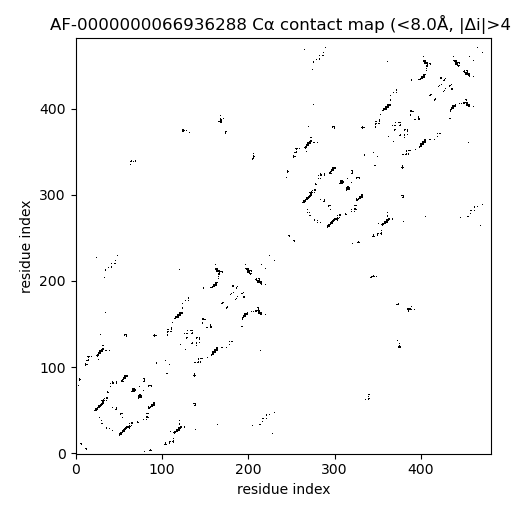CA 1
ATOM 2384 C C . GLY B 1 68 ? -5.312 -11.703 -28.859 1 91.38 68 GLY B C 1
ATOM 2385 O O . GLY B 1 68 ? -5.883 -11.766 -29.953 1 91.38 68 GLY B O 1
ATOM 2386 N N . GLN B 1 69 ? -3.99 -11.375 -28.703 1 90.62 69 GLN B N 1
ATOM 2387 C CA . GLN B 1 69 ? -3.178 -10.992 -29.844 1 90.62 69 GLN B CA 1
ATOM 2388 C C . GLN B 1 69 ? -2.85 -12.195 -30.719 1 90.62 69 GLN B C 1
ATOM 2390 O O . GLN B 1 69 ? -2.574 -12.047 -31.922 1 90.62 69 GLN B O 1
ATOM 2395 N N . SER B 1 70 ? -2.77 -13.422 -30.188 1 90.75 70 SER B N 1
ATOM 2396 C CA . SER B 1 70 ? -2.42 -14.672 -30.844 1 90.75 70 SER B CA 1
ATOM 2397 C C . SER B 1 70 ? -2.943 -15.875 -30.062 1 90.75 70 SER B C 1
ATOM 2399 O O . SER B 1 70 ? -3.535 -15.719 -29 1 90.75 70 SER B O 1
ATOM 2401 N N . ALA B 1 71 ? -2.754 -17.078 -30.578 1 88.44 71 ALA B N 1
ATOM 2402 C CA . ALA B 1 71 ? -3.186 -18.297 -29.922 1 88.44 71 ALA B CA 1
ATOM 2403 C C . ALA B 1 71 ? -2.496 -18.469 -28.578 1 88.44 71 ALA B C 1
ATOM 2405 O O . ALA B 1 71 ? -3.096 -18.984 -27.625 1 88.44 71 ALA B O 1
ATOM 2406 N N . GLU B 1 72 ? -1.242 -18.031 -28.453 1 89.38 72 GLU B N 1
ATOM 2407 C CA . GLU B 1 72 ? -0.475 -18.141 -27.219 1 89.38 72 GLU B CA 1
ATOM 2408 C C . GLU B 1 72 ? -0.819 -17 -26.25 1 89.38 72 GLU B C 1
ATOM 2410 O O . GLU B 1 72 ? -0.435 -17.031 -25.078 1 89.38 72 GLU B O 1
ATOM 2415 N N . GLN B 1 73 ? -1.534 -16.016 -26.781 1 93.06 73 GLN B N 1
ATOM 2416 C CA . GLN B 1 73 ? -1.93 -14.844 -26.031 1 93.06 73 GLN B CA 1
ATOM 2417 C C . GLN B 1 73 ? -3.445 -14.664 -26.031 1 93.06 73 GLN B C 1
ATOM 2419 O O . GLN B 1 73 ? -3.955 -13.664 -26.547 1 93.06 73 GLN B O 1
ATOM 2424 N N . PRO B 1 74 ? -4.082 -15.578 -25.422 1 88.38 74 PRO B N 1
ATOM 2425 C CA . PRO B 1 74 ? -5.547 -15.539 -25.438 1 88.38 74 PRO B CA 1
ATOM 2426 C C . PRO B 1 74 ? -6.109 -14.328 -24.703 1 88.38 74 PRO B C 1
ATOM 2428 O O . PRO B 1 74 ? -5.41 -13.703 -23.891 1 88.38 74 PRO B O 1
ATOM 2431 N N . PRO B 1 75 ? -7.398 -14.031 -25.031 1 91.38 75 PRO B N 1
ATOM 2432 C CA . PRO B 1 75 ? -8.031 -12.945 -24.281 1 91.38 75 PRO B CA 1
ATOM 2433 C C . PRO B 1 75 ? -8.164 -13.25 -22.781 1 91.38 75 PRO B C 1
ATOM 2435 O O . PRO B 1 75 ? -8.336 -14.414 -22.406 1 91.38 75 PRO B O 1
ATOM 2438 N N . LEU B 1 76 ? -8.148 -12.195 -21.984 1 91.88 76 LEU B N 1
ATOM 2439 C CA . LEU B 1 76 ? -8.18 -12.312 -20.531 1 91.88 76 LEU B CA 1
ATOM 2440 C C . LEU B 1 76 ? -9.391 -13.125 -20.078 1 91.88 76 LEU B C 1
ATOM 2442 O O . LEU B 1 76 ? -9.289 -13.953 -19.172 1 91.88 76 LEU B O 1
ATOM 2446 N N . ARG B 1 77 ? -10.484 -12.961 -20.719 1 89.5 77 ARG B N 1
ATOM 2447 C CA . ARG B 1 77 ? -11.727 -13.625 -20.344 1 89.5 77 ARG B CA 1
ATOM 2448 C C . ARG B 1 77 ? -11.602 -15.141 -20.484 1 89.5 77 ARG B C 1
ATOM 2450 O O . ARG B 1 77 ? -12.266 -15.891 -19.766 1 89.5 77 ARG B O 1
ATOM 2457 N N . SER B 1 78 ? -10.766 -15.578 -21.391 1 92.56 78 SER B N 1
ATOM 2458 C CA . SER B 1 78 ? -10.609 -17 -21.672 1 92.56 78 SER B CA 1
ATOM 2459 C C . SER B 1 78 ? -9.938 -17.719 -20.516 1 92.56 78 SER B C 1
ATOM 2461 O O . SER B 1 78 ? -9.984 -18.953 -20.422 1 92.56 78 SER B O 1
ATOM 2463 N N . LEU B 1 79 ? -9.305 -16.938 -19.641 1 94.81 79 LEU B N 1
ATOM 2464 C CA . LEU B 1 79 ? -8.664 -17.531 -18.469 1 94.81 79 LEU B CA 1
ATOM 2465 C C . LEU B 1 79 ? -9.695 -18.188 -17.562 1 94.81 79 LEU B C 1
ATOM 2467 O O . LEU B 1 79 ? -9.398 -19.172 -16.891 1 94.81 79 LEU B O 1
ATOM 2471 N N . LEU B 1 80 ? -10.922 -17.688 -17.578 1 94.31 80 LEU B N 1
ATOM 2472 C CA . LEU B 1 80 ? -11.992 -18.219 -16.75 1 94.31 80 LEU B CA 1
ATOM 2473 C C . LEU B 1 80 ? -12.445 -19.578 -17.25 1 94.31 80 LEU B C 1
ATOM 2475 O O . LEU B 1 80 ? -13.109 -20.328 -16.531 1 94.31 80 LEU B O 1
ATOM 2479 N N . ASP B 1 81 ? -12.086 -19.875 -18.469 1 94.44 81 ASP B N 1
ATOM 2480 C CA . ASP B 1 81 ? -12.461 -21.156 -19.062 1 94.44 81 ASP B CA 1
ATOM 2481 C C . ASP B 1 81 ? -11.492 -22.266 -18.641 1 94.44 81 ASP B C 1
ATOM 2483 O O . ASP B 1 81 ? -11.766 -23.453 -18.844 1 94.44 81 ASP B O 1
ATOM 2487 N N . CYS B 1 82 ? -10.367 -21.859 -18.062 1 95.5 82 CYS B N 1
ATOM 2488 C CA . CYS B 1 82 ? -9.414 -22.859 -17.594 1 95.5 82 CYS B CA 1
ATOM 2489 C C . CYS B 1 82 ? -9.992 -23.641 -16.422 1 95.5 82 CYS B C 1
ATOM 2491 O O . CYS B 1 82 ? -10.648 -23.078 -15.555 1 95.5 82 CYS B O 1
ATOM 2493 N N . PRO B 1 83 ? -9.727 -24.984 -16.453 1 96.44 83 PRO B N 1
ATOM 2494 C CA . PRO B 1 83 ? -10.195 -25.781 -15.312 1 96.44 83 PRO B CA 1
ATOM 2495 C C . PRO B 1 83 ? -9.703 -25.25 -13.969 1 96.44 83 PRO B C 1
ATOM 2497 O O . PRO B 1 83 ? -8.547 -24.828 -13.859 1 96.44 83 PRO B O 1
ATOM 2500 N N . GLY B 1 84 ? -10.586 -25.172 -13 1 96.88 84 GLY B N 1
ATOM 2501 C CA . GLY B 1 84 ? -10.219 -24.828 -11.641 1 96.88 84 GLY B CA 1
ATOM 2502 C C . GLY B 1 84 ? -10.109 -23.328 -11.398 1 96.88 84 GLY B C 1
ATOM 2503 O O . GLY B 1 84 ? -9.922 -22.891 -10.266 1 96.88 84 GLY B O 1
ATOM 2504 N N . VAL B 1 85 ? -10.188 -22.516 -12.5 1 97.88 85 VAL B N 1
ATOM 2505 C CA . VAL B 1 85 ? -10.094 -21.078 -12.336 1 97.88 85 VAL B CA 1
ATOM 2506 C C . VAL B 1 85 ? -11.453 -20.516 -11.922 1 97.88 85 VAL B C 1
ATOM 2508 O O . VAL B 1 85 ? -12.422 -20.594 -12.68 1 97.88 85 VAL B O 1
ATOM 2511 N N . ASP B 1 86 ? -11.453 -19.922 -10.758 1 97.25 86 ASP B N 1
ATOM 2512 C CA . ASP B 1 86 ? -12.727 -19.5 -10.172 1 97.25 86 ASP B CA 1
ATOM 2513 C C . ASP B 1 86 ? -12.836 -17.969 -10.141 1 97.25 86 ASP B C 1
ATOM 2515 O O . ASP B 1 86 ? -13.859 -17.438 -9.727 1 97.25 86 ASP B O 1
ATOM 2519 N N . GLY B 1 87 ? -11.797 -17.281 -10.531 1 97 87 GLY B N 1
ATOM 2520 C CA . GLY B 1 87 ? -11.828 -15.828 -10.555 1 97 87 GLY B CA 1
ATOM 2521 C C . GLY B 1 87 ? -10.594 -15.211 -11.195 1 97 87 GLY B C 1
ATOM 2522 O O . GLY B 1 87 ? -9.5 -15.773 -11.109 1 97 87 GLY B O 1
ATOM 2523 N N . VAL B 1 88 ? -10.789 -14.141 -11.883 1 97.81 88 VAL B N 1
ATOM 2524 C CA . VAL B 1 88 ? -9.719 -13.328 -12.453 1 97.81 88 VAL B CA 1
ATOM 2525 C C . VAL B 1 88 ? -9.867 -11.875 -11.992 1 97.81 88 VAL B C 1
ATOM 2527 O O . VAL B 1 88 ? -10.953 -11.297 -12.109 1 97.81 88 VAL B O 1
ATOM 2530 N N . TYR B 1 89 ? -8.797 -11.32 -11.484 1 97.25 89 TYR B N 1
ATOM 2531 C CA . TYR B 1 89 ? -8.844 -9.984 -10.914 1 97.25 89 TYR B CA 1
ATOM 2532 C C . TYR B 1 89 ? -7.828 -9.07 -11.586 1 97.25 89 TYR B C 1
ATOM 2534 O O . TYR B 1 89 ? -6.738 -9.508 -11.969 1 97.25 89 TYR B O 1
ATOM 2542 N N . HIS B 1 90 ? -8.227 -7.863 -11.609 1 95.38 90 HIS B N 1
ATOM 2543 C CA . HIS B 1 90 ? -7.418 -6.773 -12.141 1 95.38 90 HIS B CA 1
ATOM 2544 C C . HIS B 1 90 ? -7.074 -5.758 -11.062 1 95.38 90 HIS B C 1
ATOM 2546 O O . HIS B 1 90 ? -7.676 -5.766 -9.984 1 95.38 90 HIS B O 1
ATOM 2552 N N . GLU B 1 91 ? -6.141 -4.898 -11.383 1 93.25 91 GLU B N 1
ATOM 2553 C CA . GLU B 1 91 ? -5.707 -3.898 -10.406 1 93.25 91 GLU B CA 1
ATOM 2554 C C . GLU B 1 91 ? -6.879 -3.047 -9.938 1 93.25 91 GLU B C 1
ATOM 2556 O O . GLU B 1 91 ? -6.977 -2.723 -8.75 1 93.25 91 GLU B O 1
ATOM 2561 N N . GLU B 1 92 ? -7.773 -2.715 -10.734 1 90.44 92 GLU B N 1
ATOM 2562 C CA . GLU B 1 92 ? -8.867 -1.792 -10.461 1 90.44 92 GLU B CA 1
ATOM 2563 C C . GLU B 1 92 ? -9.945 -2.453 -9.602 1 90.44 92 GLU B C 1
ATOM 2565 O O . GLU B 1 92 ? -10.797 -1.771 -9.023 1 90.44 92 GLU B O 1
ATOM 2570 N N . ASP B 1 93 ? -9.867 -3.795 -9.508 1 93.12 93 ASP B N 1
ATOM 2571 C CA . ASP B 1 93 ? -10.922 -4.52 -8.797 1 93.12 93 ASP B CA 1
ATOM 2572 C C . ASP B 1 93 ? -10.891 -4.207 -7.305 1 93.12 93 ASP B C 1
ATOM 2574 O O . ASP B 1 93 ? -11.883 -4.414 -6.602 1 93.12 93 ASP B O 1
ATOM 2578 N N . GLU B 1 94 ? -9.742 -3.709 -6.879 1 89.62 94 GLU B N 1
ATOM 2579 C CA . GLU B 1 94 ? -9.617 -3.289 -5.484 1 89.62 94 GLU B CA 1
ATOM 2580 C C . GLU B 1 94 ? -10.648 -2.219 -5.137 1 89.62 94 GLU B C 1
ATOM 2582 O O . GLU B 1 94 ? -11.133 -2.16 -4.004 1 89.62 94 GLU B O 1
ATOM 2587 N N . TRP B 1 95 ? -11.062 -1.415 -6.09 1 86.19 95 TRP B N 1
ATOM 2588 C CA . TRP B 1 95 ? -11.914 -0.249 -5.859 1 86.19 95 TRP B CA 1
ATOM 2589 C C . TRP B 1 95 ? -13.188 -0.332 -6.684 1 86.19 95 TRP B C 1
ATOM 2591 O O . TRP B 1 95 ? -13.781 0.694 -7.027 1 86.19 95 TRP B O 1
ATOM 2601 N N . SER B 1 96 ? -13.562 -1.473 -7.117 1 83 96 SER B N 1
ATOM 2602 C CA . SER B 1 96 ? -14.68 -1.659 -8.039 1 83 96 SER B CA 1
ATOM 2603 C C . SER B 1 96 ? -15.984 -1.145 -7.445 1 83 96 SER B C 1
ATOM 2605 O O . SER B 1 96 ? -16.859 -0.662 -8.164 1 83 96 SER B O 1
ATOM 2607 N N . LYS B 1 97 ? -16.156 -1.196 -6.109 1 82.44 97 LYS B N 1
ATOM 2608 C CA . LYS B 1 97 ? -17.312 -0.664 -5.395 1 82.44 97 LYS B CA 1
ATOM 2609 C C . LYS B 1 97 ? -16.875 0.2 -4.215 1 82.44 97 LYS B C 1
ATOM 2611 O O . LYS B 1 97 ? -15.898 -0.115 -3.535 1 82.44 97 LYS B O 1
ATOM 2616 N N . PRO B 1 98 ? -17.656 1.299 -4.113 1 85.19 98 PRO B N 1
ATOM 2617 C CA . PRO B 1 98 ? -17.328 2.111 -2.939 1 85.19 98 PRO B CA 1
ATOM 2618 C C . PRO B 1 98 ? -17.391 1.318 -1.636 1 85.19 98 PRO B C 1
ATOM 2620 O O . PRO B 1 98 ? -18.359 0.581 -1.407 1 85.19 98 PRO B O 1
ATOM 2623 N N . TRP B 1 99 ? -16.375 1.455 -0.874 1 88.62 99 TRP B N 1
ATOM 2624 C CA . TRP B 1 99 ? -16.266 0.677 0.355 1 88.62 99 TRP B CA 1
ATOM 2625 C C . TRP B 1 99 ? -17.062 1.326 1.484 1 88.62 99 TRP B C 1
ATOM 2627 O O . TRP B 1 99 ? -17 2.543 1.673 1 88.62 99 TRP B O 1
ATOM 2637 N N . VAL B 1 100 ? -17.859 0.571 2.219 1 89 100 VAL B N 1
ATOM 2638 C CA . VAL B 1 100 ? -18.5 1.008 3.453 1 89 100 VAL B CA 1
ATOM 2639 C C . VAL B 1 100 ? -18.094 0.081 4.598 1 89 100 VAL B C 1
ATOM 2641 O O . VAL B 1 100 ? -17.688 -1.057 4.371 1 89 100 VAL B O 1
ATOM 2644 N N . ARG B 1 101 ? -18.203 0.668 5.785 1 86.06 101 ARG B N 1
ATOM 2645 C CA . ARG B 1 101 ? -17.828 -0.12 6.953 1 86.06 101 ARG B CA 1
ATOM 2646 C C . ARG B 1 101 ? -18.531 -1.468 6.961 1 86.06 101 ARG B C 1
ATOM 2648 O O . ARG B 1 101 ? -19.75 -1.539 6.723 1 86.06 101 ARG B O 1
ATOM 2655 N N . GLY B 1 102 ? -17.781 -2.504 7.184 1 85.81 102 GLY B N 1
ATOM 2656 C CA . GLY B 1 102 ? -18.328 -3.848 7.168 1 85.81 102 GLY B CA 1
ATOM 2657 C C . GLY B 1 102 ? -18.016 -4.609 5.898 1 85.81 102 GLY B C 1
ATOM 2658 O O . GLY B 1 102 ? -18.078 -5.844 5.875 1 85.81 102 GLY B O 1
ATOM 2659 N N . ASP B 1 103 ? -17.75 -3.875 4.836 1 89.75 103 ASP B N 1
ATOM 2660 C CA . ASP B 1 103 ? -17.391 -4.523 3.578 1 89.75 103 ASP B CA 1
ATOM 2661 C C . ASP B 1 103 ? -16.047 -5.246 3.693 1 89.75 103 ASP B C 1
ATOM 2663 O O . ASP B 1 103 ? -15.164 -4.816 4.438 1 89.75 103 ASP B O 1
ATOM 2667 N N . LYS B 1 104 ? -15.953 -6.285 2.922 1 92.56 104 LYS B N 1
ATOM 2668 C CA . LYS B 1 104 ? -14.68 -7 2.83 1 92.56 104 LYS B CA 1
ATOM 2669 C C . LYS B 1 104 ? -13.688 -6.242 1.962 1 92.56 104 LYS B C 1
ATOM 2671 O O . LYS B 1 104 ? -14.078 -5.473 1.083 1 92.56 104 LYS B O 1
ATOM 2676 N N . ILE B 1 105 ? -12.477 -6.41 2.301 1 94 105 ILE B N 1
ATOM 2677 C CA . ILE B 1 105 ? -11.391 -5.801 1.543 1 94 105 ILE B CA 1
ATOM 2678 C C . ILE B 1 105 ? -10.734 -6.848 0.648 1 94 105 ILE B C 1
ATOM 2680 O O . ILE B 1 105 ? -10.234 -7.867 1.136 1 94 105 ILE B O 1
ATOM 2684 N N . LEU B 1 106 ? -10.633 -6.582 -0.607 1 96.44 106 LEU B N 1
ATOM 2685 C CA . LEU B 1 106 ? -10.328 -7.602 -1.608 1 96.44 106 LEU B CA 1
ATOM 2686 C C . LEU B 1 106 ? -8.938 -8.188 -1.379 1 96.44 106 LEU B C 1
ATOM 2688 O O . LEU B 1 106 ? -8.773 -9.414 -1.346 1 96.44 106 LEU B O 1
ATOM 2692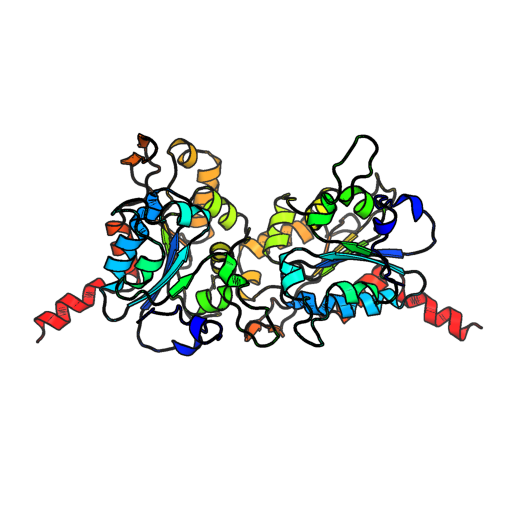 N N . HIS B 1 107 ? -7.832 -7.352 -1.247 1 97.69 107 HIS B N 1
ATOM 2693 C CA . HIS B 1 107 ? -6.492 -7.906 -1.101 1 97.69 107 HIS B CA 1
ATOM 2694 C C . HIS B 1 107 ? -6.363 -8.703 0.195 1 97.69 107 HIS B C 1
ATOM 2696 O O . HIS B 1 107 ? -5.566 -9.641 0.276 1 97.69 107 HIS B O 1
ATOM 2702 N N . ILE B 1 108 ? -7.133 -8.352 1.192 1 97.06 108 ILE B N 1
ATOM 2703 C CA . ILE B 1 108 ? -7.129 -9.094 2.447 1 97.06 108 ILE B CA 1
ATOM 2704 C C . ILE B 1 108 ? -7.812 -10.445 2.246 1 97.06 108 ILE B C 1
ATOM 2706 O O . ILE B 1 108 ? -7.305 -11.477 2.693 1 97.06 108 ILE B O 1
ATOM 2710 N N . GLU B 1 109 ? -8.977 -10.43 1.566 1 97.38 109 GLU B N 1
ATOM 2711 C CA . GLU B 1 109 ? -9.734 -11.656 1.327 1 97.38 109 GLU B CA 1
ATOM 2712 C C . GLU B 1 109 ? -8.953 -12.617 0.431 1 97.38 109 GLU B C 1
ATOM 2714 O O . GLU B 1 109 ? -8.984 -13.828 0.642 1 97.38 109 GLU B O 1
ATOM 2719 N N . LEU B 1 110 ? -8.297 -12.055 -0.553 1 98.38 110 LEU B N 1
ATOM 2720 C CA . LEU B 1 110 ? -7.48 -12.906 -1.417 1 98.38 110 LEU B CA 1
ATOM 2721 C C . LEU B 1 110 ? -6.344 -13.547 -0.631 1 98.38 110 LEU B C 1
ATOM 2723 O O . LEU B 1 110 ? -6.059 -14.734 -0.806 1 98.38 110 LEU B O 1
ATOM 2727 N N . ARG B 1 111 ? -5.699 -12.781 0.242 1 98.12 111 ARG B N 1
ATOM 2728 C CA . ARG B 1 111 ? -4.676 -13.344 1.115 1 98.12 111 ARG B CA 1
ATOM 2729 C C . ARG B 1 111 ? -5.254 -14.445 1.998 1 98.12 111 ARG B C 1
ATOM 2731 O O . ARG B 1 111 ? -4.676 -15.531 2.111 1 98.12 111 ARG B O 1
ATOM 2738 N N . ARG B 1 112 ? -6.426 -14.188 2.598 1 97.31 112 ARG B N 1
ATOM 2739 C CA . ARG B 1 112 ? -7.07 -15.172 3.471 1 97.31 112 ARG B CA 1
ATOM 2740 C C . ARG B 1 112 ? -7.402 -16.453 2.709 1 97.31 112 ARG B C 1
ATOM 2742 O O . ARG B 1 112 ? -7.223 -17.547 3.227 1 97.31 112 ARG B O 1
ATOM 2749 N N . TRP B 1 113 ? -7.859 -16.281 1.529 1 98.19 113 TRP B N 1
ATOM 2750 C CA . TRP B 1 113 ? -8.336 -17.375 0.693 1 98.19 113 TRP B CA 1
ATOM 2751 C C . TRP B 1 113 ? -7.176 -18.25 0.224 1 98.19 113 TRP B C 1
ATOM 2753 O O . TRP B 1 113 ? -7.266 -19.484 0.246 1 98.19 113 TRP B O 1
ATOM 2763 N N . ALA B 1 114 ? -6.078 -17.672 -0.068 1 98.62 114 ALA B N 1
ATOM 2764 C CA . ALA B 1 114 ? -4.984 -18.359 -0.751 1 98.62 114 ALA B CA 1
ATOM 2765 C C . ALA B 1 114 ? -4.176 -19.219 0.223 1 98.62 114 ALA B C 1
ATOM 2767 O O . ALA B 1 114 ? -3.83 -18.766 1.316 1 98.62 114 ALA B O 1
ATOM 2768 N N . HIS B 1 115 ? -3.906 -20.438 -0.228 1 97.94 115 HIS B N 1
ATOM 2769 C CA . HIS B 1 115 ? -2.965 -21.297 0.487 1 97.94 115 HIS B CA 1
ATOM 2770 C C . HIS B 1 115 ? -1.538 -21.078 -0.003 1 97.94 115 HIS B C 1
ATOM 2772 O O . HIS B 1 115 ? -0.581 -21.281 0.746 1 97.94 115 HIS B O 1
ATOM 2778 N N . VAL B 1 116 ? -1.409 -20.688 -1.205 1 98.19 116 VAL B N 1
ATOM 2779 C CA . VAL B 1 116 ? -0.132 -20.391 -1.844 1 98.19 116 VAL B CA 1
ATOM 2780 C C . VAL B 1 116 ? -0.317 -19.266 -2.869 1 98.19 116 VAL B C 1
ATOM 2782 O O . VAL B 1 116 ? -1.376 -19.156 -3.49 1 98.19 116 VAL B O 1
ATOM 2785 N N . LEU B 1 117 ? 0.635 -18.359 -2.969 1 98.88 117 LEU B N 1
ATOM 2786 C CA . LEU B 1 117 ? 0.695 -17.344 -4.016 1 98.88 117 LEU B CA 1
ATOM 2787 C C . LEU B 1 117 ? 1.839 -17.625 -4.984 1 98.88 117 LEU B C 1
ATOM 2789 O O . LEU B 1 117 ? 2.959 -17.922 -4.559 1 98.88 117 LEU B O 1
ATOM 2793 N N . ILE B 1 118 ? 1.544 -17.625 -6.23 1 98.88 118 ILE B N 1
ATOM 2794 C CA . ILE B 1 118 ? 2.543 -17.766 -7.285 1 98.88 118 ILE B CA 1
ATOM 2795 C C . ILE B 1 118 ? 2.572 -16.484 -8.133 1 98.88 118 ILE B C 1
ATOM 2797 O O . ILE B 1 118 ? 1.54 -16.062 -8.656 1 98.88 118 ILE B O 1
ATOM 2801 N N . VAL B 1 119 ? 3.756 -15.875 -8.203 1 98.94 119 VAL B N 1
ATOM 2802 C CA . VAL B 1 119 ? 3.936 -14.766 -9.133 1 98.94 119 VAL B CA 1
ATOM 2803 C C . VAL B 1 119 ? 4.84 -15.188 -10.281 1 98.94 119 VAL B C 1
ATOM 2805 O O . VAL B 1 119 ? 6.062 -15.266 -10.125 1 98.94 119 VAL B O 1
ATOM 2808 N N . ALA B 1 120 ? 4.238 -15.492 -11.375 1 98.75 120 ALA B N 1
ATOM 2809 C CA . ALA B 1 120 ? 4.93 -16.016 -12.555 1 98.75 120 ALA B CA 1
ATOM 2810 C C . ALA B 1 120 ? 4.328 -15.461 -13.836 1 98.75 120 ALA B C 1
ATOM 2812 O O . ALA B 1 120 ? 3.344 -15.992 -14.359 1 98.75 120 ALA B O 1
ATOM 2813 N N . PRO B 1 121 ? 4.98 -14.484 -14.391 1 98.75 121 PRO B N 1
ATOM 2814 C CA . PRO B 1 121 ? 6.332 -14 -14.094 1 98.75 121 PRO B CA 1
ATOM 2815 C C . PRO B 1 121 ? 6.352 -12.898 -13.047 1 98.75 121 PRO B C 1
ATOM 2817 O O . PRO B 1 121 ? 5.348 -12.203 -12.859 1 98.75 121 PRO B O 1
ATOM 2820 N N . LEU B 1 122 ? 7.512 -12.789 -12.391 1 98.88 122 LEU B N 1
ATOM 2821 C CA . LEU B 1 122 ? 7.836 -11.617 -11.57 1 98.88 122 LEU B CA 1
ATOM 2822 C C . LEU B 1 122 ? 8.766 -10.672 -12.32 1 98.88 122 LEU B C 1
ATOM 2824 O O . LEU B 1 122 ? 9.93 -11.008 -12.578 1 98.88 122 LEU B O 1
ATOM 2828 N N . SER B 1 123 ? 8.328 -9.5 -12.641 1 98.75 123 SER B N 1
ATOM 2829 C CA . SER B 1 123 ? 9.125 -8.523 -13.359 1 98.75 123 SER B CA 1
ATOM 2830 C C . SER B 1 123 ? 10.125 -7.832 -12.43 1 98.75 123 SER B C 1
ATOM 2832 O O . SER B 1 123 ? 9.961 -7.859 -11.203 1 98.75 123 SER B O 1
ATOM 2834 N N . ALA B 1 124 ? 11.148 -7.145 -13.055 1 98.69 124 ALA B N 1
ATOM 2835 C CA . ALA B 1 124 ? 12.125 -6.375 -12.297 1 98.69 124 ALA B CA 1
ATOM 2836 C C . ALA B 1 124 ? 11.445 -5.281 -11.477 1 98.69 124 ALA B C 1
ATOM 2838 O O . ALA B 1 124 ? 11.797 -5.059 -10.312 1 98.69 124 ALA B O 1
ATOM 2839 N N . ASN B 1 125 ? 10.477 -4.637 -12.023 1 98.56 125 ASN B N 1
ATOM 2840 C CA . ASN B 1 125 ? 9.773 -3.547 -11.352 1 98.56 125 ASN B CA 1
ATOM 2841 C C . ASN B 1 125 ? 9 -4.043 -10.141 1 98.56 125 ASN B C 1
ATOM 2843 O O . ASN B 1 125 ? 9.102 -3.473 -9.055 1 98.56 125 ASN B O 1
ATOM 2847 N N . THR B 1 126 ? 8.188 -5.078 -10.367 1 98.81 126 THR B N 1
ATOM 2848 C CA . THR B 1 126 ? 7.387 -5.617 -9.273 1 98.81 126 THR B CA 1
ATOM 2849 C C . THR B 1 126 ? 8.281 -6.168 -8.164 1 98.81 126 THR B C 1
ATOM 2851 O O . THR B 1 126 ? 7.992 -5.984 -6.98 1 98.81 126 THR B O 1
ATOM 2854 N N . MET B 1 127 ? 9.352 -6.785 -8.539 1 98.81 127 MET B N 1
ATOM 2855 C CA . MET B 1 127 ? 10.312 -7.273 -7.555 1 98.81 127 MET B CA 1
ATOM 2856 C C . MET B 1 127 ? 10.859 -6.125 -6.711 1 98.81 127 MET B C 1
ATOM 2858 O O . MET B 1 127 ? 10.898 -6.223 -5.484 1 98.81 127 MET B O 1
ATOM 2862 N N . ALA B 1 128 ? 11.242 -5.062 -7.375 1 98.81 128 ALA B N 1
ATOM 2863 C CA . ALA B 1 128 ? 11.766 -3.887 -6.691 1 98.81 128 ALA B CA 1
ATOM 2864 C C . ALA B 1 128 ? 10.742 -3.318 -5.711 1 98.81 128 ALA B C 1
ATOM 2866 O O . ALA B 1 128 ? 11.086 -2.955 -4.586 1 98.81 128 ALA B O 1
ATOM 2867 N N . LYS B 1 129 ? 9.531 -3.281 -6.125 1 98.81 129 LYS B N 1
ATOM 2868 C CA . LYS B 1 129 ? 8.477 -2.736 -5.273 1 98.81 129 LYS B CA 1
ATOM 2869 C C . LYS B 1 129 ? 8.234 -3.627 -4.055 1 98.81 129 LYS B C 1
ATOM 2871 O O . LYS B 1 129 ? 8.078 -3.131 -2.939 1 98.81 129 LYS B O 1
ATOM 2876 N N . ILE B 1 130 ? 8.25 -4.906 -4.262 1 98.81 130 ILE B N 1
ATOM 2877 C CA . ILE B 1 130 ? 8.023 -5.855 -3.18 1 98.81 130 ILE B CA 1
ATOM 2878 C C . ILE B 1 130 ? 9.086 -5.672 -2.1 1 98.81 130 ILE B C 1
ATOM 2880 O O . ILE B 1 130 ? 8.766 -5.488 -0.925 1 98.81 130 ILE B O 1
ATOM 2884 N N . VAL B 1 131 ? 10.367 -5.621 -2.436 1 98.56 131 VAL B N 1
ATOM 2885 C CA . VAL B 1 131 ? 11.445 -5.66 -1.456 1 98.56 131 VAL B CA 1
ATOM 2886 C C . VAL B 1 131 ? 11.547 -4.312 -0.745 1 98.56 131 VAL B C 1
ATOM 2888 O O . VAL B 1 131 ? 12.148 -4.215 0.328 1 98.56 131 VAL B O 1
ATOM 2891 N N . ASN B 1 132 ? 10.914 -3.283 -1.358 1 98.44 132 ASN B N 1
ATOM 2892 C CA . ASN B 1 132 ? 10.93 -1.96 -0.744 1 98.44 132 ASN B CA 1
ATOM 2893 C C . ASN B 1 132 ? 9.617 -1.647 -0.039 1 98.44 132 ASN B C 1
ATOM 2895 O O . ASN B 1 132 ? 9.43 -0.545 0.48 1 98.44 132 ASN B O 1
ATOM 2899 N N . GLY B 1 133 ? 8.703 -2.566 -0.064 1 98.5 133 GLY B N 1
ATOM 2900 C CA . GLY B 1 133 ? 7.457 -2.438 0.674 1 98.5 133 GLY B CA 1
ATOM 2901 C C . GLY B 1 133 ? 6.426 -1.588 -0.043 1 98.5 133 GLY B C 1
ATOM 2902 O O . GLY B 1 133 ? 5.41 -1.207 0.545 1 98.5 133 GLY B O 1
ATOM 2903 N N . ILE B 1 134 ? 6.676 -1.264 -1.304 1 98.62 134 ILE B N 1
ATOM 2904 C CA . ILE B 1 134 ? 5.734 -0.47 -2.088 1 98.62 134 ILE B CA 1
ATOM 2905 C C . ILE B 1 134 ? 4.551 -1.338 -2.506 1 98.62 134 ILE B C 1
ATOM 2907 O O . ILE B 1 134 ? 4.734 -2.461 -2.984 1 98.62 134 ILE B O 1
ATOM 2911 N N . SER B 1 135 ? 3.365 -0.899 -2.242 1 97.94 135 SER B N 1
ATOM 2912 C CA . SER B 1 135 ? 2.16 -1.655 -2.568 1 97.94 135 SER B CA 1
ATOM 2913 C C . SER B 1 135 ? 1.109 -0.764 -3.221 1 97.94 135 SER B C 1
ATOM 2915 O O . SER B 1 135 ? 0.046 -0.524 -2.645 1 97.94 135 SER B O 1
ATOM 2917 N N . ASP B 1 136 ? 1.361 -0.409 -4.445 1 96.56 136 ASP B N 1
ATOM 2918 C CA . ASP B 1 136 ? 0.495 0.503 -5.188 1 96.56 136 ASP B CA 1
ATOM 2919 C C . ASP B 1 136 ? -0.307 -0.243 -6.25 1 96.56 136 ASP B C 1
ATOM 2921 O O . ASP B 1 136 ? -0.489 0.257 -7.363 1 96.56 136 ASP B O 1
ATOM 2925 N N . GLY B 1 137 ? -0.745 -1.431 -5.938 1 96.5 137 GLY B N 1
ATOM 2926 C CA . GLY B 1 137 ? -1.583 -2.283 -6.766 1 96.5 137 GLY B CA 1
ATOM 2927 C C . GLY B 1 137 ? -2.123 -3.49 -6.023 1 96.5 137 GLY B C 1
ATOM 2928 O O . GLY B 1 137 ? -1.682 -3.793 -4.914 1 96.5 137 GLY B O 1
ATOM 2929 N N . LEU B 1 138 ? -3.08 -4.191 -6.688 1 98.06 138 LEU B N 1
ATOM 2930 C CA . LEU B 1 138 ? -3.766 -5.293 -6.02 1 98.06 138 LEU B CA 1
ATOM 2931 C C . LEU B 1 138 ? -2.787 -6.402 -5.66 1 98.06 138 LEU B C 1
ATOM 2933 O O . LEU B 1 138 ? -2.742 -6.852 -4.512 1 98.06 138 LEU B O 1
ATOM 2937 N N . LEU B 1 139 ? -1.972 -6.816 -6.641 1 98.75 139 LEU B N 1
ATOM 2938 C CA . LEU B 1 139 ? -1.003 -7.875 -6.383 1 98.75 139 LEU B CA 1
ATOM 2939 C C . LEU B 1 139 ? -0.052 -7.48 -5.258 1 98.75 139 LEU B C 1
ATOM 2941 O O . LEU B 1 139 ? 0.173 -8.258 -4.328 1 98.75 139 LEU B O 1
ATOM 2945 N N . LEU B 1 140 ? 0.413 -6.285 -5.348 1 98.75 140 LEU B N 1
ATOM 2946 C CA . LEU B 1 140 ? 1.364 -5.801 -4.355 1 98.75 140 LEU B CA 1
ATOM 2947 C C . LEU B 1 140 ? 0.703 -5.668 -2.988 1 98.75 140 LEU B C 1
ATOM 2949 O O . LEU B 1 140 ? 1.33 -5.938 -1.961 1 98.75 140 LEU B O 1
ATOM 2953 N N . ASN B 1 141 ? -0.545 -5.242 -2.947 1 98.38 141 ASN B N 1
ATOM 2954 C CA . ASN B 1 141 ? -1.278 -5.172 -1.688 1 98.38 141 ASN B CA 1
ATOM 2955 C C . ASN B 1 141 ? -1.43 -6.551 -1.05 1 98.38 141 ASN B C 1
ATOM 2957 O O . ASN B 1 141 ? -1.298 -6.695 0.167 1 98.38 141 ASN B O 1
ATOM 2961 N N . VAL B 1 142 ? -1.715 -7.578 -1.847 1 98.75 142 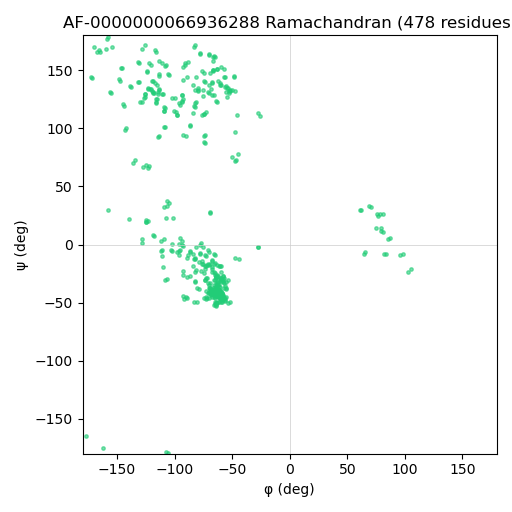VAL B N 1
ATOM 2962 C CA . VAL B 1 142 ? -1.845 -8.945 -1.344 1 98.75 142 VAL B CA 1
ATOM 2963 C C . VAL B 1 142 ? -0.527 -9.391 -0.715 1 98.75 142 VAL B C 1
ATOM 2965 O O . VAL B 1 142 ? -0.512 -9.922 0.396 1 98.75 142 VAL B O 1
ATOM 2968 N N . ILE B 1 143 ? 0.561 -9.109 -1.422 1 98.81 143 ILE B N 1
ATOM 2969 C CA . ILE B 1 143 ? 1.878 -9.531 -0.957 1 98.81 143 ILE B CA 1
ATOM 2970 C C . ILE B 1 143 ? 2.234 -8.789 0.328 1 98.81 143 ILE B C 1
ATOM 2972 O O . ILE B 1 143 ? 2.742 -9.383 1.279 1 98.81 143 ILE B O 1
ATOM 2976 N N . ARG B 1 144 ? 1.91 -7.484 0.353 1 98.62 144 ARG B N 1
ATOM 2977 C CA . ARG B 1 144 ? 2.213 -6.656 1.516 1 98.62 144 ARG B CA 1
ATOM 2978 C C . ARG B 1 144 ? 1.408 -7.105 2.73 1 98.62 144 ARG B C 1
ATOM 2980 O O . ARG B 1 144 ? 1.889 -7.027 3.863 1 98.62 144 ARG B O 1
ATOM 2987 N N . ALA B 1 145 ? 0.213 -7.648 2.488 1 98.19 145 ALA B N 1
ATOM 2988 C CA . ALA B 1 145 ? -0.688 -8.086 3.555 1 98.19 145 ALA B CA 1
ATOM 2989 C C . ALA B 1 145 ? -0.519 -9.57 3.842 1 98.19 145 ALA B C 1
ATOM 2991 O O . ALA B 1 145 ? -1.296 -10.156 4.602 1 98.19 145 ALA B O 1
ATOM 2992 N N . TRP B 1 146 ? 0.454 -10.242 3.217 1 98.19 146 TRP B N 1
ATOM 2993 C CA . TRP B 1 146 ? 0.659 -11.68 3.377 1 98.19 146 TRP B CA 1
ATOM 2994 C C . TRP B 1 146 ? 0.949 -12.031 4.832 1 98.19 146 TRP B C 1
ATOM 2996 O O . TRP B 1 146 ? 1.682 -11.312 5.516 1 98.19 146 TRP B O 1
ATOM 3006 N N . ASP B 1 147 ? 0.383 -13.062 5.367 1 96.44 147 ASP B N 1
ATOM 3007 C CA . ASP B 1 147 ? 0.707 -13.547 6.711 1 96.44 147 ASP B CA 1
ATOM 3008 C C . ASP B 1 147 ? 2.064 -14.242 6.73 1 96.44 147 ASP B C 1
ATOM 3010 O O . ASP B 1 147 ? 2.152 -15.453 6.512 1 96.44 147 ASP B O 1
ATOM 3014 N N . THR B 1 148 ? 3.078 -13.5 7.059 1 95.62 148 THR B N 1
ATOM 3015 C CA . THR B 1 148 ? 4.449 -13.992 6.977 1 95.62 148 THR B CA 1
ATOM 3016 C C . THR B 1 148 ? 4.773 -14.891 8.164 1 95.62 148 THR B C 1
ATOM 3018 O O . THR B 1 148 ? 5.797 -15.578 8.172 1 95.62 148 THR B O 1
ATOM 3021 N N . THR B 1 149 ? 3.906 -14.961 9.133 1 92.19 149 THR B N 1
ATOM 3022 C CA . THR B 1 149 ? 4.195 -15.68 10.367 1 92.19 149 THR B CA 1
ATOM 3023 C C . THR B 1 149 ? 3.412 -16.984 10.43 1 92.19 149 THR B C 1
ATOM 3025 O O . THR B 1 149 ? 3.793 -17.906 11.148 1 92.19 149 THR B O 1
ATOM 3028 N N . GLY B 1 150 ? 2.244 -17.016 9.812 1 93.56 150 GLY B N 1
ATOM 3029 C CA . GLY B 1 150 ? 1.351 -18.156 9.906 1 93.56 150 GLY B CA 1
ATOM 3030 C C . GLY B 1 150 ? 0.445 -18.109 11.125 1 93.56 150 GLY B C 1
ATOM 3031 O O . GLY B 1 150 ? -0.354 -19.016 11.344 1 93.56 150 GLY B O 1
ATOM 3032 N N . LEU B 1 151 ? 0.495 -17.062 11.875 1 92.12 151 LEU B N 1
ATOM 3033 C CA . LEU B 1 151 ? -0.242 -16.969 13.133 1 92.12 151 LEU B CA 1
ATOM 3034 C C . LEU B 1 151 ? -1.611 -16.328 12.914 1 92.12 151 LEU B C 1
ATOM 3036 O O . LEU B 1 151 ? -2.543 -16.578 13.68 1 92.12 151 LEU B O 1
ATOM 3040 N N . ILE B 1 152 ? -1.756 -15.539 11.82 1 93.44 152 ILE B N 1
ATOM 3041 C CA . ILE B 1 152 ? -3.004 -14.836 11.547 1 93.44 152 ILE B CA 1
ATOM 3042 C C . ILE B 1 152 ? -3.977 -15.773 10.836 1 93.44 152 ILE B C 1
ATOM 3044 O O . ILE B 1 152 ? -5.125 -15.922 11.258 1 93.44 152 ILE B O 1
ATOM 3048 N N . ASP B 1 153 ? -3.475 -16.406 9.82 1 93.56 153 ASP B N 1
ATOM 3049 C CA . ASP B 1 153 ? -4.301 -17.312 9.031 1 93.56 153 ASP B CA 1
ATOM 3050 C C . ASP B 1 153 ? -4.188 -18.734 9.547 1 93.56 153 ASP B C 1
ATOM 3052 O O . ASP B 1 153 ? -4.812 -19.656 9 1 93.56 153 ASP B O 1
ATOM 3056 N N . MET B 1 154 ? -3.377 -19 10.578 1 92.81 154 MET B N 1
ATOM 3057 C CA . MET B 1 154 ? -3.17 -20.281 11.242 1 92.81 154 MET B CA 1
ATOM 3058 C C . MET B 1 154 ? -2.607 -21.312 10.266 1 92.81 154 MET B C 1
ATOM 3060 O O . MET B 1 154 ? -2.992 -22.484 10.297 1 92.81 154 MET B O 1
ATOM 3064 N N . ARG B 1 155 ? -1.873 -20.844 9.32 1 92.19 155 ARG B N 1
ATOM 3065 C CA . ARG B 1 155 ? -1.167 -21.625 8.32 1 92.19 155 ARG B CA 1
ATOM 3066 C C . ARG B 1 155 ? 0.035 -20.875 7.766 1 92.19 155 ARG B C 1
ATOM 3068 O O . ARG B 1 155 ? -0.073 -19.703 7.418 1 92.19 155 ARG B O 1
ATOM 3075 N N . LYS B 1 156 ? 1.167 -21.578 7.75 1 92.62 156 LYS B N 1
ATOM 3076 C CA . LYS B 1 156 ? 2.307 -20.969 7.074 1 92.62 156 LYS B CA 1
ATOM 3077 C C . LYS B 1 156 ? 2.146 -21.031 5.559 1 92.62 156 LYS B C 1
ATOM 3079 O O . LYS B 1 156 ? 2.09 -22.125 4.98 1 92.62 156 LYS B O 1
ATOM 3084 N N . LYS B 1 157 ? 1.985 -19.922 4.98 1 95.38 157 LYS B N 1
ATOM 3085 C CA . LYS B 1 157 ? 1.739 -19.844 3.545 1 95.38 157 LYS B CA 1
ATOM 3086 C C . LYS B 1 157 ? 2.982 -19.359 2.799 1 95.38 157 LYS B C 1
ATOM 3088 O O . LYS B 1 157 ? 3.74 -18.531 3.309 1 95.38 157 LYS B O 1
ATOM 3093 N N . ARG B 1 158 ? 3.162 -19.859 1.587 1 96.88 158 ARG B N 1
ATOM 3094 C CA . ARG B 1 158 ? 4.367 -19.578 0.817 1 96.88 158 ARG B CA 1
ATOM 3095 C C . ARG B 1 158 ? 4.039 -18.75 -0.424 1 96.88 158 ARG B C 1
ATOM 3097 O O . ARG B 1 158 ? 2.961 -18.891 -1.004 1 96.88 158 ARG B O 1
ATOM 3104 N N . ILE B 1 159 ? 4.938 -17.891 -0.768 1 98.44 159 ILE B N 1
ATOM 3105 C CA . ILE B 1 159 ? 4.926 -17.188 -2.047 1 98.44 159 ILE B CA 1
ATOM 3106 C C . ILE B 1 159 ? 6.039 -17.719 -2.941 1 98.44 159 ILE B C 1
ATOM 3108 O O . ILE B 1 159 ? 7.215 -17.703 -2.566 1 98.44 159 ILE B O 1
ATOM 3112 N N . PHE B 1 160 ? 5.676 -18.297 -4.062 1 98.19 160 PHE B N 1
ATOM 3113 C CA . PHE B 1 160 ? 6.629 -18.641 -5.109 1 98.19 160 PHE B CA 1
ATOM 3114 C C . PHE B 1 160 ? 6.727 -17.531 -6.145 1 98.19 160 PHE B C 1
ATOM 3116 O O . PHE B 1 160 ? 5.707 -17.047 -6.641 1 98.19 160 PHE B O 1
ATOM 3123 N N . VAL B 1 161 ? 7.977 -17.094 -6.426 1 98.62 161 VAL B N 1
ATOM 3124 C CA . VAL B 1 161 ? 8.133 -16.078 -7.453 1 98.62 161 VAL B CA 1
ATOM 3125 C C . VAL B 1 161 ? 9.078 -16.578 -8.547 1 98.62 161 VAL B C 1
ATOM 3127 O O . VAL B 1 161 ? 10.109 -17.188 -8.25 1 98.62 161 VAL B O 1
ATOM 3130 N N . ALA B 1 162 ? 8.672 -16.375 -9.766 1 98.69 162 ALA B N 1
ATOM 3131 C CA . ALA B 1 162 ? 9.484 -16.719 -10.922 1 98.69 162 ALA B CA 1
ATOM 3132 C C . ALA B 1 162 ? 9.922 -15.477 -11.688 1 98.69 162 ALA B C 1
ATOM 3134 O O . ALA B 1 162 ? 9.242 -15.047 -12.625 1 98.69 162 ALA B O 1
ATOM 3135 N N . PRO B 1 163 ? 11.141 -14.969 -11.344 1 98.5 163 PRO B N 1
ATOM 3136 C CA . PRO B 1 163 ? 11.609 -13.773 -12.039 1 98.5 163 PRO B CA 1
ATOM 3137 C C . PRO B 1 163 ? 11.789 -13.992 -13.539 1 98.5 163 PRO B C 1
ATOM 3139 O O . PRO B 1 163 ? 12.219 -15.07 -13.961 1 98.5 163 PRO B O 1
ATOM 3142 N N . ALA B 1 164 ? 11.414 -13 -14.289 1 98.25 164 ALA B N 1
ATOM 3143 C CA . ALA B 1 164 ? 11.578 -12.977 -15.734 1 98.25 164 ALA B CA 1
ATOM 3144 C C . ALA B 1 164 ? 11.891 -11.562 -16.219 1 98.25 164 ALA B C 1
ATOM 3146 O O . ALA B 1 164 ? 11.07 -10.656 -16.078 1 98.25 164 ALA B O 1
ATOM 3147 N N . MET B 1 165 ? 13.047 -11.391 -16.875 1 97.25 165 MET B N 1
ATOM 3148 C CA . MET B 1 165 ? 13.484 -10.086 -17.344 1 97.25 165 MET B CA 1
ATOM 3149 C C . MET B 1 165 ? 14.641 -10.227 -18.344 1 97.25 165 MET B C 1
ATOM 3151 O O . MET B 1 165 ? 15.172 -11.32 -18.531 1 97.25 165 MET B O 1
ATOM 3155 N N . ASN B 1 166 ? 14.891 -9.148 -18.969 1 95.12 166 ASN B N 1
ATOM 3156 C CA . ASN B 1 166 ? 16.047 -9.133 -19.859 1 95.12 166 ASN B CA 1
ATOM 3157 C C . ASN B 1 166 ? 17.344 -9.438 -19.094 1 95.12 166 ASN B C 1
ATOM 3159 O O . ASN B 1 166 ? 17.469 -9.094 -17.922 1 95.12 166 ASN B O 1
ATOM 3163 N N . THR B 1 167 ? 18.312 -9.992 -19.781 1 95 167 THR B N 1
ATOM 3164 C CA . THR B 1 167 ? 19.578 -10.398 -19.188 1 95 167 THR B CA 1
ATOM 3165 C C . THR B 1 167 ? 20.25 -9.219 -18.5 1 95 167 THR B C 1
ATOM 3167 O O . THR B 1 167 ? 20.781 -9.352 -17.406 1 95 167 THR B O 1
ATOM 3170 N N . ALA B 1 168 ? 20.297 -8.078 -19.156 1 96.88 168 ALA B N 1
ATOM 3171 C CA . ALA B 1 168 ? 20.938 -6.906 -18.578 1 96.88 168 ALA B CA 1
ATOM 3172 C C . ALA B 1 168 ? 20.25 -6.488 -17.281 1 96.88 168 ALA B C 1
ATOM 3174 O O . ALA B 1 168 ? 20.922 -6.062 -16.328 1 96.88 168 ALA B O 1
ATOM 3175 N N . MET B 1 169 ? 18.922 -6.633 -17.234 1 97.62 169 MET B N 1
ATOM 3176 C CA . MET B 1 169 ? 18.188 -6.328 -16.016 1 97.62 169 MET B CA 1
ATOM 3177 C C . MET B 1 169 ? 18.516 -7.328 -14.906 1 97.62 169 MET B C 1
ATOM 3179 O O . MET B 1 169 ? 18.703 -6.945 -13.75 1 97.62 169 MET B O 1
ATOM 3183 N N . TRP B 1 170 ? 18.594 -8.602 -15.25 1 97.19 170 TRP B N 1
ATOM 3184 C CA . TRP B 1 170 ? 18.875 -9.664 -14.297 1 97.19 170 TRP B CA 1
ATOM 3185 C C . TRP B 1 170 ? 20.266 -9.508 -13.695 1 97.19 170 TRP B C 1
ATOM 3187 O O . TRP B 1 170 ? 20.469 -9.711 -12.492 1 97.19 170 TRP B O 1
ATOM 3197 N N . ARG B 1 171 ? 21.172 -9.031 -14.43 1 96.19 171 ARG B N 1
ATOM 3198 C CA . ARG B 1 171 ? 22.562 -8.914 -14 1 96.19 171 ARG B CA 1
ATOM 3199 C C . ARG B 1 171 ? 22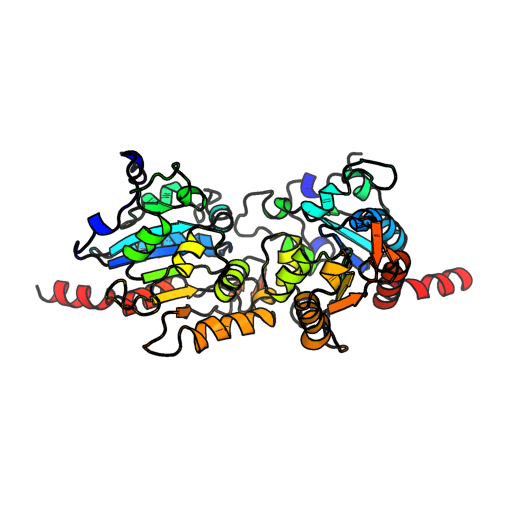.812 -7.582 -13.312 1 96.19 171 ARG B C 1
ATOM 3201 O O . ARG B 1 171 ? 23.906 -7.344 -12.797 1 96.19 171 ARG B O 1
ATOM 3208 N N . HIS B 1 172 ? 21.859 -6.676 -13.414 1 97.44 172 HIS B N 1
ATOM 3209 C CA . HIS B 1 172 ? 22.016 -5.379 -12.758 1 97.44 172 HIS B CA 1
ATOM 3210 C C . HIS B 1 172 ? 22.328 -5.547 -11.273 1 97.44 172 HIS B C 1
ATOM 3212 O O . HIS B 1 172 ? 21.688 -6.344 -10.586 1 97.44 172 HIS B O 1
ATOM 3218 N N . PRO B 1 173 ? 23.281 -4.852 -10.695 1 98.25 173 PRO B N 1
ATOM 3219 C CA . PRO B 1 173 ? 23.672 -5.012 -9.297 1 98.25 173 PRO B CA 1
ATOM 3220 C C . PRO B 1 173 ? 22.484 -4.875 -8.336 1 98.25 173 PRO B C 1
ATOM 3222 O O . PRO B 1 173 ? 22.453 -5.539 -7.293 1 98.25 173 PRO B O 1
ATOM 3225 N N . ILE B 1 174 ? 21.516 -4.098 -8.695 1 98.56 174 ILE B N 1
ATOM 3226 C CA . ILE B 1 174 ? 20.391 -3.885 -7.805 1 98.56 174 ILE B CA 1
ATOM 3227 C C . ILE B 1 174 ? 19.531 -5.152 -7.734 1 98.56 174 ILE B C 1
ATOM 3229 O O . ILE B 1 174 ? 18.938 -5.449 -6.703 1 98.56 174 ILE B O 1
ATOM 3233 N N . THR B 1 175 ? 19.453 -5.91 -8.859 1 98.5 175 THR B N 1
ATOM 3234 C CA . THR B 1 175 ? 18.703 -7.16 -8.875 1 98.5 175 THR B CA 1
ATOM 3235 C C . THR B 1 175 ? 19.297 -8.156 -7.883 1 98.5 175 THR B C 1
ATOM 3237 O O . THR B 1 175 ? 18.547 -8.859 -7.188 1 98.5 175 THR B O 1
ATOM 3240 N N . LYS B 1 176 ? 20.578 -8.18 -7.816 1 97.62 176 LYS B N 1
ATOM 3241 C CA . LYS B 1 176 ? 21.25 -9.055 -6.848 1 97.62 176 LYS B CA 1
ATOM 3242 C C . LYS B 1 176 ? 20.812 -8.719 -5.422 1 97.62 176 LYS B C 1
ATOM 3244 O O . LYS B 1 176 ? 20.547 -9.625 -4.625 1 97.62 176 LYS B O 1
ATOM 3249 N N . LYS B 1 177 ? 20.703 -7.465 -5.129 1 98.25 177 LYS B N 1
ATOM 3250 C CA . LYS B 1 177 ? 20.281 -7.027 -3.805 1 98.25 177 LYS B CA 1
ATOM 3251 C C . LYS B 1 177 ? 18.828 -7.445 -3.529 1 98.25 177 LYS B C 1
ATOM 3253 O O . LYS B 1 177 ? 18.516 -7.883 -2.422 1 98.25 177 LYS B O 1
ATOM 3258 N N . HIS B 1 178 ? 17.984 -7.285 -4.512 1 98.44 178 HIS B N 1
ATOM 3259 C CA . HIS B 1 178 ? 16.578 -7.664 -4.352 1 98.44 178 HIS B CA 1
ATOM 3260 C C . HIS B 1 178 ? 16.438 -9.164 -4.109 1 98.44 178 HIS B C 1
ATOM 3262 O O . HIS B 1 178 ? 15.68 -9.586 -3.23 1 98.44 178 HIS B O 1
ATOM 3268 N N . ILE B 1 179 ? 17.203 -9.969 -4.832 1 97.44 179 ILE B N 1
ATOM 3269 C CA . ILE B 1 179 ? 17.172 -11.422 -4.703 1 97.44 179 ILE B CA 1
ATOM 3270 C C . ILE B 1 179 ? 17.672 -11.82 -3.316 1 97.44 179 ILE B C 1
ATOM 3272 O O . ILE B 1 179 ? 17.125 -12.742 -2.699 1 97.44 179 ILE B O 1
ATOM 3276 N N . GLN B 1 180 ? 18.656 -11.164 -2.85 1 96.75 180 GLN B N 1
ATOM 3277 C CA . GLN B 1 180 ? 19.172 -11.453 -1.518 1 96.75 180 GLN B CA 1
ATOM 3278 C C . GLN B 1 180 ? 18.094 -11.258 -0.45 1 96.75 180 GLN B C 1
ATOM 3280 O O . GLN B 1 180 ? 17.953 -12.094 0.443 1 96.75 180 GLN B O 1
ATOM 3285 N N . VAL B 1 181 ? 17.312 -10.211 -0.536 1 97.31 181 VAL B N 1
ATOM 3286 C CA . VAL B 1 181 ? 16.25 -9.961 0.424 1 97.31 181 VAL B CA 1
ATOM 3287 C C . VAL B 1 181 ? 15.211 -11.07 0.347 1 97.31 181 VAL B C 1
ATOM 3289 O O . VAL B 1 181 ? 14.867 -11.68 1.363 1 97.31 181 VAL B O 1
ATOM 3292 N N . LEU B 1 182 ? 14.719 -11.414 -0.842 1 97.5 182 LEU B N 1
ATOM 3293 C CA . LEU B 1 182 ? 13.656 -12.391 -1.035 1 97.5 182 LEU B CA 1
ATOM 3294 C C . LEU B 1 182 ? 14.109 -13.781 -0.605 1 97.5 182 LEU B C 1
ATOM 3296 O O . LEU B 1 182 ? 13.344 -14.523 0.021 1 97.5 182 LEU B O 1
ATOM 3300 N N . GLN B 1 183 ? 15.312 -14.078 -0.93 1 94.31 183 GLN B N 1
ATOM 3301 C CA . GLN B 1 183 ? 15.805 -15.445 -0.756 1 94.31 183 GLN B CA 1
ATOM 3302 C C . GLN B 1 183 ? 16.406 -15.641 0.633 1 94.31 183 GLN B C 1
ATOM 3304 O O . GLN B 1 183 ? 16.141 -16.656 1.288 1 94.31 183 GLN B O 1
ATOM 3309 N N . GLU B 1 184 ? 17.219 -14.727 1.081 1 93 184 GLU B N 1
ATOM 3310 C CA . GLU B 1 184 ? 17.969 -14.891 2.324 1 93 184 GLU B CA 1
ATOM 3311 C C . GLU B 1 184 ? 17.203 -14.305 3.51 1 93 184 GLU B C 1
ATOM 3313 O O . GLU B 1 184 ? 17.031 -14.969 4.535 1 93 184 GLU B O 1
ATOM 3318 N N . ASP B 1 185 ? 16.703 -13.133 3.361 1 94.19 185 ASP B N 1
ATOM 3319 C CA . ASP B 1 185 ? 16.047 -12.484 4.484 1 94.19 185 ASP B CA 1
ATOM 3320 C C . ASP B 1 185 ? 14.633 -13.031 4.695 1 94.19 185 ASP B C 1
ATOM 3322 O O . ASP B 1 185 ? 14.195 -13.211 5.832 1 94.19 185 ASP B O 1
ATOM 3326 N N . TRP B 1 186 ? 13.875 -13.336 3.59 1 95.44 186 TRP B N 1
ATOM 3327 C CA . TRP B 1 186 ? 12.453 -13.633 3.723 1 95.44 186 TRP B CA 1
ATOM 3328 C C . TRP B 1 186 ? 12.172 -15.109 3.434 1 95.44 186 TRP B C 1
ATOM 3330 O O . TRP B 1 186 ? 11.086 -15.617 3.742 1 95.44 186 TRP B O 1
ATOM 3340 N N . GLY B 1 187 ? 13.062 -16.031 2.9 1 84.56 187 GLY B N 1
ATOM 3341 C CA . GLY B 1 187 ? 12.625 -17.375 2.568 1 84.56 187 GLY B CA 1
ATOM 3342 C C . GLY B 1 187 ? 13.758 -18.375 2.523 1 84.56 187 GLY B C 1
ATOM 3343 O O . GLY B 1 187 ? 13.852 -19.172 1.586 1 84.56 187 GLY B O 1
ATOM 3344 N N . ALA B 1 188 ? 14.969 -18.422 3.213 1 65.69 188 ALA B N 1
ATOM 3345 C CA . ALA B 1 188 ? 16.016 -19.422 3.141 1 65.69 188 ALA B CA 1
ATOM 3346 C C . ALA B 1 188 ? 15.602 -20.719 3.848 1 65.69 188 ALA B C 1
ATOM 3348 O O . ALA B 1 188 ? 15.922 -21.812 3.391 1 65.69 188 ALA B O 1
ATOM 3349 N N . ASP B 1 189 ? 14.805 -20.578 4.844 1 72.25 189 ASP B N 1
ATOM 3350 C CA . ASP B 1 189 ? 14.578 -21.781 5.633 1 72.25 189 ASP B CA 1
ATOM 3351 C C . ASP B 1 189 ? 13.086 -22.094 5.766 1 72.25 189 ASP B C 1
ATOM 3353 O O . ASP B 1 189 ? 12.266 -21.484 5.082 1 72.25 189 ASP B O 1
ATOM 3357 N N . LYS B 1 190 ? 12.812 -23.188 6.281 1 75.88 190 LYS B N 1
ATOM 3358 C CA . LYS B 1 190 ? 11.453 -23.688 6.504 1 75.88 190 LYS B CA 1
ATOM 3359 C C . LYS B 1 190 ? 10.586 -22.609 7.152 1 75.88 190 LYS B C 1
ATOM 3361 O O . LYS B 1 190 ? 9.359 -22.656 7.047 1 75.88 190 LYS B O 1
ATOM 3366 N N . ASP B 1 191 ? 11.25 -21.625 7.574 1 84.38 191 ASP B N 1
ATOM 3367 C CA . ASP B 1 191 ? 10.492 -20.609 8.305 1 84.38 191 ASP B CA 1
ATOM 3368 C C . ASP B 1 191 ? 10.219 -19.375 7.434 1 84.38 191 ASP B C 1
ATOM 3370 O O . ASP B 1 191 ? 9.445 -18.5 7.809 1 84.38 191 ASP B O 1
ATOM 3374 N N . GLY B 1 192 ? 10.82 -19.391 6.203 1 92.88 192 GLY B N 1
ATOM 3375 C CA . GLY B 1 192 ? 10.602 -18.266 5.305 1 92.88 192 GLY B CA 1
ATOM 3376 C C . GLY B 1 192 ? 9.297 -18.375 4.535 1 92.88 192 GLY B C 1
ATOM 3377 O O . GLY B 1 192 ? 8.594 -19.375 4.621 1 92.88 192 GLY B O 1
ATOM 3378 N N . TRP B 1 193 ? 8.977 -17.344 3.857 1 95.88 193 TRP B N 1
ATOM 3379 C CA . TRP B 1 193 ? 7.68 -17.344 3.184 1 95.88 193 TRP B CA 1
ATOM 3380 C C . TRP B 1 193 ? 7.836 -16.984 1.709 1 95.88 193 TRP B C 1
ATOM 3382 O O . TRP B 1 193 ? 6.844 -16.875 0.982 1 95.88 193 TRP B O 1
ATOM 3392 N N . PHE B 1 194 ? 9.102 -16.828 1.265 1 97.06 194 PHE B N 1
ATOM 3393 C CA . PHE B 1 194 ? 9.383 -16.641 -0.155 1 97.06 194 PHE B CA 1
ATOM 3394 C C . PHE B 1 194 ? 10.227 -17.781 -0.694 1 97.06 194 PHE B C 1
ATOM 3396 O O . PHE B 1 194 ? 11.164 -18.234 -0.03 1 97.06 194 PHE B O 1
ATOM 3403 N N . THR B 1 195 ? 9.922 -18.234 -1.846 1 96.56 195 THR B N 1
ATOM 3404 C CA . THR B 1 195 ? 10.766 -19.125 -2.641 1 96.56 195 THR B CA 1
ATOM 3405 C C . THR B 1 195 ? 10.984 -18.547 -4.035 1 96.56 195 THR B C 1
ATOM 3407 O O . THR B 1 195 ? 10.031 -18.219 -4.734 1 96.56 195 THR B O 1
ATOM 3410 N N . ILE B 1 196 ? 12.234 -18.422 -4.426 1 96.88 196 ILE B N 1
ATOM 3411 C CA . ILE B 1 196 ? 12.562 -17.906 -5.75 1 96.88 196 ILE B CA 1
ATOM 3412 C C . ILE B 1 196 ? 12.773 -19.062 -6.715 1 96.88 196 ILE B C 1
ATOM 3414 O O . ILE B 1 196 ? 13.609 -19.938 -6.469 1 96.88 196 ILE B O 1
ATOM 3418 N N . LEU B 1 197 ? 11.984 -19.094 -7.723 1 97.06 197 LEU B N 1
ATOM 3419 C CA . LEU B 1 197 ? 12.195 -19.984 -8.852 1 97.06 197 LEU B CA 1
ATOM 3420 C C . LEU B 1 197 ? 13.055 -19.312 -9.922 1 97.06 197 LEU B C 1
ATOM 3422 O O . LEU B 1 197 ? 12.531 -18.641 -10.805 1 97.06 197 LEU B O 1
ATOM 3426 N N . ARG B 1 198 ? 14.305 -19.516 -9.883 1 95.62 198 ARG B N 1
ATOM 3427 C CA . ARG B 1 198 ? 15.312 -18.734 -10.586 1 95.62 198 ARG B CA 1
ATOM 3428 C C . ARG B 1 198 ? 15.18 -18.906 -12.094 1 95.62 198 ARG B C 1
ATOM 3430 O O . ARG B 1 198 ? 14.828 -19.984 -12.578 1 95.62 198 ARG B O 1
ATOM 3437 N N . PRO B 1 199 ? 15.578 -17.797 -12.805 1 95.94 199 PRO B N 1
ATOM 3438 C CA . PRO B 1 199 ? 15.539 -17.859 -14.266 1 95.94 199 PRO B CA 1
ATOM 3439 C C . PRO B 1 199 ? 16.547 -18.844 -14.844 1 95.94 199 PRO B C 1
ATOM 3441 O O . PRO B 1 199 ? 17.469 -19.281 -14.156 1 95.94 199 PRO B O 1
ATOM 3444 N N . THR B 1 200 ? 16.281 -19.266 -16.031 1 89.19 200 THR B N 1
ATOM 3445 C CA . THR B 1 200 ? 17.141 -20.219 -16.734 1 89.19 200 THR B CA 1
ATOM 3446 C C . THR B 1 200 ? 17.844 -19.547 -17.906 1 89.19 200 THR B C 1
ATOM 3448 O O . THR B 1 200 ? 17.438 -18.453 -18.344 1 89.19 200 THR B O 1
ATOM 3451 N N . GLU B 1 201 ? 18.953 -20.156 -18.25 1 83.06 201 GLU B N 1
ATOM 3452 C CA . GLU B 1 201 ? 19.625 -19.688 -19.453 1 83.06 201 GLU B CA 1
ATOM 3453 C C . GLU B 1 201 ? 18.859 -20.109 -20.703 1 83.06 201 GLU B C 1
ATOM 3455 O O . GLU B 1 201 ? 18.609 -21.281 -20.938 1 83.06 201 GLU B O 1
ATOM 3460 N N . LYS B 1 202 ? 18.297 -19.062 -21.453 1 76.12 202 LYS B N 1
ATOM 3461 C CA . LYS B 1 202 ? 17.578 -19.328 -22.703 1 76.12 202 LYS B CA 1
ATOM 3462 C C . LYS B 1 202 ? 17.5 -18.078 -23.578 1 76.12 202 LYS B C 1
ATOM 3464 O O . LYS B 1 202 ? 17.984 -17.016 -23.188 1 76.12 202 LYS B O 1
ATOM 3469 N N . GLU B 1 203 ? 17.062 -18.344 -24.844 1 70.31 203 GLU B N 1
ATOM 3470 C CA . GLU B 1 203 ? 16.75 -17.188 -25.672 1 70.31 203 GLU B CA 1
ATOM 3471 C C . GLU B 1 203 ? 15.562 -16.406 -25.125 1 70.31 203 GLU B C 1
ATOM 3473 O O . GLU B 1 203 ? 14.5 -16.984 -24.875 1 70.31 203 GLU B O 1
ATOM 3478 N N . LEU B 1 204 ? 15.82 -15.109 -25 1 71.94 204 LEU B N 1
ATOM 3479 C CA . LEU B 1 204 ? 14.781 -14.25 -24.438 1 71.94 204 LEU B CA 1
ATOM 3480 C C . LEU B 1 204 ? 13.852 -13.734 -25.547 1 71.94 204 LEU B C 1
ATOM 3482 O O . LEU B 1 204 ? 14.227 -13.719 -26.719 1 71.94 204 LEU B O 1
ATOM 3486 N N . ALA B 1 205 ? 12.656 -13.359 -25.141 1 66.94 205 ALA B N 1
ATOM 3487 C CA . ALA B 1 205 ? 11.664 -12.852 -26.078 1 66.94 205 ALA B CA 1
ATOM 3488 C C . ALA B 1 205 ? 12.172 -11.609 -26.797 1 66.94 205 ALA B C 1
ATOM 3490 O O . ALA B 1 205 ? 11.781 -11.336 -27.938 1 66.94 205 ALA B O 1
ATOM 3491 N N . CYS B 1 206 ? 12.992 -10.875 -26.094 1 68.31 206 CYS B N 1
ATOM 3492 C CA . CYS B 1 206 ? 13.516 -9.641 -26.656 1 68.31 206 CYS B CA 1
ATOM 3493 C C . CYS B 1 206 ? 14.602 -9.93 -27.688 1 68.31 206 CYS B C 1
ATOM 3495 O O . CYS B 1 206 ? 15.102 -9.016 -28.344 1 68.31 206 CYS B O 1
ATOM 3497 N N . GLY B 1 207 ? 14.906 -11.219 -27.859 1 68.75 207 GLY B N 1
ATOM 3498 C CA . GLY B 1 207 ? 15.883 -11.609 -28.875 1 68.75 207 GLY B CA 1
ATOM 3499 C C . GLY B 1 207 ? 17.266 -11.836 -28.297 1 68.75 207 GLY B C 1
ATOM 3500 O O . GLY B 1 207 ? 18.141 -12.391 -28.953 1 68.75 207 GLY B O 1
ATOM 3501 N N . ASP B 1 208 ? 17.406 -11.492 -27.031 1 70.19 208 ASP B N 1
ATOM 3502 C CA . ASP B 1 208 ? 18.703 -11.711 -26.391 1 70.19 208 ASP B CA 1
ATOM 3503 C C . ASP B 1 208 ? 18.812 -13.148 -25.891 1 70.19 208 ASP B C 1
ATOM 3505 O O . ASP B 1 208 ? 17.812 -13.82 -25.656 1 70.19 208 ASP B O 1
ATOM 3509 N N . THR B 1 209 ? 19.938 -13.805 -26.078 1 72.06 209 THR B N 1
ATOM 3510 C CA . THR B 1 209 ? 20.25 -15.039 -25.375 1 72.06 209 THR B CA 1
ATOM 3511 C C . THR B 1 209 ? 20.844 -14.742 -24 1 72.06 209 THR B C 1
ATOM 3513 O O . THR B 1 209 ? 21.719 -13.883 -23.859 1 72.06 209 THR B O 1
ATOM 3516 N N . GLY B 1 210 ? 19.969 -15.164 -22.938 1 79.31 210 GLY B N 1
ATOM 3517 C CA . GLY B 1 210 ? 20.547 -14.797 -21.656 1 79.31 210 GLY B CA 1
ATOM 3518 C C . GLY B 1 210 ? 19.953 -15.547 -20.484 1 79.31 210 GLY B C 1
ATOM 3519 O O . GLY B 1 210 ? 19.234 -16.531 -20.688 1 79.31 210 GLY B O 1
ATOM 3520 N N . ASP B 1 211 ? 20.281 -15.281 -19.281 1 87.69 211 ASP B N 1
ATOM 3521 C CA . ASP B 1 211 ? 20 -15.961 -18.031 1 87.69 211 ASP B CA 1
ATOM 3522 C C . ASP B 1 211 ? 18.875 -15.273 -17.266 1 87.69 211 ASP B C 1
ATOM 3524 O O . ASP B 1 211 ? 18.75 -15.43 -16.047 1 87.69 211 ASP B O 1
ATOM 3528 N N . GLY B 1 212 ? 17.984 -14.484 -18.047 1 93.19 212 GLY B N 1
ATOM 3529 C CA . GLY B 1 212 ? 16.891 -13.773 -17.406 1 93.19 212 GLY B CA 1
ATOM 3530 C C . GLY B 1 212 ? 15.523 -14.328 -17.766 1 93.19 212 GLY B C 1
ATOM 3531 O O . GLY B 1 212 ? 14.5 -13.781 -17.344 1 93.19 212 GLY B O 1
ATOM 3532 N N . ALA B 1 213 ? 15.508 -15.414 -18.547 1 95.62 213 ALA B N 1
ATOM 3533 C CA . ALA B 1 213 ? 14.25 -16.016 -18.953 1 95.62 213 ALA B CA 1
ATOM 3534 C C . ALA B 1 213 ? 13.594 -16.766 -17.797 1 95.62 213 ALA B C 1
ATOM 3536 O O . ALA B 1 213 ? 14.281 -17.438 -17.016 1 95.62 213 ALA B O 1
ATOM 3537 N N . MET B 1 214 ? 12.297 -16.641 -17.688 1 97.88 214 MET B N 1
ATOM 3538 C CA . MET B 1 214 ? 11.57 -17.312 -16.609 1 97.88 214 MET B CA 1
ATOM 3539 C C . MET B 1 214 ? 11.836 -18.812 -16.641 1 97.88 214 MET B C 1
ATOM 3541 O O . MET B 1 214 ? 11.938 -19.406 -17.719 1 97.88 214 MET B O 1
ATOM 3545 N N . MET B 1 215 ? 11.906 -19.438 -15.453 1 97.25 215 MET B N 1
ATOM 3546 C CA . MET B 1 215 ? 11.898 -20.891 -15.375 1 97.25 215 MET B CA 1
ATOM 3547 C C . MET B 1 215 ? 10.766 -21.484 -16.219 1 97.25 215 MET B C 1
ATOM 3549 O O . MET B 1 215 ? 9.688 -20.891 -16.312 1 97.25 215 MET B O 1
ATOM 3553 N N . ASP B 1 216 ? 11.078 -22.656 -16.797 1 97.12 216 ASP B N 1
ATOM 3554 C CA . ASP B 1 216 ? 10.047 -23.344 -17.578 1 97.12 216 ASP B CA 1
ATOM 3555 C C . ASP B 1 216 ? 8.766 -23.516 -16.766 1 97.12 216 ASP B C 1
ATOM 3557 O O . ASP B 1 216 ? 8.805 -23.891 -15.594 1 97.12 216 ASP B O 1
ATOM 3561 N N . TRP B 1 217 ? 7.613 -23.156 -17.422 1 97.81 217 TRP B N 1
ATOM 3562 C CA . TRP B 1 217 ? 6.34 -23.141 -16.703 1 97.81 217 TRP B CA 1
ATOM 3563 C C . TRP B 1 217 ? 6.016 -24.531 -16.156 1 97.81 217 TRP B C 1
ATOM 3565 O O . TRP B 1 217 ? 5.391 -24.656 -15.102 1 97.81 217 TRP B O 1
ATOM 3575 N N . LYS B 1 218 ? 6.453 -25.625 -16.781 1 98.06 218 LYS B N 1
ATOM 3576 C CA . LYS B 1 218 ? 6.223 -26.984 -16.312 1 98.06 218 LYS B CA 1
ATOM 3577 C C . LYS B 1 218 ? 6.973 -27.234 -15 1 98.06 218 LYS B C 1
ATOM 3579 O O . LYS B 1 218 ? 6.473 -27.938 -14.117 1 98.06 218 LYS B O 1
ATOM 3584 N N . GLU B 1 219 ? 8.188 -26.703 -14.969 1 97.69 219 GLU B N 1
ATOM 3585 C CA . GLU B 1 219 ? 8.969 -26.828 -13.742 1 97.69 219 GLU B CA 1
ATOM 3586 C C . GLU B 1 219 ? 8.336 -26.047 -12.594 1 97.69 219 GLU B C 1
ATOM 3588 O O . GLU B 1 219 ? 8.312 -26.5 -11.453 1 97.69 219 GLU B O 1
ATOM 3593 N N . ILE B 1 220 ? 7.832 -24.875 -12.875 1 98 220 ILE B N 1
ATOM 3594 C CA . ILE B 1 220 ? 7.125 -24.078 -11.875 1 98 220 ILE B CA 1
ATOM 3595 C C . ILE B 1 220 ? 5.949 -24.875 -11.32 1 98 220 ILE B C 1
ATOM 3597 O O . ILE B 1 220 ? 5.77 -24.969 -10.102 1 98 220 ILE B O 1
ATOM 3601 N N . VAL B 1 221 ? 5.191 -25.516 -12.188 1 98.31 221 VAL B N 1
ATOM 3602 C CA . VAL B 1 221 ? 4.051 -26.328 -11.781 1 98.31 221 VAL B CA 1
ATOM 3603 C C . VAL B 1 221 ? 4.52 -27.469 -10.883 1 98.31 221 VAL B C 1
ATOM 3605 O O . VAL B 1 221 ? 3.881 -27.781 -9.875 1 98.31 221 VAL B O 1
ATOM 3608 N N . SER B 1 222 ? 5.637 -28.062 -11.234 1 97.56 222 SER B N 1
ATOM 3609 C CA . SER B 1 222 ? 6.172 -29.172 -10.453 1 97.56 222 SER B CA 1
ATOM 3610 C C . SER B 1 222 ? 6.508 -28.734 -9.031 1 97.56 222 SER B C 1
ATOM 3612 O O . SER B 1 222 ? 6.262 -29.469 -8.07 1 97.56 222 SER B O 1
ATOM 3614 N N . TYR B 1 223 ? 7.105 -27.594 -8.875 1 95.81 223 TYR B N 1
ATOM 3615 C CA . TYR B 1 223 ? 7.426 -27.062 -7.559 1 95.81 223 TYR B CA 1
ATOM 3616 C C . TYR B 1 223 ? 6.164 -26.875 -6.723 1 95.81 223 TYR B C 1
ATOM 3618 O O . TYR B 1 223 ? 6.137 -27.219 -5.543 1 95.81 223 TYR B O 1
ATOM 3626 N N . VAL B 1 224 ? 5.098 -26.344 -7.348 1 96.88 224 VAL B N 1
ATOM 3627 C CA . VAL B 1 224 ? 3.846 -26.078 -6.645 1 96.88 224 VAL B CA 1
ATOM 3628 C C . VAL B 1 224 ? 3.16 -27.391 -6.289 1 96.88 224 VAL B C 1
ATOM 3630 O O . VAL B 1 224 ? 2.668 -27.562 -5.172 1 96.88 224 VAL B O 1
ATOM 3633 N N . ASP B 1 225 ? 3.191 -28.375 -7.234 1 96.69 225 ASP B N 1
ATOM 3634 C CA . ASP B 1 225 ? 2.643 -29.703 -6.992 1 96.69 225 ASP B CA 1
ATOM 3635 C C . ASP B 1 225 ? 3.287 -30.344 -5.766 1 96.69 225 ASP B C 1
ATOM 3637 O O . ASP B 1 225 ? 2.59 -30.891 -4.902 1 96.69 225 ASP B O 1
ATOM 3641 N N . GLU B 1 226 ? 4.582 -30.281 -5.77 1 95.62 226 GLU B N 1
ATOM 3642 C CA . GLU B 1 226 ? 5.332 -30.875 -4.664 1 95.62 226 GLU B CA 1
ATOM 3643 C C . GLU B 1 226 ? 5.004 -30.188 -3.342 1 95.62 226 GLU B C 1
ATOM 3645 O O . GLU B 1 226 ? 4.785 -30.844 -2.326 1 95.62 226 GLU B O 1
ATOM 3650 N N . HIS B 1 227 ? 4.906 -28.891 -3.361 1 94.75 227 HIS B N 1
ATOM 3651 C CA . HIS B 1 227 ? 4.637 -28.109 -2.158 1 94.75 227 HIS B CA 1
ATOM 3652 C C . HIS B 1 227 ? 3.262 -28.438 -1.585 1 94.75 227 HIS B C 1
ATOM 3654 O O . HIS B 1 227 ? 3.104 -28.547 -0.367 1 94.75 227 HIS B O 1
ATOM 3660 N N . LEU B 1 228 ? 2.285 -28.625 -2.49 1 95.88 228 LEU B N 1
ATOM 3661 C CA . LEU B 1 228 ? 0.91 -28.812 -2.047 1 95.88 228 LEU B CA 1
ATOM 3662 C C . LEU B 1 228 ? 0.58 -30.297 -1.942 1 95.88 228 LEU B C 1
ATOM 3664 O O . LEU B 1 228 ? -0.517 -30.672 -1.515 1 95.88 228 LEU B O 1
ATOM 3668 N N . GLY B 1 229 ? 1.555 -31.188 -2.365 1 94 229 GLY B N 1
ATOM 3669 C CA . GLY B 1 229 ? 1.33 -32.625 -2.326 1 94 229 GLY B CA 1
ATOM 3670 C C . GLY B 1 229 ? 0.294 -33.094 -3.33 1 94 229 GLY B C 1
ATOM 3671 O O . GLY B 1 229 ? -0.523 -33.969 -3.025 1 94 229 GLY B O 1
ATOM 3672 N N . LEU B 1 230 ? 0.169 -32.5 -4.457 1 90.06 230 LEU B N 1
ATOM 3673 C CA . LEU B 1 230 ? -0.841 -32.812 -5.457 1 90.06 230 LEU B CA 1
ATOM 3674 C C . LEU B 1 230 ? -0.401 -34 -6.309 1 90.06 230 LEU B C 1
ATOM 3676 O O . LEU B 1 230 ? -1.235 -34.688 -6.902 1 90.06 230 LEU B O 1
ATOM 3680 N N . GLY B 1 231 ? 0.881 -34.344 -6.648 1 70.5 231 GLY B N 1
ATOM 3681 C CA . GLY B 1 231 ? 1.356 -35.438 -7.504 1 70.5 231 GLY B CA 1
ATOM 3682 C C . GLY B 1 231 ? 1.163 -36.812 -6.895 1 70.5 231 GLY B C 1
ATOM 3683 O O . GLY B 1 231 ? 1.074 -37.781 -7.617 1 70.5 231 GLY B O 1
ATOM 3684 N N . ILE B 1 232 ? 1.277 -37 -5.672 1 56.03 232 ILE B N 1
ATOM 3685 C CA . ILE B 1 232 ? 1.366 -38.312 -5.062 1 56.03 232 ILE B CA 1
ATOM 3686 C C . ILE B 1 232 ? 0.01 -39 -5.145 1 56.03 232 ILE B C 1
ATOM 3688 O O . ILE B 1 232 ? -0.06 -40.219 -5.336 1 56.03 232 ILE B O 1
ATOM 3692 N N . GLN B 1 233 ? -1.09 -38.438 -4.938 1 48.81 233 GLN B N 1
ATOM 3693 C CA . GLN B 1 233 ? -2.299 -39.219 -4.746 1 48.81 233 GLN B CA 1
ATOM 3694 C C . GLN B 1 233 ? -2.68 -39.969 -6.027 1 48.81 233 GLN B C 1
ATOM 3696 O O . GLN B 1 233 ? -3.213 -41.062 -5.977 1 48.81 233 GLN B O 1
ATOM 3701 N N . ASP B 1 234 ? -2.541 -39.25 -7.129 1 43.34 234 ASP B N 1
ATOM 3702 C CA . ASP B 1 234 ? -3.268 -39.938 -8.195 1 43.34 234 ASP B CA 1
ATOM 3703 C C . ASP B 1 234 ? -2.627 -41.281 -8.516 1 43.34 234 ASP B C 1
ATOM 3705 O O . ASP B 1 234 ? -3.199 -42.094 -9.258 1 43.34 234 ASP B O 1
ATOM 3709 N N . PHE B 1 235 ? -1.417 -41.5 -8.25 1 37.97 235 PHE B N 1
ATOM 3710 C CA . PHE B 1 235 ? -0.918 -42.844 -8.586 1 37.97 235 PHE B CA 1
ATOM 3711 C C . PHE B 1 235 ? -1.464 -43.875 -7.621 1 37.97 235 PHE B C 1
ATOM 3713 O O . PHE B 1 235 ? -1.702 -45.031 -8.008 1 37.97 235 PHE B O 1
ATOM 3720 N N . TYR B 1 236 ? -1.595 -43.688 -6.352 1 39.91 236 TYR B N 1
ATOM 3721 C CA . TYR B 1 236 ? -2.049 -44.75 -5.484 1 39.91 236 TYR B CA 1
ATOM 3722 C C . TYR B 1 236 ? -3.545 -45 -5.648 1 39.91 236 TYR B C 1
ATOM 3724 O O . TYR B 1 236 ? -4.016 -46.125 -5.516 1 39.91 236 TYR B O 1
ATOM 3732 N N . GLU B 1 237 ? -4.324 -44 -5.664 1 40.69 237 GLU B N 1
ATOM 3733 C CA . GLU B 1 237 ? -5.758 -44.281 -5.625 1 40.69 237 GLU B CA 1
ATOM 3734 C C . GLU B 1 237 ? -6.266 -44.75 -6.98 1 40.69 237 GLU B C 1
ATOM 3736 O O . GLU B 1 237 ? -7.332 -45.375 -7.062 1 40.69 237 GLU B O 1
ATOM 3741 N N . ALA B 1 238 ? -5.641 -44.469 -8.109 1 40.72 238 ALA B N 1
ATOM 3742 C CA . ALA B 1 238 ? -6.121 -45.125 -9.312 1 40.72 238 ALA B CA 1
ATOM 3743 C C . ALA B 1 238 ? -5.785 -46.625 -9.289 1 40.72 238 ALA B C 1
ATOM 3745 O O . ALA B 1 238 ? -6.578 -47.438 -9.734 1 40.72 238 ALA B O 1
ATOM 3746 N N . ASN B 1 239 ? -4.57 -46.969 -8.93 1 39.62 239 ASN B N 1
ATOM 3747 C CA . ASN B 1 239 ? -4.238 -48.375 -9.031 1 39.62 239 ASN B CA 1
ATOM 3748 C C . ASN B 1 239 ? -4.699 -49.156 -7.797 1 39.62 239 ASN B C 1
ATOM 3750 O O . ASN B 1 239 ? -4.527 -50.375 -7.723 1 39.62 239 ASN B O 1
ATOM 3754 N N . GLY B 1 240 ? -4.98 -48.5 -6.684 1 36 240 GLY B N 1
ATOM 3755 C CA . GLY B 1 240 ? -5.426 -49.375 -5.613 1 36 240 GLY B CA 1
ATOM 3756 C C . GLY B 1 240 ? -6.859 -49.844 -5.777 1 36 240 GLY B C 1
ATOM 3757 O O . GLY B 1 240 ? -7.383 -50.562 -4.934 1 36 240 GLY B O 1
ATOM 3758 N N . GLN B 1 241 ? -7.723 -49.188 -6.641 1 27.95 241 GLN B N 1
ATOM 3759 C CA . GLN B 1 241 ? -8.844 -50.094 -6.887 1 27.95 241 GLN B CA 1
ATOM 3760 C C . GLN B 1 241 ? -8.461 -51.188 -7.879 1 27.95 241 GLN B C 1
ATOM 3762 O O . GLN B 1 241 ? -7.695 -50.938 -8.82 1 27.95 241 GLN B O 1
#

Sequence (482 aa):
MTTTNPTSSGERFSAAAYENDGKHHILLSASGSVAAIKIPLIARSLGSHPNVSIRIVLTESAEQFLQGQSAEQPPLRSLLDCPGVDGVYHEEDEWSKPWVRGDKILHIELRRWAHVLIVAPLSANTMAKIVNGISDGLLLNVIRAWDTTGLIDMRKKRIFVAPAMNTAMWRHPITKKHIQVLQEDWGADKDGWFTILRPTEKELACGDTGDGAMMDWKEIVSYVDEHLGLGIQDFYEANGQMTTTNPTSSGERFSAAAYENDGKHHILLSASGSVAAIKIPLIARSLGSHPNVSIRIVLTESAEQFLQGQSAEQPPLRSLLDCPGVDGVYHEEDEWSKPWVRGDKILHIELRRWAHVLIVAPLSANTMAKIVNGISDGLLLNVIRAWDTTGLIDMRKKRIFVAPAMNTAMWRHPITKKHIQVLQEDWGADKDGWFTILRPTEKELACGDTGDGAMMDWKEIVSYVDEHLGLGIQDFYEANGQ

Nearest PDB structures (foldseek):
  1mvn-assembly1_A  TM=9.289E-01  e=3.253E-21  Arabidopsis thaliana
  1e20-assembly1_A  TM=8.822E-01  e=5.590E-19  Arabidopsis thaliana
  1mvl-assembly1_A  TM=9.260E-01  e=2.612E-17  Arabidopsis thaliana
  1sbz-assembly1_D  TM=7.629E-01  e=1.091E-09  Escherichia coli O157:H7
  1sbz-assembly1_A  TM=7.713E-01  e=2.599E-09  Escherichia coli O157:H7

Radius of gyration: 24.98 Å; Cα contacts (8 Å, |Δi|>4): 957; chains: 2; bounding box: 48×87×66 Å

Organism: NCBI:txid1442368

Foldseek 3Di:
DLLPQVCPVVAADALVVCPPVQAAEEEEEEEQDLQLLCSLVLQQVQLVQPRYAYEYEYEPNSQVNQCCPDPSRHHPSCSCVRHRYNYYDYFCNQPPDPDDPPGDGRLLRSLLNHQEYEYVADELVNLVCQLVLHQNTSVSSNSSNHPFQCPPSVHQGAYEYWFADDACSCPPPVVVVSCCCQDPVANPDPSHRYDYQFFDQQQDPVRDTHRRHTDDSVVVSVVVCVVVVRPPPPVVVVVVD/DQLPLVCPVVAADALVVCPPVQAAEEEEEEEADLQLLCSLVLLQVQLVQPRYAYEYEYEPNSQVNQCCPDPSRHHPSCSCVRHRYRYYDYFCNQPPDPDDPPGDGRLLRSLLNHQEYEYPEDELVNLVCQLVLHQPTSVSSNSSNHPFQCPPSVHQGAYEYWFADDQCSCPPPVVVVSCCCQCPVAPVDPSHRYDYQFFDQAQGPVRDGHRRHTDDSVVVSVVVCVVVVRPPPVVCVVPVD

Solvent-accessible surface area (backbone atoms only — not comparable to full-atom values): 25443 Å² total; per-residue (Å²): 128,83,80,53,51,67,50,66,80,73,48,72,72,58,33,75,82,55,60,87,69,76,53,49,30,38,34,42,26,24,25,54,31,80,60,27,38,48,39,62,58,46,44,36,59,58,18,65,41,89,52,30,38,29,35,36,42,35,36,72,61,16,44,55,38,28,64,46,78,44,89,67,14,47,38,63,74,58,52,58,71,31,46,35,35,70,39,75,45,48,45,62,58,69,62,71,57,87,82,51,95,88,59,70,52,54,41,58,27,49,42,68,45,34,53,32,38,37,30,45,16,29,13,61,33,59,48,27,28,55,77,69,70,48,52,94,42,39,70,38,35,21,61,73,65,46,53,69,78,15,73,83,77,70,45,80,37,43,33,40,35,22,40,22,43,57,40,35,31,52,67,28,71,62,41,53,55,48,49,44,44,44,36,61,74,38,20,73,50,95,74,35,28,31,45,75,41,62,42,34,78,38,80,35,75,74,71,47,73,29,56,11,31,47,42,57,61,67,58,54,49,49,56,51,28,62,74,70,58,61,70,64,53,64,62,54,61,60,70,70,100,130,82,80,53,51,67,55,64,79,75,49,74,70,58,31,74,83,56,61,86,70,76,53,48,30,38,33,42,26,25,27,53,32,77,61,27,38,48,40,61,59,45,44,36,60,58,19,66,42,90,49,31,39,30,35,34,40,37,35,71,62,16,43,73,47,27,66,46,82,44,90,69,14,45,39,63,72,57,50,59,71,30,46,35,35,70,40,77,43,48,47,64,59,68,63,71,57,85,63,50,94,78,47,68,45,52,43,59,25,52,42,68,44,34,52,31,38,36,28,44,16,28,12,68,66,59,49,54,29,55,77,53,45,39,35,94,41,38,68,38,34,21,61,51,43,32,45,70,77,14,73,82,76,70,45,81,39,44,33,42,34,22,40,24,43,57,41,70,59,53,68,32,72,65,43,53,54,46,49,44,44,46,36,60,73,40,19,69,50,96,74,34,30,31,42,75,40,64,41,34,79,37,76,33,93,88,68,47,75,28,58,11,27,48,42,57,60,68,58,54,49,49,54,52,28,62,74,70,58,61,69,63,54,64,61,53,64,61,67,67,103